Protein AF-0000000085171009 (afdb_homodimer)

InterPro domains:
  IPR011042 Six-bladed beta-propeller, TolB-like [G3DSA:2.120.10.30] (18-165)
  IPR011042 Six-bladed beta-propeller, TolB-like [G3DSA:2.120.10.30] (195-308)

Organism: Roseiflexus castenholzii (strain DSM 13941 / HLO8) (NCBI:txid383372)

Radius of gyration: 25.87 Å; Cα contacts (8 Å, |Δi|>4): 1783; chains: 2; bounding box: 49×79×57 Å

Solvent-accessible surface area (backbone atoms only — not comparable to full-atom values): 30461 Å² total; per-residue (Å²): 132,80,77,73,72,72,70,64,74,79,71,67,73,74,68,51,45,68,65,61,48,70,40,92,57,27,30,40,58,37,45,41,84,30,34,34,52,44,40,38,28,43,23,59,34,70,40,96,88,66,42,35,37,36,17,17,25,72,68,8,29,31,31,45,54,64,61,69,46,77,36,64,53,75,72,58,42,54,36,33,32,74,46,38,38,27,31,26,47,36,67,46,94,90,69,45,28,36,33,17,20,19,64,66,11,27,34,30,52,53,62,66,67,40,76,55,53,78,87,28,50,34,28,33,74,36,47,36,24,29,21,55,41,79,53,96,93,37,46,34,32,27,33,24,40,94,74,25,25,35,28,29,49,64,48,78,81,37,66,60,52,81,86,32,54,43,28,34,63,30,79,53,39,81,43,99,41,93,45,67,81,48,16,44,37,19,36,44,47,27,47,41,64,58,85,97,34,36,32,40,28,37,8,68,76,9,31,28,29,47,51,64,85,46,44,41,32,85,75,34,67,82,36,58,37,30,31,60,39,51,38,32,27,19,55,38,52,41,88,84,80,56,29,37,37,36,18,16,28,73,40,7,30,28,30,42,38,57,80,83,45,35,57,36,36,67,34,50,45,64,46,37,62,47,67,26,28,25,24,53,47,70,43,92,86,51,41,37,33,38,37,28,21,27,76,73,13,31,30,31,36,34,37,36,41,70,49,78,127,135,80,76,74,70,71,69,63,76,80,72,69,72,72,66,52,45,69,68,61,47,68,40,92,57,27,32,39,59,36,42,41,81,30,35,34,51,44,39,36,28,44,23,58,35,70,43,96,90,65,42,35,36,34,17,17,25,73,67,8,30,33,30,45,55,62,61,69,47,79,36,65,53,75,73,58,43,54,35,32,32,75,46,38,37,27,32,26,48,35,69,46,93,90,67,45,28,34,33,18,19,19,65,67,11,28,34,32,53,52,62,66,69,40,78,56,53,78,88,29,52,33,28,32,75,36,48,36,24,28,20,54,42,79,53,96,92,36,46,36,32,26,33,26,40,96,75,24,26,36,27,29,49,64,48,76,82,36,64,60,51,80,87,31,53,45,29,35,63,30,78,52,39,81,44,100,42,96,44,66,80,47,18,47,35,16,35,50,46,28,46,42,63,58,85,96,35,36,33,39,30,37,8,70,76,10,32,28,28,46,51,62,84,46,43,42,32,86,77,34,67,82,36,58,38,30,30,59,40,52,40,32,30,20,57,38,54,42,88,85,82,57,28,37,36,37,17,17,27,75,39,7,32,30,32,43,38,56,79,83,45,36,57,37,37,67,33,50,48,62,48,35,62,47,70,26,29,26,22,55,48,71,43,92,85,50,41,37,32,39,37,28,22,26,74,73,12,29,31,33,36,33,36,36,40,72,49,77,126

Sequence (618 aa):
MHRVSLHLPDLDDPPSLTHSYDRGGYRITNIEVHATGLNLPGHMAITPDLRVLVSEFGAGAIRDITQPGDYRIPTVGRYAWDLKYPGSIQPISDGRILVADAGAGAIVDVSKPGKVTSDNVLYDGISHPYSLVEFQGRLLVSFSDNSMVGMAEIRPGSRYSLDDLFVYGFPVVKTMEPYPALLGCGGSWSGVLLNDRLILAHAALGAVFDVTTGGSFDELRSSRYAWGLTLPLGMTVDPLDGNLYVTERGAGVIKRIPKTGGYARFAEPFIAGFAEPSCIRFMPNGQTAYVCDRSWNAVYRINLEHRHAMHRVSLHLPDLDDPPSLTHSYDRGGYRITNIEVHATGLNLPGHMAITPDLRVLVSEFGAGAIRDITQPGDYRIPTVGRYAWDLKYPGSIQPISDGRILVADAGAGAIVDVSKPGKVTSDNVLYDGISHPYSLVEFQGRLLVSFSDNSMVGMAEIRPGSRYSLDDLFVYGFPVVKTMEPYPALLGCGGSWSGVLLNDRLILAHAALGAVFDVTTGGSFDELRSSRYAWGLTLPLGMTVDPLDGNLYVTERGAGVIKRIPKTGGYARFAEPFIAGFAEPSCIRFMPNGQTAYVCDRSWNAVYRINLEHRHA

Structure (mmCIF, N/CA/C/O backbone):
data_AF-0000000085171009-model_v1
#
loop_
_entity.id
_entity.type
_entity.pdbx_description
1 polymer 'NHL repeat containing protein'
#
loop_
_atom_site.group_PDB
_atom_site.id
_atom_site.type_symbol
_atom_site.label_atom_id
_atom_site.label_alt_id
_atom_site.label_comp_id
_atom_site.label_asym_id
_atom_site.label_entity_id
_atom_site.label_seq_id
_atom_site.pdbx_PDB_ins_code
_atom_site.Cartn_x
_atom_site.Cartn_y
_atom_site.Cartn_z
_atom_site.occupancy
_atom_site.B_iso_or_equiv
_atom_site.auth_seq_id
_atom_site.auth_comp_id
_atom_site.auth_asym_id
_atom_site.auth_atom_id
_atom_site.pdbx_PDB_model_num
ATOM 1 N N . MET A 1 1 ? 24.062 -16.781 15.953 1 17.14 1 MET A N 1
ATOM 2 C CA . MET A 1 1 ? 22.859 -16.625 15.164 1 17.14 1 MET A CA 1
ATOM 3 C C . MET A 1 1 ? 23 -15.492 14.148 1 17.14 1 MET A C 1
ATOM 5 O O . MET A 1 1 ? 23.203 -14.336 14.531 1 17.14 1 MET A O 1
ATOM 9 N N . HIS A 1 2 ? 23.609 -15.641 13.047 1 18.88 2 HIS A N 1
ATOM 10 C CA . HIS A 1 2 ? 24.25 -14.656 12.18 1 18.88 2 HIS A CA 1
ATOM 11 C C . HIS A 1 2 ? 23.203 -13.82 11.445 1 18.88 2 HIS A C 1
ATOM 13 O O . HIS A 1 2 ? 22.281 -14.367 10.836 1 18.88 2 HIS A O 1
ATOM 19 N N . ARG A 1 3 ? 22.922 -12.641 11.961 1 23.55 3 ARG A N 1
ATOM 20 C CA . ARG A 1 3 ? 22.156 -11.594 11.289 1 23.55 3 ARG A CA 1
ATOM 21 C C . ARG A 1 3 ? 22.594 -11.453 9.836 1 23.55 3 ARG A C 1
ATOM 23 O O . ARG A 1 3 ? 23.734 -11.078 9.555 1 23.55 3 ARG A O 1
ATOM 30 N N . VAL A 1 4 ? 22.312 -12.391 9.07 1 25.03 4 VAL A N 1
ATOM 31 C CA . VAL A 1 4 ? 22.656 -12.125 7.676 1 25.03 4 VAL A CA 1
ATOM 32 C C . VAL A 1 4 ? 22.203 -10.711 7.293 1 25.03 4 VAL A C 1
ATOM 34 O O . VAL A 1 4 ? 21.031 -10.375 7.43 1 25.03 4 VAL A O 1
ATOM 37 N N . SER A 1 5 ? 22.969 -9.773 7.477 1 24.77 5 SER A N 1
ATOM 38 C CA . SER A 1 5 ? 22.828 -8.391 7.027 1 24.77 5 SER A CA 1
ATOM 39 C C . SER A 1 5 ? 22.422 -8.328 5.559 1 24.77 5 SER A C 1
ATOM 41 O O . SER A 1 5 ? 23.25 -8.586 4.676 1 24.77 5 SER A O 1
ATOM 43 N N . LEU A 1 6 ? 21.5 -9.109 5.172 1 29.86 6 LEU A N 1
ATOM 44 C CA . LEU A 1 6 ? 21.109 -8.945 3.773 1 29.86 6 LEU A CA 1
ATOM 45 C C . LEU A 1 6 ? 21.078 -7.465 3.389 1 29.86 6 LEU A C 1
ATOM 47 O O . LEU A 1 6 ? 20.25 -6.703 3.902 1 29.86 6 LEU A O 1
ATOM 51 N N . HIS A 1 7 ? 22.219 -6.922 3.23 1 28.14 7 HIS A N 1
ATOM 52 C CA . HIS A 1 7 ? 22.344 -5.59 2.652 1 28.14 7 HIS A CA 1
ATOM 53 C C . HIS A 1 7 ? 21.234 -5.324 1.63 1 28.14 7 HIS A C 1
ATOM 55 O O . HIS A 1 7 ? 21.094 -6.074 0.66 1 28.14 7 HIS A O 1
ATOM 61 N N . LEU A 1 8 ? 20.047 -4.965 2.014 1 32.09 8 LEU A N 1
ATOM 62 C CA . LEU A 1 8 ? 19.156 -4.281 1.086 1 32.09 8 LEU A CA 1
ATOM 63 C C . LEU A 1 8 ? 19.953 -3.588 -0.018 1 32.09 8 LEU A C 1
ATOM 65 O O . LEU A 1 8 ? 21.062 -3.096 0.219 1 32.09 8 LEU A O 1
ATOM 69 N N . PRO A 1 9 ? 19.812 -4.062 -1.233 1 33.44 9 PRO A N 1
ATOM 70 C CA . PRO A 1 9 ? 20.641 -3.354 -2.215 1 33.44 9 PRO A CA 1
ATOM 71 C C . PRO A 1 9 ? 20.984 -1.933 -1.776 1 33.44 9 PRO A C 1
ATOM 73 O O . PRO A 1 9 ? 20.281 -1.341 -0.963 1 33.44 9 PRO A O 1
ATOM 76 N N . ASP A 1 10 ? 22.219 -1.576 -1.892 1 31.38 10 ASP A N 1
ATOM 77 C CA . ASP A 1 10 ? 22.828 -0.246 -1.83 1 31.38 10 ASP A CA 1
ATOM 78 C C . ASP A 1 10 ? 21.812 0.83 -2.209 1 31.38 10 ASP A C 1
ATOM 80 O O . ASP A 1 10 ? 21.297 0.84 -3.33 1 31.38 10 ASP A O 1
ATOM 84 N N . LEU A 1 11 ? 20.906 1.321 -1.341 1 34.22 11 LEU A N 1
ATOM 85 C CA . LEU A 1 11 ? 20.266 2.627 -1.417 1 34.22 11 LEU A CA 1
ATOM 86 C C . LEU A 1 11 ? 21.141 3.629 -2.154 1 34.22 11 LEU A C 1
ATOM 88 O O . LEU A 1 11 ? 20.984 4.84 -1.987 1 34.22 11 LEU A O 1
ATOM 92 N N . ASP A 1 12 ? 22.234 3.209 -2.631 1 36.09 12 ASP A N 1
ATOM 93 C CA . ASP A 1 12 ? 22.953 4.336 -3.213 1 36.09 12 ASP A CA 1
ATOM 94 C C . ASP A 1 12 ? 22 5.273 -3.957 1 36.09 12 ASP A C 1
ATOM 96 O O . ASP A 1 12 ? 21.906 6.461 -3.635 1 36.09 12 ASP A O 1
ATOM 100 N N . ASP A 1 13 ? 21.953 5.199 -5.41 1 39.81 13 ASP A N 1
ATOM 101 C CA . ASP A 1 13 ? 21.281 6.25 -6.168 1 39.81 13 ASP A CA 1
ATOM 102 C C . ASP A 1 13 ? 19.766 6.086 -6.105 1 39.81 13 ASP A C 1
ATOM 104 O O . ASP A 1 13 ? 19.219 5.062 -6.531 1 39.81 13 ASP A O 1
ATOM 108 N N . PRO A 1 14 ? 19.156 6.574 -5.09 1 44.97 14 PRO A N 1
ATOM 109 C CA . PRO A 1 14 ? 17.703 6.492 -5.176 1 44.97 14 PRO A CA 1
ATOM 110 C C . PRO A 1 14 ? 17.188 6.504 -6.613 1 44.97 14 PRO A C 1
ATOM 112 O O . PRO A 1 14 ? 17.422 7.469 -7.348 1 44.97 14 PRO A O 1
ATOM 115 N N . PRO A 1 15 ? 17.062 5.289 -7.199 1 50.56 15 PRO A N 1
ATOM 116 C CA . PRO A 1 15 ? 16.688 5.293 -8.617 1 50.56 15 PRO A CA 1
ATOM 117 C C . PRO A 1 15 ? 15.398 6.066 -8.875 1 50.56 15 PRO A C 1
ATOM 119 O O . PRO A 1 15 ? 14.539 6.16 -7.996 1 50.56 15 PRO A O 1
ATOM 122 N N . SER A 1 16 ? 15.586 7.199 -9.656 1 48.81 16 SER A N 1
ATOM 123 C CA . SER A 1 16 ? 14.461 7.93 -10.211 1 48.81 16 SER A CA 1
ATOM 124 C C . SER A 1 16 ? 13.445 6.98 -10.852 1 48.81 16 SER A C 1
ATOM 126 O O . SER A 1 16 ? 13.797 5.867 -11.25 1 48.81 16 SER A O 1
ATOM 128 N N . LEU A 1 17 ? 12.281 7.254 -10.555 1 54.25 17 LEU A N 1
ATOM 129 C CA . LEU A 1 17 ? 11.211 6.547 -11.25 1 54.25 17 LEU A CA 1
ATOM 130 C C . LEU A 1 17 ? 11.594 6.262 -12.695 1 54.25 17 LEU A C 1
ATOM 132 O O . LEU A 1 17 ? 12.062 7.152 -13.406 1 54.25 17 LEU A O 1
ATOM 136 N N . THR A 1 18 ? 11.703 5.035 -13.086 1 57.19 18 THR A N 1
ATOM 137 C CA . THR A 1 18 ? 12.078 4.672 -14.453 1 57.19 18 THR A CA 1
ATOM 138 C C . THR A 1 18 ? 10.898 4.844 -15.398 1 57.19 18 THR A C 1
ATOM 140 O O . THR A 1 18 ? 11.062 4.836 -16.625 1 57.19 18 THR A O 1
ATOM 143 N N . HIS A 1 19 ? 9.539 5.07 -14.812 1 69.06 19 HIS A N 1
ATOM 144 C CA . HIS A 1 19 ? 8.445 5.168 -15.773 1 69.06 19 HIS A CA 1
ATOM 145 C C . HIS A 1 19 ? 7.359 6.121 -15.281 1 69.06 19 HIS A C 1
ATOM 147 O O . HIS A 1 19 ? 6.961 6.062 -14.109 1 69.06 19 HIS A O 1
ATOM 153 N N . SER A 1 20 ? 6.949 6.949 -16.266 1 78.75 20 SER A N 1
ATOM 154 C CA . SER A 1 20 ? 5.84 7.867 -16 1 78.75 20 SER A CA 1
ATOM 155 C C . SER A 1 20 ? 4.496 7.156 -16.125 1 78.75 20 SER A C 1
ATOM 157 O O . SER A 1 20 ? 4.375 6.168 -16.844 1 78.75 20 SER A O 1
ATOM 159 N N . TYR A 1 21 ? 3.559 7.59 -15.32 1 79.38 21 TYR A N 1
ATOM 160 C CA . TYR A 1 21 ? 2.211 7.051 -15.461 1 79.38 21 TYR A CA 1
ATOM 161 C C . TYR A 1 21 ? 1.164 8.102 -15.102 1 79.38 21 TYR A C 1
ATOM 163 O O . TYR A 1 21 ? 1.463 9.07 -14.398 1 79.38 21 TYR A O 1
ATOM 171 N N . ASP A 1 22 ? -0.008 7.914 -15.648 1 76.25 22 ASP A N 1
ATOM 172 C CA . ASP A 1 22 ? -1.104 8.859 -15.445 1 76.25 22 ASP A CA 1
ATOM 173 C C . ASP A 1 22 ? -1.893 8.523 -14.18 1 76.25 22 ASP A C 1
ATOM 175 O O . ASP A 1 22 ? -2.158 7.355 -13.898 1 76.25 22 ASP A O 1
ATOM 179 N N . ARG A 1 23 ? -2.213 9.586 -13.391 1 78.19 23 ARG A N 1
ATOM 180 C CA . ARG A 1 23 ? -2.988 9.438 -12.164 1 78.19 23 ARG A CA 1
ATOM 181 C C . ARG A 1 23 ? -3.885 10.648 -11.938 1 78.19 23 ARG A C 1
ATOM 183 O O . ARG A 1 23 ? -3.396 11.781 -11.828 1 78.19 23 ARG A O 1
ATOM 190 N N . GLY A 1 24 ? -5.184 10.219 -11.82 1 69.94 24 GLY A N 1
ATOM 191 C CA . GLY A 1 24 ? -6.102 11.336 -11.688 1 69.94 24 GLY A CA 1
ATOM 192 C C . GLY A 1 24 ? -6 12.328 -12.828 1 69.94 24 GLY A C 1
ATOM 193 O O . GLY A 1 24 ? -6.109 11.953 -14 1 69.94 24 GLY A O 1
ATOM 194 N N . GLY A 1 25 ? -5.77 13.562 -12.5 1 75.81 25 GLY A N 1
ATOM 195 C CA . GLY A 1 25 ? -5.605 14.625 -13.477 1 75.81 25 GLY A CA 1
ATOM 196 C C . GLY A 1 25 ? -4.152 14.914 -13.812 1 75.81 25 GLY A C 1
ATOM 197 O O . GLY A 1 25 ? -3.85 15.891 -14.5 1 75.81 25 GLY A O 1
ATOM 198 N N . TYR A 1 26 ? -3.27 13.906 -13.297 1 85.19 26 TYR A N 1
ATOM 199 C CA . TYR A 1 26 ? -1.848 14.18 -13.469 1 85.19 26 TYR A CA 1
ATOM 200 C C . TYR A 1 26 ? -1.163 13.039 -14.219 1 85.19 26 TYR A C 1
ATOM 202 O O . TYR A 1 26 ? -1.654 11.906 -14.219 1 85.19 26 TYR A O 1
ATOM 210 N N . ARG A 1 27 ? -0.207 13.398 -14.914 1 88.38 27 ARG A N 1
ATOM 211 C CA . ARG A 1 27 ? 0.845 12.453 -15.266 1 88.38 27 ARG A CA 1
ATOM 212 C C . ARG A 1 27 ? 2.039 12.586 -14.328 1 88.38 27 ARG A C 1
ATOM 214 O O . ARG A 1 27 ? 2.609 13.672 -14.188 1 88.38 27 ARG A O 1
ATOM 221 N N . ILE A 1 28 ? 2.316 11.547 -13.578 1 91.62 28 ILE A N 1
ATOM 222 C CA . ILE A 1 28 ? 3.506 11.516 -12.734 1 91.62 28 ILE A CA 1
ATOM 223 C C . ILE A 1 28 ? 4.73 11.164 -13.578 1 91.62 28 ILE A C 1
ATOM 225 O O . ILE A 1 28 ? 4.793 10.078 -14.164 1 91.62 28 ILE A O 1
ATOM 229 N N . THR A 1 29 ? 5.707 12 -13.617 1 91.56 29 THR A N 1
ATOM 230 C CA . THR A 1 29 ? 6.816 11.789 -14.547 1 91.56 29 THR A CA 1
ATOM 231 C C . THR A 1 29 ? 8.086 11.398 -13.797 1 91.56 29 THR A C 1
ATOM 233 O O . THR A 1 29 ? 9.008 10.828 -14.383 1 91.56 29 THR A O 1
ATOM 236 N N . ASN A 1 30 ? 8.102 11.773 -12.555 1 90.88 30 ASN A N 1
ATOM 237 C CA . ASN A 1 30 ? 9.281 11.414 -11.773 1 90.88 30 ASN A CA 1
ATOM 238 C C . ASN A 1 30 ? 9 11.492 -10.273 1 90.88 30 ASN A C 1
ATOM 240 O O . ASN A 1 30 ? 8.18 12.305 -9.836 1 90.88 30 ASN A O 1
ATOM 244 N N . ILE A 1 31 ? 9.578 10.68 -9.508 1 93.06 31 ILE A N 1
ATOM 245 C CA . ILE A 1 31 ? 9.625 10.727 -8.055 1 93.06 31 ILE A CA 1
ATOM 246 C C . ILE A 1 31 ? 11.07 10.617 -7.586 1 93.06 31 ILE A C 1
ATOM 248 O O . ILE A 1 31 ? 11.773 9.656 -7.922 1 93.06 31 ILE A O 1
ATOM 252 N N . GLU A 1 32 ? 11.547 11.531 -6.84 1 91.5 32 GLU A N 1
ATOM 253 C CA . GLU A 1 32 ? 12.938 11.539 -6.402 1 91.5 32 GLU A CA 1
ATOM 254 C C . GLU A 1 32 ? 13.062 12.023 -4.961 1 91.5 32 GLU A C 1
ATOM 256 O O . GLU A 1 32 ? 12.172 12.711 -4.457 1 91.5 32 GLU A O 1
ATOM 261 N N . VAL A 1 33 ? 14.141 11.664 -4.367 1 93.81 33 VAL A N 1
ATOM 262 C CA . VAL A 1 33 ? 14.414 12.188 -3.033 1 93.81 33 VAL A CA 1
ATOM 263 C C . VAL A 1 33 ? 14.781 13.664 -3.125 1 93.81 33 VAL A C 1
ATOM 265 O O . VAL A 1 33 ? 15.625 14.055 -3.939 1 93.81 33 VAL A O 1
ATOM 268 N N . HIS A 1 34 ? 14.156 14.469 -2.377 1 96.69 34 HIS A N 1
ATOM 269 C CA . HIS A 1 34 ? 14.375 15.914 -2.385 1 96.69 34 HIS A CA 1
ATOM 270 C C . HIS A 1 34 ? 15.219 16.344 -1.194 1 96.69 34 HIS A C 1
ATOM 272 O O . HIS A 1 34 ? 16.188 17.094 -1.355 1 96.69 34 HIS A O 1
ATOM 278 N N . ALA A 1 35 ? 14.891 15.883 -0.049 1 97.69 35 ALA A N 1
ATOM 279 C CA . ALA A 1 35 ? 15.602 16.188 1.187 1 97.69 35 ALA A CA 1
ATOM 280 C C . ALA A 1 35 ? 15.844 14.938 2.016 1 97.69 35 ALA A C 1
ATOM 282 O O . ALA A 1 35 ? 14.922 14.133 2.217 1 97.69 35 ALA A O 1
ATOM 283 N N . THR A 1 36 ? 17.031 14.711 2.475 1 96.75 36 THR A N 1
ATOM 284 C CA . THR A 1 36 ? 17.391 13.586 3.328 1 96.75 36 THR A CA 1
ATOM 285 C C . THR A 1 36 ? 17.984 14.078 4.645 1 96.75 36 THR A C 1
ATOM 287 O O . THR A 1 36 ? 18.219 15.273 4.82 1 96.75 36 THR A O 1
ATOM 290 N N . GLY A 1 37 ? 18.188 13.133 5.586 1 95.75 37 GLY A N 1
ATOM 291 C CA . GLY A 1 37 ? 18.828 13.453 6.848 1 95.75 37 GLY A CA 1
ATOM 292 C C . GLY A 1 37 ? 17.938 14.203 7.809 1 95.75 37 GLY A C 1
ATOM 293 O O . GLY A 1 37 ? 18.406 14.859 8.734 1 95.75 37 GLY A O 1
ATOM 294 N N . LEU A 1 38 ? 16.656 14.234 7.543 1 96.56 38 LEU A N 1
ATOM 295 C CA . LEU A 1 38 ? 15.703 14.852 8.461 1 96.56 38 LEU A CA 1
ATOM 296 C C . LEU A 1 38 ? 15.422 13.93 9.641 1 96.56 38 LEU A C 1
ATOM 298 O O . LEU A 1 38 ? 15.797 12.758 9.625 1 96.56 38 LEU A O 1
ATOM 302 N N . ASN A 1 39 ? 14.922 14.531 10.648 1 95.38 39 ASN A N 1
ATOM 303 C CA . ASN A 1 39 ? 14.602 13.742 11.828 1 95.38 39 ASN A CA 1
ATOM 304 C C . ASN A 1 39 ? 13.094 13.688 12.07 1 95.38 39 ASN A C 1
ATOM 306 O O . ASN A 1 39 ? 12.523 14.617 12.648 1 95.38 39 ASN A O 1
ATOM 310 N N . LEU A 1 40 ? 12.453 12.594 11.609 1 92 40 LEU A N 1
ATOM 311 C CA . LEU A 1 40 ? 11.023 12.312 11.734 1 92 40 LEU A CA 1
ATOM 312 C C . LEU A 1 40 ? 10.195 13.469 11.18 1 92 40 LEU A C 1
ATOM 314 O O . LEU A 1 40 ? 9.375 14.047 11.891 1 92 40 LEU A O 1
ATOM 318 N N . PRO A 1 41 ? 10.438 13.797 9.875 1 93.94 41 PRO A N 1
ATOM 319 C CA . PRO A 1 41 ? 9.578 14.82 9.281 1 93.94 41 PRO A CA 1
ATOM 320 C C . PRO A 1 41 ? 8.102 14.414 9.258 1 93.94 41 PRO A C 1
ATOM 322 O O . PRO A 1 41 ? 7.773 13.305 8.82 1 93.94 41 PRO A O 1
ATOM 325 N N . GLY A 1 42 ? 7.305 15.312 9.781 1 91.38 42 GLY A N 1
ATOM 326 C CA . GLY A 1 42 ? 5.93 14.891 9.984 1 91.38 42 GLY A CA 1
ATOM 327 C C . GLY A 1 42 ? 4.934 15.664 9.148 1 91.38 42 GLY A C 1
ATOM 328 O O . GLY A 1 42 ? 3.861 15.156 8.812 1 91.38 42 GLY A O 1
ATOM 329 N N . HIS A 1 43 ? 5.207 16.891 8.828 1 94.31 43 HIS A N 1
ATOM 330 C CA . HIS A 1 43 ? 4.277 17.781 8.133 1 94.31 43 HIS A CA 1
ATOM 331 C C . HIS A 1 43 ? 5.02 18.828 7.309 1 94.31 43 HIS A C 1
ATOM 333 O O . HIS A 1 43 ? 6.148 19.203 7.641 1 94.31 43 HIS A O 1
ATOM 339 N N . MET A 1 44 ? 4.324 19.266 6.281 1 96.69 44 MET A N 1
ATOM 340 C CA . MET A 1 44 ? 4.906 20.297 5.426 1 96.69 44 MET A CA 1
ATOM 341 C C . MET A 1 44 ? 3.885 21.391 5.125 1 96.69 44 MET A C 1
ATOM 343 O O . MET A 1 44 ? 2.678 21.156 5.188 1 96.69 44 MET A O 1
ATOM 347 N N . ALA A 1 45 ? 4.414 22.531 4.797 1 96.44 45 ALA A N 1
ATOM 348 C CA . ALA A 1 45 ? 3.609 23.641 4.305 1 96.44 45 ALA A CA 1
ATOM 349 C C . ALA A 1 45 ? 4.336 24.391 3.193 1 96.44 45 ALA A C 1
ATOM 351 O O . ALA A 1 45 ? 5.566 24.5 3.211 1 96.44 45 ALA A O 1
ATOM 352 N N . ILE A 1 46 ? 3.559 24.844 2.271 1 96.06 46 ILE A N 1
ATOM 353 C CA . ILE A 1 46 ? 4.055 25.75 1.245 1 96.06 46 ILE A CA 1
ATOM 354 C C . ILE A 1 46 ? 3.705 27.188 1.619 1 96.06 46 ILE A C 1
ATOM 356 O O . ILE A 1 46 ? 2.529 27.531 1.79 1 96.06 46 ILE A O 1
ATOM 360 N N . THR A 1 47 ? 4.688 28.047 1.752 1 96.5 47 THR A N 1
ATOM 361 C CA . THR A 1 47 ? 4.438 29.438 2.102 1 96.5 47 THR A CA 1
ATOM 362 C C . THR A 1 47 ? 4.027 30.234 0.868 1 96.5 47 THR A C 1
ATOM 364 O O . THR A 1 47 ? 4.199 29.781 -0.263 1 96.5 47 THR A O 1
ATOM 367 N N . PRO A 1 48 ? 3.492 31.438 1.073 1 93.5 48 PRO A N 1
ATOM 368 C CA . PRO A 1 48 ? 3.07 32.25 -0.071 1 93.5 48 PRO A CA 1
ATOM 369 C C . PRO A 1 48 ? 4.223 32.594 -1.013 1 93.5 48 PRO A C 1
ATOM 371 O O . PRO A 1 48 ? 4.012 32.781 -2.215 1 93.5 48 PRO A O 1
ATOM 374 N N . ASP A 1 49 ? 5.426 32.688 -0.486 1 95 49 ASP A N 1
ATOM 375 C CA . ASP A 1 49 ? 6.586 32.969 -1.325 1 95 49 ASP A CA 1
ATOM 376 C C . ASP A 1 49 ? 7.21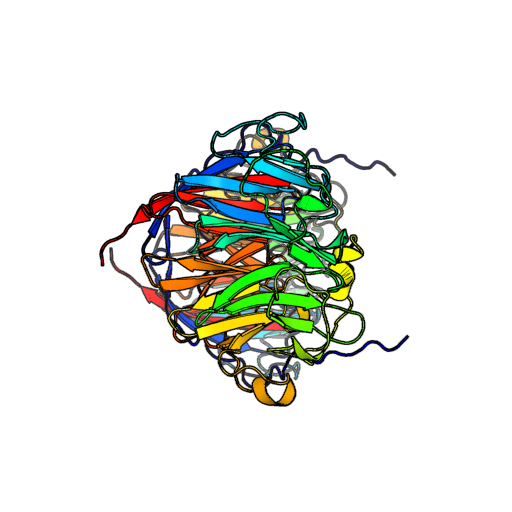5 31.672 -1.835 1 95 49 ASP A C 1
ATOM 378 O O . ASP A 1 49 ? 8.367 31.656 -2.271 1 95 49 ASP A O 1
ATOM 382 N N . LEU A 1 50 ? 6.469 30.531 -1.679 1 95.94 50 LEU A N 1
ATOM 383 C CA . LEU A 1 50 ? 6.699 29.234 -2.312 1 95.94 50 LEU A CA 1
ATOM 384 C C . LEU A 1 50 ? 7.871 28.516 -1.655 1 95.94 50 LEU A C 1
ATOM 386 O O . LEU A 1 50 ? 8.547 27.703 -2.297 1 95.94 50 LEU A O 1
ATOM 390 N N . ARG A 1 51 ? 8.156 28.828 -0.393 1 97.12 51 ARG A N 1
ATOM 391 C CA . ARG A 1 51 ? 9.062 27.969 0.38 1 97.12 51 ARG A CA 1
ATOM 392 C C . ARG A 1 51 ? 8.383 26.672 0.767 1 97.12 51 ARG A C 1
ATOM 394 O O . ARG A 1 51 ? 7.16 26.625 0.948 1 97.12 51 ARG A O 1
ATOM 401 N N . VAL A 1 52 ? 9.156 25.656 0.824 1 98.38 52 VAL A N 1
ATOM 402 C CA . VAL A 1 52 ? 8.695 24.375 1.361 1 98.38 52 VAL A CA 1
ATOM 403 C C . VAL A 1 52 ? 9.258 24.188 2.768 1 98.38 52 VAL A C 1
ATOM 405 O O . VAL A 1 52 ? 10.453 23.922 2.939 1 98.38 52 VAL A O 1
ATOM 408 N N . LEU A 1 53 ? 8.43 24.312 3.746 1 98.69 53 LEU A N 1
ATOM 409 C CA . LEU A 1 53 ? 8.812 24.109 5.137 1 98.69 53 LEU A CA 1
ATOM 410 C C . LEU A 1 53 ? 8.398 22.719 5.617 1 98.69 53 LEU A C 1
ATOM 412 O O . LEU A 1 53 ? 7.312 22.25 5.277 1 98.69 53 LEU A O 1
ATOM 416 N N . VAL A 1 54 ? 9.266 22.094 6.344 1 98.25 54 VAL A N 1
ATOM 417 C CA . VAL A 1 54 ? 8.969 20.781 6.902 1 98.25 54 VAL A CA 1
ATOM 418 C C . VAL A 1 54 ? 9.195 20.797 8.414 1 98.25 54 VAL A C 1
ATOM 420 O O . VAL A 1 54 ? 10.148 21.406 8.898 1 98.25 54 VAL A O 1
ATOM 423 N N . SER A 1 55 ? 8.266 20.25 9.109 1 96.75 55 SER A N 1
ATOM 424 C CA . SER A 1 55 ? 8.406 20.078 10.555 1 96.75 55 SER A CA 1
ATOM 425 C C . SER A 1 55 ? 9.18 18.797 10.883 1 96.75 55 SER A C 1
ATOM 427 O O . SER A 1 55 ? 8.797 17.703 10.461 1 96.75 55 SER A O 1
ATOM 429 N N . GLU A 1 56 ? 10.258 18.938 11.555 1 96 56 GLU A N 1
ATOM 430 C CA . GLU A 1 56 ? 10.969 17.797 12.117 1 96 56 GLU A CA 1
ATOM 431 C C . GLU A 1 56 ? 10.523 17.516 13.555 1 96 56 GLU A C 1
ATOM 433 O O . GLU A 1 56 ? 11.039 18.125 14.5 1 96 56 GLU A O 1
ATOM 438 N N . PHE A 1 57 ? 9.672 16.609 13.609 1 92.31 57 PHE A N 1
ATOM 439 C CA . PHE A 1 57 ? 9.094 16.25 14.906 1 92.31 57 PHE A CA 1
ATOM 440 C C . PHE A 1 57 ? 10.18 15.852 15.891 1 92.31 57 PHE A C 1
ATOM 442 O O . PHE A 1 57 ? 10.195 16.328 17.031 1 92.31 57 PHE A O 1
ATOM 449 N N . GLY A 1 58 ? 11.109 15.086 15.445 1 90.81 58 GLY A N 1
ATOM 450 C CA . GLY A 1 58 ? 12.133 14.531 16.312 1 90.81 58 GLY A CA 1
ATOM 451 C C . GLY A 1 58 ? 13.219 15.523 16.688 1 90.81 58 GLY A C 1
ATOM 452 O O . GLY A 1 58 ? 13.859 15.398 17.719 1 90.81 58 GLY A O 1
ATOM 453 N N . ALA A 1 59 ? 13.406 16.547 15.859 1 94.62 59 ALA A N 1
ATOM 454 C CA . ALA A 1 59 ? 14.5 17.5 16.078 1 94.62 59 ALA A CA 1
ATOM 455 C C . ALA A 1 59 ? 13.992 18.766 16.766 1 94.62 59 ALA A C 1
ATOM 457 O O . ALA A 1 59 ? 14.797 19.578 17.234 1 94.62 59 ALA A O 1
ATOM 458 N N . GLY A 1 60 ? 12.672 18.938 16.797 1 96.06 60 GLY A N 1
ATOM 459 C CA . GLY A 1 60 ? 12.125 20.156 17.375 1 96.06 60 GLY A CA 1
ATOM 460 C C . GLY A 1 60 ? 12.422 21.391 16.547 1 96.06 60 GLY A C 1
ATOM 461 O O . GLY A 1 60 ? 12.852 22.406 17.094 1 96.06 60 GLY A O 1
ATOM 462 N N . ALA A 1 61 ? 12.25 21.266 15.289 1 98.38 61 ALA A N 1
ATOM 463 C CA . ALA A 1 61 ? 12.602 22.375 14.422 1 98.38 61 ALA A CA 1
ATOM 464 C C . ALA A 1 61 ? 11.742 22.375 13.156 1 98.38 61 ALA A C 1
ATOM 466 O O . ALA A 1 61 ? 11.125 21.359 12.82 1 98.38 61 ALA A O 1
ATOM 467 N N . ILE A 1 62 ? 11.633 23.516 12.57 1 98.69 62 ILE A N 1
ATOM 468 C CA . ILE A 1 62 ? 11.133 23.688 11.211 1 98.69 62 ILE A CA 1
ATOM 469 C C . ILE A 1 62 ? 12.297 23.922 10.258 1 98.69 62 ILE A C 1
ATOM 471 O O . ILE A 1 62 ? 13.164 24.766 10.523 1 98.69 62 ILE A O 1
ATOM 475 N N . ARG A 1 63 ? 12.32 23.172 9.219 1 98.69 63 ARG A N 1
ATOM 476 C CA . ARG A 1 63 ? 13.375 23.312 8.219 1 98.69 63 ARG A CA 1
ATOM 477 C C . ARG A 1 63 ? 12.82 23.859 6.91 1 98.69 63 ARG A C 1
ATOM 479 O O . ARG A 1 63 ? 11.727 23.5 6.488 1 98.69 63 ARG A O 1
ATOM 486 N N . ASP A 1 64 ? 13.539 24.781 6.336 1 98.81 64 ASP A N 1
ATOM 487 C CA . ASP A 1 64 ? 13.273 25.219 4.965 1 98.81 64 ASP A CA 1
ATOM 488 C C . ASP A 1 64 ? 13.977 24.312 3.961 1 98.81 64 ASP A C 1
ATOM 490 O O . ASP A 1 64 ? 15.195 24.391 3.787 1 98.81 64 ASP A O 1
ATOM 494 N N . ILE A 1 65 ? 13.227 23.453 3.314 1 98.75 65 ILE A N 1
ATOM 495 C CA . ILE A 1 65 ? 13.812 22.5 2.391 1 98.75 65 ILE A CA 1
ATOM 496 C C . ILE A 1 65 ? 13.469 22.875 0.953 1 98.75 65 ILE A C 1
ATOM 498 O O . ILE A 1 65 ? 13.297 22.016 0.096 1 98.75 65 ILE A O 1
ATOM 502 N N . THR A 1 66 ? 13.258 24.109 0.673 1 98.56 66 THR A N 1
ATOM 503 C CA . THR A 1 66 ? 12.992 24.578 -0.68 1 98.56 66 THR A CA 1
ATOM 504 C C . THR A 1 66 ? 14.039 24.062 -1.655 1 98.56 66 THR A C 1
ATOM 506 O O . THR A 1 66 ? 13.711 23.672 -2.781 1 98.56 66 THR A O 1
ATOM 509 N N . GLN A 1 67 ? 15.258 24.047 -1.234 1 98 67 GLN A N 1
ATOM 510 C CA . GLN A 1 67 ? 16.344 23.484 -2.031 1 98 67 GLN A CA 1
ATOM 511 C C . GLN A 1 67 ? 16.547 22 -1.7 1 98 67 GLN A C 1
ATOM 513 O O . GLN A 1 67 ? 16.453 21.609 -0.538 1 98 67 GLN A O 1
ATOM 518 N N . PRO A 1 68 ? 16.75 21.219 -2.766 1 97.44 68 PRO A N 1
ATOM 519 C CA . PRO A 1 68 ? 17.047 19.812 -2.494 1 97.44 68 PRO A CA 1
ATOM 520 C C . PRO A 1 68 ? 18.406 19.625 -1.8 1 97.44 68 PRO A C 1
ATOM 522 O O . PRO A 1 68 ? 19.297 20.469 -1.944 1 97.44 68 PRO A O 1
ATOM 525 N N . GLY A 1 69 ? 18.5 18.531 -0.987 1 96.5 69 GLY A N 1
ATOM 526 C CA . GLY A 1 69 ? 19.812 18.281 -0.41 1 96.5 69 GLY A CA 1
ATOM 527 C C . GLY A 1 69 ? 19.766 17.422 0.838 1 96.5 69 GLY A C 1
ATOM 528 O O . GLY A 1 69 ? 18.75 16.781 1.113 1 96.5 69 GLY A O 1
ATOM 529 N N . ASP A 1 70 ? 20.969 17.375 1.483 1 96.81 70 ASP A N 1
ATOM 530 C CA . ASP A 1 70 ? 21.172 16.672 2.746 1 96.81 70 ASP A CA 1
ATOM 531 C C . ASP A 1 70 ? 21 17.609 3.934 1 96.81 70 ASP A C 1
ATOM 533 O O . ASP A 1 70 ? 21.719 18.609 4.039 1 96.81 70 ASP A O 1
ATOM 537 N N . TYR A 1 71 ? 20.141 17.297 4.805 1 97.62 71 TYR A N 1
ATOM 538 C CA . TYR A 1 71 ? 19.797 18.156 5.93 1 97.62 71 TYR A CA 1
ATOM 539 C C . TYR A 1 71 ? 20.203 17.516 7.254 1 97.62 71 TYR A C 1
ATOM 541 O O . TYR A 1 71 ? 19.656 17.859 8.305 1 97.62 71 TYR A O 1
ATOM 549 N N . ARG A 1 72 ? 21.25 16.656 7.336 1 96.5 72 ARG A N 1
ATOM 550 C CA . ARG A 1 72 ? 21.719 15.977 8.539 1 96.5 72 ARG A CA 1
ATOM 551 C C . ARG A 1 72 ? 22.312 16.953 9.531 1 96.5 72 ARG A C 1
ATOM 553 O O . ARG A 1 72 ? 22.234 16.75 10.75 1 96.5 72 ARG A O 1
ATOM 560 N N . ILE A 1 73 ? 22.906 18 8.867 1 97.19 73 ILE A N 1
ATOM 561 C CA . ILE A 1 73 ? 23.453 19.062 9.719 1 97.19 73 ILE A CA 1
ATOM 562 C C . ILE A 1 73 ? 22.328 19.969 10.188 1 97.19 73 ILE A C 1
ATOM 564 O O . ILE A 1 73 ? 21.641 20.594 9.375 1 97.19 73 ILE A O 1
ATOM 568 N N . PRO A 1 74 ? 22.094 20.219 11.43 1 95.19 74 PRO A N 1
ATOM 569 C CA . PRO A 1 74 ? 20.906 20.844 12 1 95.19 74 PRO A CA 1
ATOM 570 C C . PRO A 1 74 ? 20.75 22.312 11.57 1 95.19 74 PRO A C 1
ATOM 572 O O . PRO A 1 74 ? 19.625 22.844 11.578 1 95.19 74 PRO A O 1
ATOM 575 N N . THR A 1 75 ? 21.828 22.922 11.195 1 96.44 75 THR A N 1
ATOM 576 C CA . THR A 1 75 ? 21.734 24.344 10.914 1 96.44 75 THR A CA 1
ATOM 577 C C . THR A 1 75 ? 21.391 24.578 9.438 1 96.44 75 THR A C 1
ATOM 579 O O . THR A 1 75 ? 21.031 25.703 9.055 1 96.44 75 THR A O 1
ATOM 582 N N . VAL A 1 76 ? 21.547 23.594 8.633 1 97.31 76 VAL A N 1
ATOM 583 C CA . VAL A 1 76 ? 21.203 23.734 7.219 1 97.31 76 VAL A CA 1
ATOM 584 C C . VAL A 1 76 ? 19.688 23.891 7.062 1 97.31 76 VAL A C 1
ATOM 586 O O . VAL A 1 76 ? 18.922 23.047 7.508 1 97.31 76 VAL A O 1
ATOM 589 N N . GLY A 1 77 ? 19.234 25 6.488 1 97.81 77 GLY A N 1
ATOM 590 C CA . GLY A 1 77 ? 17.844 25.25 6.207 1 97.81 77 GLY A CA 1
ATOM 591 C C . GLY A 1 77 ? 17.016 25.484 7.457 1 97.81 77 GLY A C 1
ATOM 592 O O . GLY A 1 77 ? 15.781 25.391 7.422 1 97.81 77 GLY A O 1
ATOM 593 N N . ARG A 1 78 ? 17.672 25.719 8.609 1 98.25 78 ARG A N 1
ATOM 594 C CA . ARG A 1 78 ? 16.922 25.891 9.852 1 98.25 78 ARG A CA 1
ATOM 595 C C . ARG A 1 78 ? 16.078 27.156 9.812 1 98.25 78 ARG A C 1
ATOM 597 O O . ARG A 1 78 ? 16.609 28.266 9.656 1 98.25 78 ARG A O 1
ATOM 604 N N . TYR A 1 79 ? 14.852 27.031 9.906 1 98.62 79 TYR A N 1
ATOM 605 C CA . TYR A 1 79 ? 13.898 28.125 9.82 1 98.62 79 TYR A CA 1
ATOM 606 C C . TYR A 1 79 ? 13.438 28.547 11.211 1 98.62 79 TYR A C 1
ATOM 608 O O . TYR A 1 79 ? 13.57 29.719 11.586 1 98.62 79 TYR A O 1
ATOM 616 N N . ALA A 1 80 ? 12.969 27.672 12.039 1 98.81 80 ALA A N 1
ATOM 617 C CA . ALA A 1 80 ? 12.602 27.875 13.438 1 98.81 80 ALA A CA 1
ATOM 618 C C . ALA A 1 80 ? 13.078 26.703 14.297 1 98.81 80 ALA A C 1
ATOM 620 O O . ALA A 1 80 ? 13.102 25.562 13.836 1 98.81 80 ALA A O 1
ATOM 621 N N . TRP A 1 81 ? 13.492 26.969 15.508 1 98.62 81 TRP A N 1
ATOM 622 C CA . TRP A 1 81 ? 14.023 25.891 16.328 1 98.62 81 TRP A CA 1
ATOM 623 C C . TRP A 1 81 ? 13.695 26.125 17.797 1 98.62 81 TRP A C 1
ATOM 625 O O . TRP A 1 81 ? 13.109 27.141 18.156 1 98.62 81 TRP A O 1
ATOM 635 N N . ASP A 1 82 ? 13.984 25.109 18.641 1 98.44 82 ASP A N 1
ATOM 636 C CA . ASP A 1 82 ? 13.68 25.031 20.062 1 98.44 82 ASP A CA 1
ATOM 637 C C . ASP A 1 82 ? 12.203 24.719 20.297 1 98.44 82 ASP A C 1
ATOM 639 O O . ASP A 1 82 ? 11.602 25.203 21.266 1 98.44 82 ASP A O 1
ATOM 643 N N . LEU A 1 83 ? 11.594 24.094 19.359 1 97.94 83 LEU A N 1
ATOM 644 C CA . LEU A 1 83 ? 10.25 23.547 19.5 1 97.94 83 LEU A CA 1
ATOM 645 C C . LEU A 1 83 ? 10.289 22.172 20.172 1 97.94 83 LEU A C 1
ATOM 647 O O . LEU A 1 83 ? 11.359 21.562 20.297 1 97.94 83 LEU A O 1
ATOM 651 N N . LYS A 1 84 ? 9.148 21.844 20.719 1 95.75 84 LYS A N 1
ATOM 652 C CA . LYS A 1 84 ? 9 20.531 21.328 1 95.75 84 LYS A CA 1
ATOM 653 C C . LYS A 1 84 ? 8.023 19.656 20.547 1 95.75 84 LYS A C 1
ATOM 655 O O . LYS A 1 84 ? 6.812 19.719 20.766 1 95.75 84 LYS A O 1
ATOM 660 N N . TYR A 1 85 ? 8.5 18.812 19.609 1 92.5 85 TYR A N 1
ATOM 661 C CA . TYR A 1 85 ? 7.738 17.875 18.781 1 92.5 85 TYR A CA 1
ATOM 662 C C . TYR A 1 85 ? 6.719 18.625 17.922 1 92.5 85 TYR A C 1
ATOM 664 O O . TYR A 1 85 ? 5.516 18.375 18.016 1 92.5 85 TYR A O 1
ATOM 672 N N . PRO A 1 86 ? 7.23 19.531 17.062 1 94.5 86 PRO A N 1
ATOM 673 C CA . PRO A 1 86 ? 6.297 20.281 16.234 1 94.5 86 PRO A CA 1
ATOM 674 C C . PRO A 1 86 ? 5.5 19.391 15.273 1 94.5 86 PRO A C 1
ATOM 676 O O . PRO A 1 86 ? 6.082 18.547 14.586 1 94.5 86 PRO A O 1
ATOM 679 N N . GLY A 1 87 ? 4.164 19.594 15.289 1 89.81 87 GLY A N 1
ATOM 680 C CA . GLY A 1 87 ? 3.258 18.875 14.398 1 89.81 87 GLY A CA 1
ATOM 681 C C . GLY A 1 87 ? 3.039 19.609 13.078 1 89.81 87 GLY A C 1
ATOM 682 O O . GLY A 1 87 ? 3.959 19.719 12.273 1 89.81 87 GLY A O 1
ATOM 683 N N . SER A 1 88 ? 1.943 20.312 12.93 1 92.31 88 SER A N 1
ATOM 684 C CA . SER A 1 88 ? 1.593 20.938 11.648 1 92.31 88 SER A CA 1
ATOM 685 C C . SER A 1 88 ? 2.141 22.359 11.547 1 92.31 88 SER A C 1
ATOM 687 O O . SER A 1 88 ? 2.367 23.016 12.57 1 92.31 88 SER A O 1
ATOM 689 N N . ILE A 1 89 ? 2.43 22.766 10.391 1 96 89 ILE A N 1
ATOM 690 C CA . ILE A 1 89 ? 2.734 24.125 9.984 1 96 89 ILE A CA 1
ATOM 691 C C . ILE A 1 89 ? 1.599 24.672 9.125 1 96 89 ILE A C 1
ATOM 693 O O . ILE A 1 89 ? 1.115 24 8.219 1 96 89 ILE A O 1
ATOM 697 N N . GLN A 1 90 ? 1.234 25.891 9.406 1 95.62 90 GLN A N 1
ATOM 698 C CA . GLN A 1 90 ? 0.127 26.438 8.625 1 95.62 90 GLN A CA 1
ATOM 699 C C . GLN A 1 90 ? 0.309 27.922 8.367 1 95.62 90 GLN A C 1
ATOM 701 O O . GLN A 1 90 ? 0.16 28.734 9.281 1 95.62 90 GLN A O 1
ATOM 706 N N . PRO A 1 91 ? 0.647 28.297 7.164 1 95.62 91 PRO A N 1
ATOM 707 C CA . PRO A 1 91 ? 0.447 29.703 6.805 1 95.62 91 PRO A CA 1
ATOM 708 C C . PRO A 1 91 ? -1.023 30.109 6.836 1 95.62 91 PRO A C 1
ATOM 710 O O . PRO A 1 91 ? -1.881 29.391 6.312 1 95.62 91 PRO A O 1
ATOM 713 N N . ILE A 1 92 ? -1.316 31.156 7.453 1 94.88 92 ILE A N 1
ATOM 714 C CA . ILE A 1 92 ? -2.715 31.578 7.543 1 94.88 92 ILE A CA 1
ATOM 715 C C . ILE A 1 92 ? -2.926 32.875 6.766 1 94.88 92 ILE A C 1
ATOM 717 O O . ILE A 1 92 ? -1.961 33.5 6.316 1 94.88 92 ILE A O 1
ATOM 721 N N . SER A 1 93 ? -4.133 33.344 6.594 1 93.69 93 SER A N 1
ATOM 722 C CA . SER A 1 93 ? -4.539 34.375 5.637 1 93.69 93 SER A CA 1
ATOM 723 C C . SER A 1 93 ? -4.008 35.75 6.039 1 93.69 93 SER A C 1
ATOM 725 O O . SER A 1 93 ? -3.857 36.625 5.191 1 93.69 93 SER A O 1
ATOM 727 N N . ASP A 1 94 ? -3.695 35.969 7.297 1 94.31 94 ASP A N 1
ATOM 728 C CA . ASP A 1 94 ? -3.229 37.281 7.727 1 94.31 94 ASP A CA 1
ATOM 729 C C . ASP A 1 94 ? -1.708 37.375 7.621 1 94.31 94 ASP A C 1
ATOM 731 O O . ASP A 1 94 ? -1.111 38.344 8.109 1 94.31 94 ASP A O 1
ATOM 735 N N . GLY A 1 95 ? -1.058 36.312 7.023 1 94.62 95 GLY A N 1
ATOM 736 C CA . GLY A 1 95 ? 0.359 36.375 6.703 1 94.62 95 GLY A CA 1
ATOM 737 C C . GLY A 1 95 ? 1.224 35.625 7.707 1 94.62 95 GLY A C 1
ATOM 738 O O . GLY A 1 95 ? 2.416 35.438 7.473 1 94.62 95 GLY A O 1
ATOM 739 N N . ARG A 1 96 ? 0.68 35.219 8.805 1 96.5 96 ARG A N 1
ATOM 740 C CA . ARG A 1 96 ? 1.468 34.531 9.812 1 96.5 96 ARG A CA 1
ATOM 741 C C . ARG A 1 96 ? 1.69 33.062 9.406 1 96.5 96 ARG A C 1
ATOM 743 O O . ARG A 1 96 ? 0.96 32.531 8.57 1 96.5 96 ARG A O 1
ATOM 750 N N . ILE A 1 97 ? 2.705 32.5 9.898 1 98.06 97 ILE A N 1
ATOM 751 C CA . ILE A 1 97 ? 2.984 31.062 9.828 1 98.06 97 ILE A CA 1
ATOM 752 C C . ILE A 1 97 ? 2.934 30.453 11.234 1 98.06 97 ILE A C 1
ATOM 754 O O . ILE A 1 97 ? 3.752 30.797 12.094 1 98.06 97 ILE A O 1
ATOM 758 N N . LEU A 1 98 ? 2.016 29.625 11.477 1 98 98 LEU A N 1
ATOM 759 C CA . LEU A 1 98 ? 1.81 29.047 12.805 1 98 98 LEU A CA 1
ATOM 760 C C . LEU A 1 98 ? 2.256 27.594 12.836 1 98 98 LEU A C 1
ATOM 762 O O . LEU A 1 98 ? 2.25 26.906 11.805 1 98 98 LEU A O 1
ATOM 766 N N . VAL A 1 99 ? 2.676 27.156 13.992 1 97.81 99 VAL A N 1
ATOM 767 C CA . VAL A 1 99 ? 3.08 25.766 14.227 1 97.81 99 VAL A CA 1
ATOM 768 C C . VAL A 1 99 ? 2.348 25.219 15.445 1 97.81 99 VAL A C 1
ATOM 770 O O . VAL A 1 99 ? 2.234 25.906 16.469 1 97.81 99 VAL A O 1
ATOM 773 N N . ALA A 1 100 ? 1.758 24.062 15.281 1 95.62 100 ALA A N 1
ATOM 774 C CA . ALA A 1 100 ? 1.275 23.328 16.438 1 95.62 100 ALA A CA 1
ATOM 775 C C . ALA A 1 100 ? 2.414 22.562 17.125 1 95.62 100 ALA A C 1
ATOM 777 O O . ALA A 1 100 ? 2.893 21.562 16.609 1 95.62 100 ALA A O 1
ATOM 778 N N . ASP A 1 101 ? 2.863 23.062 18.219 1 95.56 101 ASP A N 1
ATOM 779 C CA . ASP A 1 101 ? 3.941 22.438 18.969 1 95.56 101 ASP A CA 1
ATOM 780 C C . ASP A 1 101 ? 3.393 21.438 19.969 1 95.56 101 ASP A C 1
ATOM 782 O O . ASP A 1 101 ? 3.105 21.781 21.125 1 95.56 101 ASP A O 1
ATOM 786 N N . ALA A 1 102 ? 3.334 20.234 19.531 1 92.88 102 ALA A N 1
ATOM 787 C CA . ALA A 1 102 ? 2.6 19.188 20.234 1 92.88 102 ALA A CA 1
ATOM 788 C C . ALA A 1 102 ? 3.189 18.953 21.625 1 92.88 102 ALA A C 1
ATOM 790 O O . ALA A 1 102 ? 2.453 18.828 22.609 1 92.88 102 ALA A O 1
ATOM 791 N N . GLY A 1 103 ? 4.438 18.906 21.703 1 91.94 103 GLY A N 1
ATOM 792 C CA . GLY A 1 103 ? 5.082 18.609 22.969 1 91.94 103 GLY A CA 1
ATOM 793 C C . GLY A 1 103 ? 4.938 19.734 23.984 1 91.94 103 GLY A C 1
ATOM 794 O O . GLY A 1 103 ? 4.879 19.469 25.188 1 91.94 103 GLY A O 1
ATOM 795 N N . ALA A 1 104 ? 4.883 20.938 23.484 1 95.31 104 ALA A N 1
ATOM 796 C CA . ALA A 1 104 ? 4.734 22.078 24.359 1 95.31 104 ALA A CA 1
ATOM 797 C C . ALA A 1 104 ? 3.268 22.328 24.703 1 95.31 104 ALA A C 1
ATOM 799 O O . ALA A 1 104 ? 2.955 23.094 25.625 1 95.31 104 ALA A O 1
ATOM 800 N N . GLY A 1 105 ? 2.361 21.672 23.938 1 94.56 105 GLY A N 1
ATOM 801 C CA . GLY A 1 105 ? 0.946 21.969 24.109 1 94.56 105 GLY A CA 1
ATOM 802 C C . GLY A 1 105 ? 0.583 23.406 23.797 1 94.56 105 GLY A C 1
ATOM 803 O O . GLY A 1 105 ? -0.111 24.062 24.562 1 94.56 105 GLY A O 1
ATOM 804 N N . ALA A 1 106 ? 1.141 23.875 22.672 1 97.44 106 ALA A N 1
ATOM 805 C CA . ALA A 1 106 ? 0.974 25.297 22.359 1 97.44 106 ALA A CA 1
ATOM 806 C C . ALA A 1 106 ? 0.936 25.531 20.859 1 97.44 106 ALA A C 1
ATOM 808 O O . ALA A 1 106 ? 1.364 24.672 20.078 1 97.44 106 ALA A O 1
ATOM 809 N N . ILE A 1 107 ? 0.37 26.578 20.484 1 98.12 107 ILE A N 1
ATOM 810 C CA . ILE A 1 107 ? 0.462 27.125 19.125 1 98.12 107 ILE A CA 1
ATOM 811 C C . ILE A 1 107 ? 1.436 28.297 19.109 1 98.12 107 ILE A C 1
ATOM 813 O O . ILE A 1 107 ? 1.31 29.234 19.906 1 98.12 107 ILE A O 1
ATOM 817 N N . VAL A 1 108 ? 2.395 28.25 18.234 1 98.56 108 VAL A N 1
ATOM 818 C CA . VAL A 1 108 ? 3.426 29.281 18.234 1 98.56 108 VAL A CA 1
ATOM 819 C C . VAL A 1 108 ? 3.451 29.984 16.875 1 98.56 108 VAL A C 1
ATOM 821 O O . VAL A 1 108 ? 3.16 29.359 15.844 1 98.56 108 VAL A O 1
ATOM 824 N N . ASP A 1 109 ? 3.732 31.219 16.844 1 98.62 109 ASP A N 1
ATOM 825 C CA . ASP A 1 109 ? 3.9 32.031 15.648 1 98.62 109 ASP A CA 1
ATOM 826 C C . ASP A 1 109 ? 5.367 32.094 15.227 1 98.62 109 ASP A C 1
ATOM 828 O O . ASP A 1 109 ? 6.203 32.656 15.93 1 98.62 109 ASP A O 1
ATOM 832 N N . VAL A 1 110 ? 5.668 31.484 14.094 1 98.56 110 VAL A N 1
ATOM 833 C CA . VAL A 1 110 ? 7.051 31.453 13.625 1 98.56 110 VAL A CA 1
ATOM 834 C C . VAL A 1 110 ? 7.184 32.312 12.359 1 98.56 110 VAL A C 1
ATOM 836 O O . VAL A 1 110 ? 7.988 31.984 11.477 1 98.56 110 VAL A O 1
ATOM 839 N N . SER A 1 111 ? 6.379 33.312 12.156 1 97.94 111 SER A N 1
ATOM 840 C CA . SER A 1 111 ? 6.414 34.156 10.984 1 97.94 111 SER A CA 1
ATOM 841 C C . SER A 1 111 ? 7.801 34.781 10.797 1 97.94 111 SER A C 1
ATOM 843 O O . SER A 1 111 ? 8.219 35.031 9.672 1 97.94 111 SER A O 1
ATOM 845 N N . LYS A 1 112 ? 8.445 35.094 11.875 1 96.88 112 LYS A N 1
ATOM 846 C CA . LYS A 1 112 ? 9.852 35.469 11.859 1 96.88 112 LYS A CA 1
ATOM 847 C C . LYS A 1 112 ? 10.758 34.312 12.219 1 96.88 112 LYS A C 1
ATOM 849 O O . LYS A 1 112 ? 10.703 33.781 13.336 1 96.88 112 LYS A O 1
ATOM 854 N N . PRO A 1 113 ? 11.586 33.875 11.203 1 97.38 113 PRO A N 1
ATOM 855 C CA . PRO A 1 113 ? 12.484 32.75 11.492 1 97.38 113 PRO A CA 1
ATOM 856 C C . PRO A 1 113 ? 13.367 33 12.711 1 97.38 113 PRO A C 1
ATOM 858 O O . PRO A 1 113 ? 13.766 34.156 12.969 1 97.38 113 PRO A O 1
ATOM 861 N N . GLY A 1 114 ? 13.68 31.984 13.43 1 98.25 114 GLY A N 1
ATOM 862 C CA . GLY A 1 114 ? 14.547 32.125 14.594 1 98.25 114 GLY A CA 1
ATOM 863 C C . GLY A 1 114 ? 14.195 31.156 15.711 1 98.25 114 GLY A C 1
ATOM 864 O O . GLY A 1 114 ? 13.414 30.219 15.508 1 98.25 114 GLY A O 1
ATOM 865 N N . LYS A 1 115 ? 14.844 31.391 16.812 1 98.56 115 LYS A N 1
ATOM 866 C CA . LYS A 1 115 ? 14.602 30.562 18 1 98.56 115 LYS A CA 1
ATOM 867 C C . LYS A 1 115 ? 13.211 30.844 18.578 1 98.56 115 LYS A C 1
ATOM 869 O O . LYS A 1 115 ? 12.828 32 18.75 1 98.56 115 LYS A O 1
ATOM 874 N N . VAL A 1 116 ? 12.477 29.844 18.812 1 98.69 116 VAL A N 1
ATOM 875 C CA . VAL A 1 116 ? 11.148 29.984 19.406 1 98.69 116 VAL A CA 1
ATOM 876 C C . VAL A 1 116 ? 11.266 30.203 20.906 1 98.69 116 VAL A C 1
ATOM 878 O O . VAL A 1 116 ? 11.992 29.469 21.594 1 98.69 116 VAL A O 1
ATOM 881 N N . THR A 1 117 ? 10.641 31.203 21.422 1 98.06 117 THR A N 1
ATOM 882 C CA . THR A 1 117 ? 10.578 31.547 22.844 1 98.06 117 THR A CA 1
ATOM 883 C C . THR A 1 117 ? 9.133 31.719 23.297 1 98.06 117 THR A C 1
ATOM 885 O O . THR A 1 117 ? 8.195 31.469 22.531 1 98.06 117 THR A O 1
ATOM 888 N N . SER A 1 118 ? 8.938 32.125 24.531 1 96.75 118 SER A N 1
ATOM 889 C CA . SER A 1 118 ? 7.605 32.344 25.078 1 96.75 118 SER A CA 1
ATOM 890 C C . SER A 1 118 ? 6.883 33.438 24.344 1 96.75 118 SER A C 1
ATOM 892 O O . SER A 1 118 ? 5.652 33.5 24.297 1 96.75 118 SER A O 1
ATOM 894 N N . ASP A 1 119 ? 7.684 34.375 23.734 1 97.06 119 ASP A N 1
ATOM 895 C CA . ASP A 1 119 ? 7.098 35.5 23.016 1 97.06 119 ASP A CA 1
ATOM 896 C C . ASP A 1 119 ? 6.383 35.031 21.75 1 97.06 119 ASP A C 1
ATOM 898 O O . ASP A 1 119 ? 5.562 35.75 21.188 1 97.06 119 ASP A O 1
ATOM 902 N N . ASN A 1 120 ? 6.723 33.812 21.281 1 98.25 120 ASN A N 1
ATOM 903 C CA . ASN A 1 120 ? 6.133 33.281 20.062 1 98.25 120 ASN A CA 1
ATOM 904 C C . ASN A 1 120 ? 4.809 32.562 20.344 1 98.25 120 ASN A C 1
ATOM 906 O O . ASN A 1 120 ? 4.055 32.25 19.422 1 98.25 120 ASN A O 1
ATOM 910 N N . VAL A 1 121 ? 4.488 32.312 21.625 1 98.44 121 VAL A N 1
ATOM 911 C CA . VAL A 1 121 ? 3.352 31.469 21.984 1 98.44 121 VAL A CA 1
ATOM 912 C C . VAL A 1 121 ? 2.053 32.25 21.844 1 98.44 121 VAL A C 1
ATOM 914 O O . VAL A 1 121 ? 1.889 33.312 22.453 1 98.44 121 VAL A O 1
ATOM 917 N N . LEU A 1 122 ? 1.199 31.797 21.094 1 98.06 122 LEU A N 1
ATOM 918 C CA . LEU A 1 122 ? -0.081 32.438 20.797 1 98.06 122 LEU A CA 1
ATOM 919 C C . LEU A 1 122 ? -1.189 31.828 21.656 1 98.06 122 LEU A C 1
ATOM 921 O O . LEU A 1 122 ? -2.162 32.531 21.984 1 98.06 122 LEU A O 1
ATOM 925 N N . TYR A 1 123 ? -1.201 30.672 21.953 1 98.12 123 TYR A N 1
ATOM 926 C CA . TYR A 1 123 ? -2.195 29.828 22.609 1 98.12 123 TYR A CA 1
ATOM 927 C C . TYR A 1 123 ? -1.536 28.625 23.281 1 98.12 123 TYR A C 1
ATOM 929 O O . TYR A 1 123 ? -0.625 28.016 22.719 1 98.12 123 TYR A O 1
ATOM 937 N N . ASP A 1 124 ? -1.843 28.312 24.531 1 98 124 ASP A N 1
ATOM 938 C CA . ASP A 1 124 ? -1.149 27.234 25.203 1 98 124 ASP A CA 1
ATOM 939 C C . ASP A 1 124 ? -2.115 26.422 26.062 1 98 124 ASP A C 1
ATOM 941 O O . ASP A 1 124 ? -3.328 26.641 26.016 1 98 124 ASP A O 1
ATOM 945 N N . GLY A 1 125 ? -1.591 25.328 26.625 1 97.69 125 GLY A N 1
ATOM 946 C CA . GLY A 1 125 ? -2.365 24.484 27.516 1 97.69 125 GLY A CA 1
ATOM 947 C C . GLY A 1 125 ? -3.199 23.438 26.797 1 97.69 125 GLY A C 1
ATOM 948 O O . GLY A 1 125 ? -4.012 22.75 27.406 1 97.69 125 GLY A O 1
ATOM 949 N N . ILE A 1 126 ? -3.066 23.406 25.531 1 94.62 126 ILE A N 1
ATOM 950 C CA . ILE A 1 126 ? -3.844 22.438 24.766 1 94.62 126 ILE A CA 1
ATOM 951 C C . ILE A 1 126 ? -3.025 21.172 24.547 1 94.62 126 ILE A C 1
ATOM 953 O O . ILE A 1 126 ? -1.857 21.234 24.156 1 94.62 126 ILE A O 1
ATOM 957 N N . SER A 1 127 ? -3.648 20.031 24.766 1 92.25 127 SER A N 1
ATOM 958 C CA . SER A 1 127 ? -2.924 18.766 24.734 1 92.25 127 SER A CA 1
ATOM 959 C C . SER A 1 127 ? -2.674 18.297 23.312 1 92.25 127 SER A C 1
ATOM 961 O O . SER A 1 127 ? -3.611 18.188 22.516 1 92.25 127 SER A O 1
ATOM 963 N N . HIS A 1 128 ? -1.409 18.078 22.953 1 89.88 128 HIS A N 1
ATOM 964 C CA . HIS A 1 128 ? -0.941 17.453 21.734 1 89.88 128 HIS A CA 1
ATOM 965 C C . HIS A 1 128 ? -1.617 18.062 20.5 1 89.88 128 HIS A C 1
ATOM 967 O O . HIS A 1 128 ? -2.168 17.344 19.672 1 89.88 128 HIS A O 1
ATOM 973 N N . PRO A 1 129 ? -1.537 19.359 20.359 1 92.25 129 PRO A N 1
ATOM 974 C CA . PRO A 1 129 ? -2.082 19.953 19.125 1 92.25 129 PRO A CA 1
ATOM 975 C C . PRO A 1 129 ? -1.38 19.453 17.875 1 92.25 129 PRO A C 1
ATOM 977 O O . PRO A 1 129 ? -0.192 19.125 17.906 1 92.25 129 PRO A O 1
ATOM 980 N N . TYR A 1 130 ? -2.146 19.453 16.734 1 89.81 130 TYR A N 1
ATOM 981 C CA . TYR A 1 130 ? -1.562 18.953 15.492 1 89.81 130 TYR A CA 1
ATOM 982 C C . TYR A 1 130 ? -2.01 19.781 14.297 1 89.81 130 TYR A C 1
ATOM 984 O O . TYR A 1 130 ? -1.448 20.859 14.039 1 89.81 130 TYR A O 1
ATOM 992 N N . SER A 1 131 ? -3.164 19.547 13.727 1 91.25 131 SER A N 1
ATOM 993 C CA . SER A 1 131 ? -3.57 20.203 12.484 1 91.25 131 SER A CA 1
ATOM 994 C C . SER A 1 131 ? -4.152 21.594 12.766 1 91.25 131 SER A C 1
ATOM 996 O O . SER A 1 131 ? -4.961 21.75 13.688 1 91.25 131 SER A O 1
ATOM 998 N N . LEU A 1 132 ? -3.76 22.516 12.031 1 93.94 132 LEU A N 1
ATOM 999 C CA . LEU A 1 132 ? -4.25 23.891 12.07 1 93.94 132 LEU A CA 1
ATOM 1000 C C . LEU A 1 132 ? -5.047 24.219 10.812 1 93.94 132 LEU A C 1
ATOM 1002 O O . LEU A 1 132 ? -4.641 23.859 9.703 1 93.94 132 LEU A O 1
ATOM 1006 N N . VAL A 1 133 ? -6.223 24.891 10.984 1 93.44 133 VAL A N 1
ATOM 1007 C CA . VAL A 1 133 ? -7.062 25.219 9.836 1 93.44 133 VAL A CA 1
ATOM 1008 C C . VAL A 1 133 ? -7.781 26.547 10.078 1 93.44 133 VAL A C 1
ATOM 1010 O O . VAL A 1 133 ? -8.25 26.812 11.18 1 93.44 133 VAL A O 1
ATOM 1013 N N . GLU A 1 134 ? -7.801 27.375 9.117 1 93 134 GLU A N 1
ATOM 1014 C CA . GLU A 1 134 ? -8.711 28.516 9.109 1 93 134 GLU A CA 1
ATOM 1015 C C . GLU A 1 134 ? -10.078 28.125 8.547 1 93 134 GLU A C 1
ATOM 1017 O O . GLU A 1 134 ? -10.172 27.625 7.422 1 93 134 GLU A O 1
ATOM 1022 N N . PHE A 1 135 ? -11.07 28.359 9.336 1 94.12 135 PHE A N 1
ATOM 1023 C CA . PHE A 1 135 ? -12.406 27.953 8.922 1 94.12 135 PHE A CA 1
ATOM 1024 C C . PHE A 1 135 ? -13.438 28.984 9.352 1 94.12 135 PHE A C 1
ATOM 1026 O O . PHE A 1 135 ? -13.633 29.234 10.547 1 94.12 135 PHE A O 1
ATOM 1033 N N . GLN A 1 136 ? -14.062 29.656 8.32 1 92.06 136 GLN A N 1
ATOM 1034 C CA . GLN A 1 136 ? -15.141 30.625 8.539 1 92.06 136 GLN A CA 1
ATOM 1035 C C . GLN A 1 136 ? -14.719 31.688 9.539 1 92.06 136 GLN A C 1
ATOM 1037 O O . GLN A 1 136 ? -15.445 31.969 10.5 1 92.06 136 GLN A O 1
ATOM 1042 N N . GLY A 1 137 ? -13.547 32.188 9.352 1 90.25 137 GLY A N 1
ATOM 1043 C CA . GLY A 1 137 ? -13.039 33.312 10.141 1 90.25 137 GLY A CA 1
ATOM 1044 C C . GLY A 1 137 ? -12.453 32.875 11.477 1 90.25 137 GLY A C 1
ATOM 1045 O O . GLY A 1 137 ? -12.055 33.719 12.281 1 90.25 137 GLY A O 1
ATOM 1046 N N . ARG A 1 138 ? -12.422 31.547 11.742 1 93.31 138 ARG A N 1
ATOM 1047 C CA . ARG A 1 138 ? -11.844 31.016 12.969 1 93.31 138 ARG A CA 1
ATOM 1048 C C . ARG A 1 138 ? -10.539 30.266 12.672 1 93.31 138 ARG A C 1
ATOM 1050 O O . ARG A 1 138 ? -10.32 29.812 11.555 1 93.31 138 ARG A O 1
ATOM 1057 N N . LEU A 1 139 ? -9.68 30.297 13.641 1 95.69 139 LEU A N 1
ATOM 1058 C CA . LEU A 1 139 ? -8.508 29.422 13.625 1 95.69 139 LEU A CA 1
ATOM 1059 C C . LEU A 1 139 ? -8.727 28.203 14.531 1 95.69 139 LEU A C 1
ATOM 1061 O O . LEU A 1 139 ? -8.984 28.359 15.727 1 95.69 139 LEU A O 1
ATOM 1065 N N . LEU A 1 140 ? -8.695 27.062 13.938 1 96 140 LEU A N 1
ATOM 1066 C CA . LEU A 1 140 ? -8.953 25.828 14.68 1 96 140 LEU A CA 1
ATOM 1067 C C . LEU A 1 140 ? -7.699 24.969 14.727 1 96 140 LEU A C 1
ATOM 1069 O O . LEU A 1 140 ? -6.875 25 13.812 1 96 140 LEU A O 1
ATOM 1073 N N . VAL A 1 141 ? -7.582 24.219 15.797 1 95.12 141 VAL A N 1
ATOM 1074 C CA . VAL A 1 141 ? -6.504 23.25 15.953 1 95.12 141 VAL A CA 1
ATOM 1075 C C . VAL A 1 141 ? -7.07 21.922 16.453 1 95.12 141 VAL A C 1
ATOM 1077 O O . VAL A 1 141 ? -7.965 21.906 17.297 1 95.12 141 VAL A O 1
ATOM 1080 N N . SER A 1 142 ? -6.641 20.828 15.82 1 92.94 142 SER A N 1
ATOM 1081 C CA . SER A 1 142 ? -6.984 19.531 16.375 1 92.94 142 SER A CA 1
ATOM 1082 C C . SER A 1 142 ? -6.133 19.203 17.594 1 92.94 142 SER A C 1
ATOM 1084 O O . SER A 1 142 ? -5.027 19.734 17.75 1 92.94 142 SER A O 1
ATOM 1086 N N . PHE A 1 143 ? -6.656 18.359 18.484 1 91.31 143 PHE A N 1
ATOM 1087 C CA . PHE A 1 143 ? -5.945 17.969 19.703 1 91.31 143 PHE A CA 1
ATOM 1088 C C . PHE A 1 143 ? -6.359 16.578 20.141 1 91.31 143 PHE A C 1
ATOM 1090 O O . PHE A 1 143 ? -7.336 16.016 19.641 1 91.31 143 PHE A O 1
ATOM 1097 N N . SER A 1 144 ? -5.566 16 20.984 1 89.12 144 SER A N 1
ATOM 1098 C CA . SER A 1 144 ? -5.898 14.758 21.672 1 89.12 144 SER A CA 1
ATOM 1099 C C . SER A 1 144 ? -5.41 14.773 23.109 1 89.12 144 SER A C 1
ATOM 1101 O O . SER A 1 144 ? -4.316 15.266 23.391 1 89.12 144 SER A O 1
ATOM 1103 N N . ASP A 1 145 ? -6.215 14.422 23.953 1 87.69 145 ASP A N 1
ATOM 1104 C CA . ASP A 1 145 ? -5.828 14.188 25.344 1 87.69 145 ASP A CA 1
ATOM 1105 C C . ASP A 1 145 ? -6.254 12.797 25.812 1 87.69 145 ASP A C 1
ATOM 1107 O O . ASP A 1 145 ? -6.496 11.906 24.984 1 87.69 145 ASP A O 1
ATOM 1111 N N . ASN A 1 146 ? -6.211 12.523 27.047 1 84.44 146 ASN A N 1
ATOM 1112 C CA . ASN A 1 146 ? -6.488 11.18 27.547 1 84.44 146 ASN A CA 1
ATOM 1113 C C . ASN A 1 146 ? -7.965 10.82 27.391 1 84.44 146 ASN A C 1
ATOM 1115 O O . ASN A 1 146 ? -8.336 9.648 27.484 1 84.44 146 ASN A O 1
ATOM 1119 N N . SER A 1 147 ? -8.781 11.797 27.125 1 87.56 147 SER A N 1
ATOM 1120 C CA . SER A 1 147 ? -10.219 11.547 27.172 1 87.56 147 SER A CA 1
ATOM 1121 C C . SER A 1 147 ? -10.836 11.641 25.781 1 87.56 147 SER A C 1
ATOM 1123 O O . SER A 1 147 ? -11.844 10.984 25.5 1 87.56 147 SER A O 1
ATOM 1125 N N . MET A 1 148 ? -10.242 12.492 24.938 1 89.75 148 MET A N 1
ATOM 1126 C CA . MET A 1 148 ? -10.914 12.688 23.656 1 89.75 148 MET A CA 1
ATOM 1127 C C . MET A 1 148 ? -9.945 13.227 22.609 1 89.75 148 MET A C 1
ATOM 1129 O O . MET A 1 148 ? -8.852 13.695 22.953 1 89.75 148 MET A O 1
ATOM 1133 N N . VAL A 1 149 ? -10.383 13.164 21.375 1 90.44 149 VAL A N 1
ATOM 1134 C CA . VAL A 1 149 ? -9.859 13.891 20.234 1 90.44 149 VAL A CA 1
ATOM 1135 C C . VAL A 1 149 ? -10.875 14.93 19.766 1 90.44 149 VAL A C 1
ATOM 1137 O O . VAL A 1 149 ? -12.086 14.711 19.875 1 90.44 149 VAL A O 1
ATOM 1140 N N . GLY A 1 150 ? -10.398 16.062 19.328 1 92.88 150 GLY A N 1
ATOM 1141 C CA . GLY A 1 150 ? -11.305 17.094 18.844 1 92.88 150 GLY A CA 1
ATOM 1142 C C . GLY A 1 150 ? -10.586 18.25 18.188 1 92.88 150 GLY A C 1
ATOM 1143 O O . GLY A 1 150 ? -9.453 18.094 17.703 1 92.88 150 GLY A O 1
ATOM 1144 N N . MET A 1 151 ? -11.344 19.328 18.016 1 95.56 151 MET A N 1
ATOM 1145 C CA . MET A 1 151 ? -10.812 20.594 17.516 1 95.56 151 MET A CA 1
ATOM 1146 C C . MET A 1 151 ? -11.242 21.75 18.422 1 95.56 151 MET A C 1
ATOM 1148 O O . MET A 1 151 ? -12.375 21.781 18.891 1 95.56 151 MET A O 1
ATOM 1152 N N . ALA A 1 152 ? -10.328 22.625 18.641 1 96.75 152 ALA A N 1
ATOM 1153 C CA . ALA A 1 152 ? -10.586 23.797 19.469 1 96.75 152 ALA A CA 1
ATOM 1154 C C . ALA A 1 152 ? -10.273 25.078 18.703 1 96.75 152 ALA A C 1
ATOM 1156 O O . ALA A 1 152 ? -9.398 25.109 17.844 1 96.75 152 ALA A O 1
ATOM 1157 N N . GLU A 1 153 ? -11 26.094 19.016 1 97.75 153 GLU A N 1
ATOM 1158 C CA . GLU A 1 153 ? -10.719 27.422 18.484 1 97.75 153 GLU A CA 1
ATOM 1159 C C . GLU A 1 153 ? -9.555 28.078 19.203 1 97.75 153 GLU A C 1
ATOM 1161 O O . GLU A 1 153 ? -9.5 28.078 20.438 1 97.75 153 GLU A O 1
ATOM 1166 N N . ILE A 1 154 ? -8.648 28.516 18.484 1 97.75 154 ILE A N 1
ATOM 1167 C CA . ILE A 1 154 ? -7.488 29.203 19.031 1 97.75 154 ILE A CA 1
ATOM 1168 C C . ILE A 1 154 ? -7.867 30.641 19.375 1 97.75 154 ILE A C 1
ATOM 1170 O O . ILE A 1 154 ? -8.305 31.406 18.5 1 97.75 154 ILE A O 1
ATOM 1174 N N . ARG A 1 155 ? -7.688 31.031 20.594 1 96.38 155 ARG A N 1
ATOM 1175 C CA . ARG A 1 155 ? -7.84 32.406 21.062 1 96.38 155 ARG A CA 1
ATOM 1176 C C . ARG A 1 155 ? -6.492 32.969 21.484 1 96.38 155 ARG A C 1
ATOM 1178 O O . ARG A 1 155 ? -6.008 32.719 22.578 1 96.38 155 ARG A O 1
ATOM 1185 N N . PRO A 1 156 ? -6.008 33.812 20.609 1 93.69 156 PRO A N 1
ATOM 1186 C CA . PRO A 1 156 ? -4.66 34.312 20.875 1 93.69 156 PRO A CA 1
ATOM 1187 C C . PRO A 1 156 ? -4.539 34.969 22.234 1 93.69 156 PRO A C 1
ATOM 1189 O O . PRO A 1 156 ? -5.41 35.75 22.641 1 93.69 156 PRO A O 1
ATOM 1192 N N . GLY A 1 157 ? -3.504 34.656 22.938 1 94.31 157 GLY A N 1
ATOM 1193 C CA . GLY A 1 157 ? -3.221 35.25 24.234 1 94.31 157 GLY A CA 1
ATOM 1194 C C . GLY A 1 157 ? -3.9 34.531 25.375 1 94.31 157 GLY A C 1
ATOM 1195 O O . GLY A 1 157 ? -3.756 34.906 26.531 1 94.31 157 GLY A O 1
ATOM 1196 N N . SER A 1 158 ? -4.609 33.469 25.031 1 95.5 158 SER A N 1
ATOM 1197 C CA . SER A 1 158 ? -5.32 32.75 26.078 1 95.5 158 SER A CA 1
ATOM 1198 C C . SER A 1 158 ? -4.816 31.312 26.203 1 95.5 158 SER A C 1
ATOM 1200 O O . SER A 1 158 ? -4.086 30.828 25.344 1 95.5 158 SER A O 1
ATOM 1202 N N . ARG A 1 159 ? -5.195 30.766 27.328 1 97.81 159 ARG A N 1
ATOM 1203 C CA . ARG A 1 159 ? -4.977 29.328 27.547 1 97.81 159 ARG A CA 1
ATOM 1204 C C . ARG A 1 159 ? -6.215 28.531 27.172 1 97.81 159 ARG A C 1
ATOM 1206 O O . ARG A 1 159 ? -7.344 28.984 27.375 1 97.81 159 ARG A O 1
ATOM 1213 N N . TYR A 1 160 ? -5.949 27.359 26.703 1 98 160 TYR A N 1
ATOM 1214 C CA . TYR A 1 160 ? -7.02 26.453 26.297 1 98 160 TYR A CA 1
ATOM 1215 C C . TYR A 1 160 ? -8.016 26.266 27.438 1 98 160 TYR A C 1
ATOM 1217 O O . TYR A 1 160 ? -7.629 26.109 28.594 1 98 160 TYR A O 1
ATOM 1225 N N . SER A 1 161 ? -9.242 26.312 27.156 1 97.44 161 SER A N 1
ATOM 1226 C CA . SER A 1 161 ? -10.352 25.938 28.016 1 97.44 161 SER A CA 1
ATOM 1227 C C . SER A 1 161 ? -11.398 25.109 27.266 1 97.44 161 SER A C 1
ATOM 1229 O O . SER A 1 161 ? -11.445 25.156 26.031 1 97.44 161 SER A O 1
ATOM 1231 N N . LEU A 1 162 ? -12.234 24.438 27.938 1 96.31 162 LEU A N 1
ATOM 1232 C CA . LEU A 1 162 ? -13.266 23.609 27.328 1 96.31 162 LEU A CA 1
ATOM 1233 C C . LEU A 1 162 ? -14.242 24.453 26.516 1 96.31 162 LEU A C 1
ATOM 1235 O O . LEU A 1 162 ? -14.898 23.953 25.609 1 96.31 162 LEU A O 1
ATOM 1239 N N . ASP A 1 163 ? -14.32 25.734 26.812 1 97.19 163 ASP A N 1
ATOM 1240 C CA . ASP A 1 163 ? -15.195 26.641 26.078 1 97.19 163 ASP A CA 1
ATOM 1241 C C . ASP A 1 163 ? -14.688 26.844 24.641 1 97.19 163 ASP A C 1
ATOM 1243 O O . ASP A 1 163 ? -15.422 27.359 23.797 1 97.19 163 ASP A O 1
ATOM 1247 N N . ASP A 1 164 ? -13.414 26.469 24.391 1 98 164 ASP A N 1
ATOM 1248 C CA . ASP A 1 164 ? -12.805 26.656 23.078 1 98 164 ASP A CA 1
ATOM 1249 C C . ASP A 1 164 ? -13.172 25.5 22.141 1 98 164 ASP A C 1
ATOM 1251 O O . ASP A 1 164 ? -12.867 25.562 20.953 1 98 164 ASP A O 1
ATOM 1255 N N . LEU A 1 165 ? -13.906 24.469 22.641 1 97.25 165 LEU A N 1
ATOM 1256 C CA . LEU A 1 165 ? -14.164 23.266 21.859 1 97.25 165 LEU A CA 1
ATOM 1257 C C . LEU A 1 165 ? -15.125 23.562 20.719 1 97.25 165 LEU A C 1
ATOM 1259 O O . LEU A 1 165 ? -16.172 24.172 20.922 1 97.25 165 LEU A O 1
ATOM 1263 N N . PHE A 1 166 ? -14.734 23.203 19.562 1 96.94 166 PHE A N 1
ATOM 1264 C CA . PHE A 1 166 ? -15.594 23.234 18.391 1 96.94 166 PHE A CA 1
ATOM 1265 C C . PHE A 1 166 ? -16.094 21.844 18.031 1 96.94 166 PHE A C 1
ATOM 1267 O O . PHE A 1 166 ? -17.297 21.641 17.812 1 96.94 166 PHE A O 1
ATOM 1274 N N . VAL A 1 167 ? -15.242 20.844 17.922 1 95.94 167 VAL A N 1
ATOM 1275 C CA . VAL A 1 167 ? -15.508 19.422 17.781 1 95.94 167 VAL A CA 1
ATOM 1276 C C . VAL A 1 167 ? -14.961 18.672 18.984 1 95.94 167 VAL A C 1
ATOM 1278 O O . VAL A 1 167 ? -13.859 18.953 19.469 1 95.94 167 VAL A O 1
ATOM 1281 N N . TYR A 1 168 ? -15.719 17.688 19.516 1 94.81 168 TYR A N 1
ATOM 1282 C CA . TYR A 1 168 ? -15.242 17.016 20.734 1 94.81 168 TYR A CA 1
ATOM 1283 C C . TYR A 1 168 ? -15.82 15.617 20.844 1 94.81 168 TYR A C 1
ATOM 1285 O O . TYR A 1 168 ? -16.734 15.258 20.094 1 94.81 168 TYR A O 1
ATOM 1293 N N . GLY A 1 169 ? -15.125 14.844 21.656 1 93.69 169 GLY A N 1
ATOM 1294 C CA . GLY A 1 169 ? -15.688 13.57 22.062 1 93.69 169 GLY A CA 1
ATOM 1295 C C . GLY A 1 169 ? -15.242 12.422 21.172 1 93.69 169 GLY A C 1
ATOM 1296 O O . GLY A 1 169 ? -15.633 11.273 21.391 1 93.69 169 GLY A O 1
ATOM 1297 N N . PHE A 1 170 ? -14.453 12.648 20.156 1 92 170 PHE A N 1
ATOM 1298 C CA . PHE A 1 170 ? -13.938 11.523 19.375 1 92 170 PHE A CA 1
ATOM 1299 C C . PHE A 1 170 ? -13.086 10.609 20.266 1 92 170 PHE A C 1
ATOM 1301 O O . PHE A 1 170 ? -12.336 11.078 21.109 1 92 170 PHE A O 1
ATOM 1308 N N . PRO A 1 171 ? -13.141 9.312 20.047 1 88 171 PRO A N 1
ATOM 1309 C CA . PRO A 1 171 ? -12.477 8.383 20.953 1 88 171 PRO A CA 1
ATOM 1310 C C . PRO A 1 171 ? -10.953 8.422 20.844 1 88 171 PRO A C 1
ATOM 1312 O O . PRO A 1 171 ? -10.422 8.633 19.75 1 88 171 PRO A O 1
ATOM 1315 N N . VAL A 1 172 ? -10.312 8.188 21.984 1 85.81 172 VAL A N 1
ATOM 1316 C CA . VAL A 1 172 ? -8.867 8 22.016 1 85.81 172 VAL A CA 1
ATOM 1317 C C . VAL A 1 172 ? -8.523 6.52 21.891 1 85.81 172 VAL A C 1
ATOM 1319 O O . VAL A 1 172 ? -9.062 5.688 22.625 1 85.81 172 VAL A O 1
ATOM 1322 N N . VAL A 1 173 ? -7.82 6.223 20.875 1 76.06 173 VAL A N 1
ATOM 1323 C CA . VAL A 1 173 ? -7.375 4.844 20.688 1 76.06 173 VAL A CA 1
ATOM 1324 C C . VAL A 1 173 ? -5.855 4.77 20.797 1 76.06 173 VAL A C 1
ATOM 1326 O O . VAL A 1 173 ? -5.137 5.402 20.016 1 76.06 173 VAL A O 1
ATOM 1329 N N . LYS A 1 174 ? -5.398 4.066 21.812 1 68.06 174 LYS A N 1
ATOM 1330 C CA . LYS A 1 174 ? -3.961 3.971 22.047 1 68.06 174 LYS A CA 1
ATOM 1331 C C . LYS A 1 174 ? -3.299 3.031 21.047 1 68.06 174 LYS A C 1
ATOM 1333 O O . LYS A 1 174 ? -3.791 1.928 20.797 1 68.06 174 LYS A O 1
ATOM 1338 N N . THR A 1 175 ? -2.547 3.65 20.219 1 62.97 175 THR A N 1
ATOM 1339 C CA . THR A 1 175 ? -1.771 2.854 19.281 1 62.97 175 THR A CA 1
ATOM 1340 C C . THR A 1 175 ? -0.325 2.719 19.75 1 62.97 175 THR A C 1
ATOM 1342 O O . THR A 1 175 ? 0.102 3.416 20.672 1 62.97 175 THR A O 1
ATOM 1345 N N . MET A 1 176 ? 0.344 1.668 19.266 1 57.5 176 MET A N 1
ATOM 1346 C CA . MET A 1 176 ? 1.75 1.468 19.609 1 57.5 176 MET A CA 1
ATOM 1347 C C . MET A 1 176 ? 2.631 2.498 18.906 1 57.5 176 MET A C 1
ATOM 1349 O O . MET A 1 176 ? 2.844 2.418 17.703 1 57.5 176 MET A O 1
ATOM 1353 N N . GLU A 1 177 ? 2.502 3.734 19.344 1 60.5 177 GLU A N 1
ATOM 1354 C CA . GLU A 1 177 ? 3.367 4.789 18.812 1 60.5 177 GLU A CA 1
ATOM 1355 C C . GLU A 1 177 ? 4.586 4.996 19.703 1 60.5 177 GLU A C 1
ATOM 1357 O O . GLU A 1 177 ? 4.461 5.066 20.938 1 60.5 177 GLU A O 1
ATOM 1362 N N . PRO A 1 178 ? 5.688 4.832 19.062 1 53.41 178 PRO A N 1
ATOM 1363 C CA . PRO A 1 178 ? 6.898 4.977 19.875 1 53.41 178 PRO A CA 1
ATOM 1364 C C . PRO A 1 178 ? 7 6.344 20.547 1 53.41 178 PRO A C 1
ATOM 1366 O O . PRO A 1 178 ? 7.734 6.504 21.531 1 53.41 178 PRO A O 1
ATOM 1369 N N . TYR A 1 179 ? 6.293 7.285 19.938 1 57.53 179 TYR A N 1
ATOM 1370 C CA . TYR A 1 179 ? 6.414 8.617 20.5 1 57.53 179 TYR A CA 1
ATOM 1371 C C . TYR A 1 179 ? 5.156 8.992 21.281 1 57.53 179 TYR A C 1
ATOM 1373 O O . TYR A 1 179 ? 4.055 8.992 20.734 1 57.53 179 TYR A O 1
ATOM 1381 N N . PRO A 1 180 ? 5.344 9.062 22.594 1 53.34 180 PRO A N 1
ATOM 1382 C CA . PRO A 1 180 ? 4.199 9.359 23.453 1 53.34 180 PRO A CA 1
ATOM 1383 C C . PRO A 1 180 ? 3.35 10.516 22.922 1 53.34 180 PRO A C 1
ATOM 1385 O O . PRO A 1 180 ? 2.125 10.5 23.062 1 53.34 180 PRO A O 1
ATOM 1388 N N . ALA A 1 181 ? 4.039 11.477 22.422 1 51.53 181 ALA A N 1
ATOM 1389 C CA . ALA A 1 181 ? 3.314 12.648 21.938 1 51.53 181 ALA A CA 1
ATOM 1390 C C . ALA A 1 181 ? 2.385 12.281 20.781 1 51.53 181 ALA A C 1
ATOM 1392 O O . ALA A 1 181 ? 1.465 13.031 20.453 1 51.53 181 ALA A O 1
ATOM 1393 N N . LEU A 1 182 ? 2.707 11.18 20.266 1 59.62 182 LEU A N 1
ATOM 1394 C CA . LEU A 1 182 ? 1.878 10.711 19.156 1 59.62 182 LEU A CA 1
ATOM 1395 C C . LEU A 1 182 ? 0.895 9.648 19.625 1 59.62 182 LEU A C 1
ATOM 1397 O O . LEU A 1 182 ? 0.083 9.156 18.844 1 59.62 182 LEU A O 1
ATOM 1401 N N . LEU A 1 183 ? 1.19 9.078 20.938 1 49.78 183 LEU A N 1
ATOM 1402 C CA . LEU A 1 183 ? 0.406 7.973 21.484 1 49.78 183 LEU A CA 1
ATOM 1403 C C . LEU A 1 183 ? -1.087 8.273 21.406 1 49.78 183 LEU A C 1
ATOM 1405 O O . LEU A 1 183 ? -1.891 7.383 21.125 1 49.78 183 LEU A O 1
ATOM 1409 N N . GLY A 1 184 ? -1.409 9.266 22.125 1 42.62 184 GLY A N 1
ATOM 1410 C CA . GLY A 1 184 ? -2.83 9.508 22.312 1 42.62 184 GLY A CA 1
ATOM 1411 C C . GLY A 1 184 ? -3.594 9.609 21 1 42.62 184 GLY A C 1
ATOM 1412 O O . GLY A 1 184 ? -4.824 9.656 21 1 42.62 184 GLY A O 1
ATOM 1413 N N . CYS A 1 185 ? -2.936 10.016 20.078 1 46.97 185 CYS A N 1
ATOM 1414 C CA . CYS A 1 185 ? -3.756 10.398 18.922 1 46.97 185 CYS A CA 1
ATOM 1415 C C . CYS A 1 185 ? -4.055 9.195 18.047 1 46.97 185 CYS A C 1
ATOM 1417 O O . CYS A 1 185 ? -4.637 9.336 16.969 1 46.97 185 CYS A O 1
ATOM 1419 N N . GLY A 1 186 ? -3.982 7.93 18.812 1 46.38 186 GLY A N 1
ATOM 1420 C CA . GLY A 1 186 ? -4.324 6.824 17.938 1 46.38 186 GLY A CA 1
ATOM 1421 C C . GLY A 1 186 ? -3.93 7.07 16.484 1 46.38 186 GLY A C 1
ATOM 1422 O O . GLY A 1 186 ? -4.457 6.43 15.578 1 46.38 186 GLY A O 1
ATOM 1423 N N . GLY A 1 187 ? -3.18 7.973 16.328 1 51.19 187 GLY A N 1
ATOM 1424 C CA . GLY A 1 187 ? -2.836 8.391 14.984 1 51.19 187 GLY A CA 1
ATOM 1425 C C . GLY A 1 187 ? -3.293 9.797 14.656 1 51.19 187 GLY A C 1
ATOM 1426 O O . GLY A 1 187 ? -4.039 10.406 15.422 1 51.19 187 GLY A O 1
ATOM 1427 N N . SER A 1 188 ? -2.764 10.547 13.75 1 55.94 188 SER A N 1
ATOM 1428 C CA . SER A 1 188 ? -2.783 11.906 13.227 1 55.94 188 SER A CA 1
ATOM 1429 C C . SER A 1 188 ? -4.18 12.297 12.758 1 55.94 188 SER A C 1
ATOM 1431 O O . SER A 1 188 ? -4.941 11.445 12.289 1 55.94 188 SER A O 1
ATOM 1433 N N . TRP A 1 189 ? -4.746 13.266 13.453 1 58.69 189 TRP A N 1
ATOM 1434 C CA . TRP A 1 189 ? -5.953 13.922 12.969 1 58.69 189 TRP A CA 1
ATOM 1435 C C . TRP A 1 189 ? -5.602 15.156 12.148 1 58.69 189 TRP A C 1
ATOM 1437 O O . TRP A 1 189 ? -4.734 15.945 12.531 1 58.69 189 TRP A O 1
ATOM 1447 N N . SER A 1 190 ? -5.906 15.023 10.914 1 71.38 190 SER A N 1
ATOM 1448 C CA . SER A 1 190 ? -5.656 16.141 10.023 1 71.38 190 SER A CA 1
ATOM 1449 C C . SER A 1 190 ? -6.961 16.781 9.547 1 71.38 190 SER A C 1
ATOM 1451 O O . SER A 1 190 ? -7.887 16.078 9.141 1 71.38 190 SER A O 1
ATOM 1453 N N . GLY A 1 191 ? -7.059 17.984 9.891 1 77.12 191 GLY A N 1
ATOM 1454 C CA . GLY A 1 191 ? -8.18 18.766 9.383 1 77.12 191 GLY A CA 1
ATOM 1455 C C . GLY A 1 191 ? -7.82 19.609 8.164 1 77.12 191 GLY A C 1
ATOM 1456 O O . GLY A 1 191 ? -6.746 20.203 8.117 1 77.12 191 GLY A O 1
ATOM 1457 N N . VAL A 1 192 ? -8.625 19.469 7.172 1 83.88 192 VAL A N 1
ATOM 1458 C CA . VAL A 1 192 ? -8.422 20.312 5.992 1 83.88 192 VAL A CA 1
ATOM 1459 C C . VAL A 1 192 ? -9.766 20.828 5.488 1 83.88 192 VAL A C 1
ATOM 1461 O O . VAL A 1 192 ? -10.82 20.344 5.898 1 83.88 192 VAL A O 1
ATOM 1464 N N . LEU A 1 193 ? -9.633 21.844 4.762 1 82.25 193 LEU A N 1
ATOM 1465 C CA . LEU A 1 193 ? -10.828 22.328 4.078 1 82.25 193 LEU A CA 1
ATOM 1466 C C . LEU A 1 193 ? -11.016 21.625 2.74 1 82.25 193 LEU A C 1
ATOM 1468 O O . LEU A 1 193 ? -10.07 21.516 1.953 1 82.25 193 LEU A O 1
ATOM 1472 N N . LEU A 1 194 ? -12.156 21.016 2.578 1 83.94 194 LEU A N 1
ATOM 1473 C CA . LEU A 1 194 ? -12.617 20.469 1.308 1 83.94 194 LEU A CA 1
ATOM 1474 C C . LEU A 1 194 ? -13.781 21.281 0.757 1 83.94 194 LEU A C 1
ATOM 1476 O O . LEU A 1 194 ? -14.938 21.031 1.098 1 83.94 194 LEU A O 1
ATOM 1480 N N . ASN A 1 195 ? -13.398 22.219 -0.083 1 82.94 195 ASN A N 1
ATOM 1481 C CA . ASN A 1 195 ? -14.367 23.219 -0.505 1 82.94 195 ASN A CA 1
ATOM 1482 C C . ASN A 1 195 ? -14.922 24 0.686 1 82.94 195 ASN A C 1
ATOM 1484 O O . ASN A 1 195 ? -14.156 24.609 1.443 1 82.94 195 ASN A O 1
ATOM 1488 N N . ASP A 1 196 ? -16.172 23.969 1.028 1 86.62 196 ASP A N 1
ATOM 1489 C CA . ASP A 1 196 ? -16.766 24.719 2.129 1 86.62 196 ASP A CA 1
ATOM 1490 C C . ASP A 1 196 ? -16.984 23.828 3.348 1 86.62 196 ASP A C 1
ATOM 1492 O O . ASP A 1 196 ? -17.688 24.203 4.281 1 86.62 196 ASP A O 1
ATOM 1496 N N . ARG A 1 197 ? -16.266 22.703 3.289 1 92.5 197 ARG A N 1
ATOM 1497 C CA . ARG A 1 197 ? -16.438 21.75 4.387 1 92.5 197 ARG A CA 1
ATOM 1498 C C . ARG A 1 197 ? -15.141 21.625 5.195 1 92.5 197 ARG A C 1
ATOM 1500 O O . ARG A 1 197 ? -14.047 21.75 4.645 1 92.5 197 ARG A O 1
ATOM 1507 N N . LEU A 1 198 ? -15.352 21.438 6.488 1 94.69 198 LEU A N 1
ATOM 1508 C CA . LEU A 1 198 ? -14.266 21.047 7.375 1 94.69 198 LEU A CA 1
ATOM 1509 C C . LEU A 1 198 ? -14.273 19.547 7.617 1 94.69 198 LEU A C 1
ATOM 1511 O O . LEU A 1 198 ? -15.281 18.984 8.062 1 94.69 198 LEU A O 1
ATOM 1515 N N . ILE A 1 199 ? -13.164 18.906 7.27 1 94.19 199 ILE A N 1
ATOM 1516 C CA . ILE A 1 199 ? -13.125 17.469 7.469 1 94.19 199 ILE A CA 1
ATOM 1517 C C . ILE A 1 199 ? -11.984 17.109 8.422 1 94.19 199 ILE A C 1
ATOM 1519 O O . ILE A 1 199 ? -10.969 17.797 8.469 1 94.19 199 ILE A O 1
ATOM 1523 N N . LEU A 1 200 ? -12.188 16.078 9.211 1 93.12 200 LEU A N 1
ATOM 1524 C CA . LEU A 1 200 ? -11.266 15.609 10.242 1 93.12 200 LEU A CA 1
ATOM 1525 C C . LEU A 1 200 ? -10.992 14.117 10.086 1 93.12 200 LEU A C 1
ATOM 1527 O O . LEU A 1 200 ? -11.93 13.305 10.102 1 93.12 200 LEU A O 1
ATOM 1531 N N . ALA A 1 201 ? -9.773 13.789 9.867 1 92.25 201 ALA A N 1
ATOM 1532 C CA . ALA A 1 201 ? -9.391 12.383 9.789 1 92.25 201 ALA A CA 1
ATOM 1533 C C . ALA A 1 201 ? -9.117 11.805 11.18 1 92.25 201 ALA A C 1
ATOM 1535 O O . ALA A 1 201 ? -8.523 12.477 12.031 1 92.25 201 ALA A O 1
ATOM 1536 N N . HIS A 1 202 ? -9.602 10.672 11.469 1 89.31 202 HIS A N 1
ATOM 1537 C CA . HIS A 1 202 ? -9.312 9.898 12.672 1 89.31 202 HIS A CA 1
ATOM 1538 C C . HIS A 1 202 ? -8.633 8.578 12.328 1 89.31 202 HIS A C 1
ATOM 1540 O O . HIS A 1 202 ? -9.281 7.652 11.836 1 89.31 202 HIS A O 1
ATOM 1546 N N . ALA A 1 203 ? -7.371 8.422 12.633 1 87.31 203 ALA A N 1
ATOM 1547 C CA . ALA A 1 203 ? -6.531 7.328 12.156 1 87.31 203 ALA A CA 1
ATOM 1548 C C . ALA A 1 203 ? -7.055 5.98 12.648 1 87.31 203 ALA A C 1
ATOM 1550 O O . ALA A 1 203 ? -7.246 5.055 11.859 1 87.31 203 ALA A O 1
ATOM 1551 N N . ALA A 1 204 ? -7.352 5.922 13.891 1 83.69 204 ALA A N 1
ATOM 1552 C CA . ALA A 1 204 ? -7.742 4.648 14.484 1 83.69 204 ALA A CA 1
ATOM 1553 C C . ALA A 1 204 ? -9.102 4.191 13.953 1 83.69 204 ALA A C 1
ATOM 1555 O O . ALA A 1 204 ? -9.352 2.988 13.828 1 83.69 204 ALA A O 1
ATOM 1556 N N . LEU A 1 205 ? -9.93 5.168 13.648 1 86.25 205 LEU A N 1
ATOM 1557 C CA . LEU A 1 205 ? -11.25 4.82 13.125 1 86.25 205 LEU A CA 1
ATOM 1558 C C . LEU A 1 205 ? -11.18 4.551 11.625 1 86.25 205 LEU A C 1
ATOM 1560 O O . LEU A 1 205 ? -12.148 4.051 11.039 1 86.25 205 LEU A O 1
ATOM 1564 N N . GLY A 1 206 ? -10.055 4.906 11 1 88.81 206 GLY A N 1
ATOM 1565 C CA . GLY A 1 206 ? -9.906 4.699 9.57 1 88.81 206 GLY A CA 1
ATOM 1566 C C . GLY A 1 206 ? -10.906 5.48 8.742 1 88.81 206 GLY A C 1
ATOM 1567 O O . GLY A 1 206 ? -11.461 4.957 7.77 1 88.81 206 GLY A O 1
ATOM 1568 N N . ALA A 1 207 ? -11.164 6.703 9.203 1 91.44 207 ALA A N 1
ATOM 1569 C CA . ALA A 1 207 ? -12.242 7.445 8.555 1 91.44 207 ALA A CA 1
ATOM 1570 C C . ALA A 1 207 ? -11.969 8.945 8.594 1 91.44 207 ALA A C 1
ATOM 1572 O O . ALA A 1 207 ? -11.148 9.414 9.383 1 91.44 207 ALA A O 1
ATOM 1573 N N . VAL A 1 208 ? -12.578 9.602 7.723 1 93.38 208 VAL A N 1
ATOM 1574 C CA . VAL A 1 208 ? -12.625 11.055 7.645 1 93.38 208 VAL A CA 1
ATOM 1575 C C . VAL A 1 208 ? -14.055 11.539 7.871 1 93.38 208 VAL A C 1
ATOM 1577 O O . VAL A 1 208 ? -14.992 11.062 7.223 1 93.38 208 VAL A O 1
ATOM 1580 N N . PHE A 1 209 ? -14.219 12.484 8.742 1 93.62 209 PHE A N 1
ATOM 1581 C CA . PHE A 1 209 ? -15.539 12.961 9.125 1 93.62 209 PHE A CA 1
ATOM 1582 C C . PHE A 1 209 ? -15.758 14.391 8.648 1 93.62 209 PHE A C 1
ATOM 1584 O O . PHE A 1 209 ? -14.844 15.219 8.727 1 93.62 209 PHE A O 1
ATOM 1591 N N . ASP A 1 210 ? -16.922 14.641 8.133 1 95.12 210 ASP A N 1
ATOM 1592 C CA . ASP A 1 210 ? -17.359 16.016 7.938 1 95.12 210 ASP A CA 1
ATOM 1593 C C . ASP A 1 210 ? -17.766 16.656 9.266 1 95.12 210 ASP A C 1
ATOM 1595 O O . ASP A 1 210 ? -18.812 16.312 9.828 1 95.12 210 ASP A O 1
ATOM 1599 N N . VAL A 1 211 ? -16.984 17.578 9.734 1 95.62 211 VAL A N 1
ATOM 1600 C CA . VAL A 1 2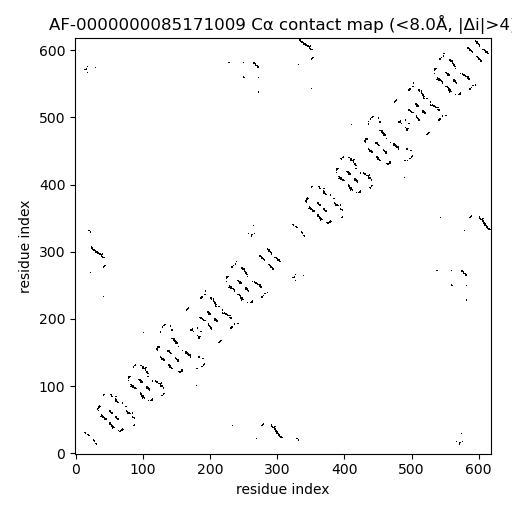11 ? -17.219 18.172 11.047 1 95.62 211 VAL A CA 1
ATOM 1601 C C . VAL A 1 211 ? -17.578 19.656 10.891 1 95.62 211 VAL A C 1
ATOM 1603 O O . VAL A 1 211 ? -17.297 20.453 11.781 1 95.62 211 VAL A O 1
ATOM 1606 N N . THR A 1 212 ? -18.094 20.031 9.797 1 96.19 212 THR A N 1
ATOM 1607 C CA . THR A 1 212 ? -18.391 21.406 9.406 1 96.19 212 THR A CA 1
ATOM 1608 C C . THR A 1 212 ? -19.281 22.078 10.453 1 96.19 212 THR A C 1
ATOM 1610 O O . THR A 1 212 ? -19.109 23.25 10.758 1 96.19 212 THR A O 1
ATOM 1613 N N . THR A 1 213 ? -20.234 21.344 11.047 1 96.06 213 THR A N 1
ATOM 1614 C CA . THR A 1 213 ? -21.219 21.938 11.945 1 96.06 213 THR A CA 1
ATOM 1615 C C . THR A 1 213 ? -20.672 22 13.375 1 96.06 213 THR A C 1
ATOM 1617 O O . THR A 1 213 ? -21.25 22.672 14.234 1 96.06 213 THR A O 1
ATOM 1620 N N . GLY A 1 214 ? -19.5 21.422 13.586 1 96.25 214 GLY A N 1
ATOM 1621 C CA . GLY A 1 214 ? -19.078 21.25 14.961 1 96.25 214 GLY A CA 1
ATOM 1622 C C . GLY A 1 214 ? -19.969 20.312 15.766 1 96.25 214 GLY A C 1
ATOM 1623 O O . GLY A 1 214 ? -20.938 19.781 15.234 1 96.25 214 GLY A O 1
ATOM 1624 N N . GLY A 1 215 ? -19.484 20.078 17.016 1 96.88 215 GLY A N 1
ATOM 1625 C CA . GLY A 1 215 ? -20.297 19.234 17.875 1 96.88 215 GLY A CA 1
ATOM 1626 C C . GLY A 1 215 ? -19.562 18.016 18.391 1 96.88 215 GLY A C 1
ATOM 1627 O O . GLY A 1 215 ? -18.328 17.953 18.328 1 96.88 215 GLY A O 1
ATOM 1628 N N . SER A 1 216 ? -20.375 17.094 18.938 1 97 216 SER A N 1
ATOM 1629 C CA . SER A 1 216 ? -19.812 15.891 19.562 1 97 216 SER A CA 1
ATOM 1630 C C . SER A 1 216 ? -19.656 14.766 18.547 1 97 216 SER A C 1
ATOM 1632 O O . SER A 1 216 ? -20.328 14.766 17.5 1 97 216 SER A O 1
ATOM 1634 N N . PHE A 1 217 ? -18.844 13.82 18.906 1 94.31 217 PHE A N 1
ATOM 1635 C CA . PHE A 1 217 ? -18.688 12.633 18.078 1 94.31 217 PHE A CA 1
ATOM 1636 C C . PHE A 1 217 ? -20.047 11.953 17.844 1 94.31 217 PHE A C 1
ATOM 1638 O O . PHE A 1 217 ? -20.328 11.508 16.734 1 94.31 217 PHE A O 1
ATOM 1645 N N . ASP A 1 218 ? -20.844 11.883 18.844 1 94.5 218 ASP A N 1
ATOM 1646 C CA . ASP A 1 218 ? -22.156 11.227 18.734 1 94.5 218 ASP A CA 1
ATOM 1647 C C . ASP A 1 218 ? -23.016 11.891 17.656 1 94.5 218 ASP A C 1
ATOM 1649 O O . ASP A 1 218 ? -23.781 11.211 16.969 1 94.5 218 ASP A O 1
ATOM 1653 N N . GLU A 1 219 ? -22.859 13.188 17.547 1 95.44 219 GLU A N 1
ATOM 1654 C CA . GLU A 1 219 ? -23.609 13.93 16.547 1 95.44 219 GLU A CA 1
ATOM 1655 C C . GLU A 1 219 ? -23.016 13.773 15.164 1 95.44 219 GLU A C 1
ATOM 1657 O O . GLU A 1 219 ? -23.719 13.828 14.156 1 95.44 219 GLU A O 1
ATOM 1662 N N . LEU A 1 220 ? -21.672 13.523 15.188 1 93.75 220 LEU A N 1
ATOM 1663 C CA . LEU A 1 220 ? -20.938 13.641 13.938 1 93.75 220 LEU A CA 1
ATOM 1664 C C . LEU A 1 220 ? -20.609 12.258 13.367 1 93.75 220 LEU A C 1
ATOM 1666 O O . LEU A 1 220 ? -20.234 12.133 12.203 1 93.75 220 LEU A O 1
ATOM 1670 N N . ARG A 1 221 ? -20.781 11.203 14.102 1 89.81 221 ARG A N 1
ATOM 1671 C CA . ARG A 1 221 ? -20.312 9.883 13.711 1 89.81 221 ARG A CA 1
ATOM 1672 C C . ARG A 1 221 ? -21.016 9.391 12.453 1 89.81 221 ARG A C 1
ATOM 1674 O O . ARG A 1 221 ? -20.484 8.562 11.719 1 89.81 221 ARG A O 1
ATOM 1681 N N . SER A 1 222 ? -22.219 9.953 12.188 1 91 222 SER A N 1
ATOM 1682 C CA . SER A 1 222 ? -22.953 9.562 10.984 1 91 222 SER A CA 1
ATOM 1683 C C . SER A 1 222 ? -22.547 10.422 9.789 1 91 222 SER A C 1
ATOM 1685 O O . SER A 1 222 ? -22.938 10.133 8.648 1 91 222 SER A O 1
ATOM 1687 N N . SER A 1 223 ? -21.781 11.445 10.031 1 91.81 223 SER A N 1
ATOM 1688 C CA . SER A 1 223 ? -21.328 12.328 8.961 1 91.81 223 SER A CA 1
ATOM 1689 C C . SER A 1 223 ? -19.938 11.938 8.469 1 91.81 223 SER A C 1
ATOM 1691 O O . SER A 1 223 ? -19.047 12.781 8.367 1 91.81 223 SER A O 1
ATOM 1693 N N . ARG A 1 224 ? -19.812 10.688 8.125 1 91.81 224 ARG A N 1
ATOM 1694 C CA . ARG A 1 224 ? -18.562 10.219 7.551 1 91.81 224 ARG A CA 1
ATOM 1695 C C . ARG A 1 224 ? -18.438 10.648 6.094 1 91.81 224 ARG A C 1
ATOM 1697 O O . ARG A 1 224 ? -19.359 10.445 5.301 1 91.81 224 ARG A O 1
ATOM 1704 N N . TYR A 1 225 ? -17.375 11.32 5.824 1 92.38 225 TYR A N 1
ATOM 1705 C CA . TYR A 1 225 ? -17.062 11.688 4.449 1 92.38 225 TYR A CA 1
ATOM 1706 C C . TYR A 1 225 ? -16.453 10.508 3.697 1 92.38 225 TYR A C 1
ATOM 1708 O O . TYR A 1 225 ? -16.891 10.164 2.598 1 92.38 225 TYR A O 1
ATOM 1716 N N . ALA A 1 226 ? -15.445 9.852 4.27 1 92.88 226 ALA A N 1
ATOM 1717 C CA . ALA A 1 226 ? -14.781 8.672 3.713 1 92.88 226 ALA A CA 1
ATOM 1718 C C . ALA A 1 226 ? -14.422 7.676 4.812 1 92.88 226 ALA A C 1
ATOM 1720 O O . ALA A 1 226 ? -14.133 8.07 5.945 1 92.88 226 ALA A O 1
ATOM 1721 N N . TRP A 1 227 ? -14.383 6.395 4.512 1 92.06 227 TRP A N 1
ATOM 1722 C CA . TRP A 1 227 ? -14.055 5.383 5.508 1 92.06 227 TRP A CA 1
ATOM 1723 C C . TRP A 1 227 ? -13.414 4.16 4.855 1 92.06 227 TRP A C 1
ATOM 1725 O O . TRP A 1 227 ? -13.328 4.074 3.629 1 92.06 227 TRP A O 1
ATOM 1735 N N . GLY A 1 228 ? -12.883 3.273 5.699 1 90.25 228 GLY A N 1
ATOM 1736 C CA . GLY A 1 228 ? -12.172 2.102 5.211 1 90.25 228 GLY A CA 1
ATOM 1737 C C . GLY A 1 228 ? -10.703 2.365 4.941 1 90.25 228 GLY A C 1
ATOM 1738 O O . GLY A 1 228 ? -10.055 1.603 4.227 1 90.25 228 GLY A O 1
ATOM 1739 N N . LEU A 1 229 ? -10.195 3.447 5.438 1 91.06 229 LEU A N 1
ATOM 1740 C CA . LEU A 1 229 ? -8.805 3.832 5.23 1 91.06 229 LEU A CA 1
ATOM 1741 C C . LEU A 1 229 ? -7.891 3.135 6.234 1 91.06 229 LEU A C 1
ATOM 1743 O O . LEU A 1 229 ? -8.328 2.764 7.324 1 91.06 229 LEU A O 1
ATOM 1747 N N . THR A 1 230 ? -6.672 2.961 5.836 1 89.5 230 THR A N 1
ATOM 1748 C CA . THR A 1 230 ? -5.695 2.314 6.703 1 89.5 230 THR A CA 1
ATOM 1749 C C . THR A 1 230 ? -4.812 3.354 7.391 1 89.5 230 THR A C 1
ATOM 1751 O O . THR A 1 230 ? -3.812 3.799 6.824 1 89.5 230 THR A O 1
ATOM 1754 N N . LEU A 1 231 ? -5.207 3.766 8.633 1 87.62 231 LEU A N 1
ATOM 1755 C CA . LEU A 1 231 ? -4.484 4.711 9.477 1 87.62 231 LEU A CA 1
ATOM 1756 C C . LEU A 1 231 ? -4.191 6 8.719 1 87.62 231 LEU A C 1
ATOM 1758 O O . LEU A 1 231 ? -3.033 6.414 8.609 1 87.62 231 LEU A O 1
ATOM 1762 N N . PRO A 1 232 ? -5.246 6.664 8.25 1 90.31 232 PRO A N 1
ATOM 1763 C CA . PRO A 1 232 ? -5.02 7.941 7.574 1 90.31 232 PRO A CA 1
ATOM 1764 C C . PRO A 1 232 ? -4.34 8.977 8.477 1 90.31 232 PRO A C 1
ATOM 1766 O O . PRO A 1 232 ? -4.621 9.031 9.672 1 90.31 232 PRO A O 1
ATOM 1769 N N . LEU A 1 233 ? -3.4 9.703 7.945 1 87.94 233 LEU A N 1
ATOM 1770 C CA . LEU A 1 233 ? -2.643 10.703 8.688 1 87.94 233 LEU A CA 1
ATOM 1771 C C . LEU A 1 233 ? -2.783 12.078 8.055 1 87.94 233 LEU A C 1
ATOM 1773 O O . LEU A 1 233 ? -3.84 12.711 8.148 1 87.94 233 LEU A O 1
ATOM 1777 N N . GLY A 1 234 ? -1.836 12.477 7.172 1 90.12 234 GLY A N 1
ATOM 1778 C CA . GLY A 1 234 ? -1.9 13.773 6.508 1 90.12 234 GLY A CA 1
ATOM 1779 C C . GLY A 1 234 ? -2.814 13.773 5.297 1 90.12 234 GLY A C 1
ATOM 1780 O O . GLY A 1 234 ? -2.908 12.781 4.582 1 90.12 234 GLY A O 1
ATOM 1781 N N . MET A 1 235 ? -3.5 14.875 5.152 1 93 235 MET A N 1
ATOM 1782 C CA . MET A 1 235 ? -4.387 15.047 4.008 1 93 235 MET A CA 1
ATOM 1783 C C . MET A 1 235 ? -4.238 16.453 3.414 1 93 235 MET A C 1
ATOM 1785 O O . MET A 1 235 ? -3.816 17.375 4.105 1 93 235 MET A O 1
ATOM 1789 N N . THR A 1 236 ? -4.57 16.578 2.182 1 93.81 236 THR A N 1
ATOM 1790 C CA . THR A 1 236 ? -4.66 17.875 1.528 1 93.81 236 THR A CA 1
ATOM 1791 C C . THR A 1 236 ? -5.613 17.812 0.339 1 93.81 236 THR A C 1
ATOM 1793 O O . THR A 1 236 ? -5.953 16.734 -0.14 1 93.81 236 THR A O 1
ATOM 1796 N N . VAL A 1 237 ? -6.113 18.906 -0.017 1 92.12 237 VAL A N 1
ATOM 1797 C CA . VAL A 1 237 ? -6.922 19.031 -1.226 1 92.12 237 VAL A CA 1
ATOM 1798 C C . VAL A 1 237 ? -6.07 19.594 -2.359 1 92.12 237 VAL A C 1
ATOM 1800 O O . VAL A 1 237 ? -5.379 20.594 -2.178 1 92.12 237 VAL A O 1
ATOM 1803 N N . ASP A 1 238 ? -6.094 18.891 -3.432 1 88.56 238 ASP A N 1
ATOM 1804 C CA . ASP A 1 238 ? -5.418 19.438 -4.609 1 88.56 238 ASP A CA 1
ATOM 1805 C C . ASP A 1 238 ? -6.125 20.688 -5.113 1 88.56 238 ASP A C 1
ATOM 1807 O O . ASP A 1 238 ? -7.316 20.656 -5.422 1 88.56 238 ASP A O 1
ATOM 1811 N N . PRO A 1 239 ? -5.379 21.75 -5.234 1 85.25 239 PRO A N 1
ATOM 1812 C CA . PRO A 1 239 ? -6.031 22.984 -5.652 1 85.25 239 PRO A CA 1
ATOM 1813 C C . PRO A 1 239 ? -6.547 22.922 -7.09 1 85.25 239 PRO A C 1
ATOM 1815 O O . PRO A 1 239 ? -7.402 23.719 -7.473 1 85.25 239 PRO A O 1
ATOM 1818 N N . LEU A 1 240 ? -6.082 22.016 -7.867 1 86.75 240 LEU A N 1
ATOM 1819 C CA . LEU A 1 240 ? -6.453 21.984 -9.281 1 86.75 240 LEU A CA 1
ATOM 1820 C C . LEU A 1 240 ? -7.676 21.109 -9.5 1 86.75 240 LEU A C 1
ATOM 1822 O O . LEU A 1 240 ? -8.602 21.484 -10.219 1 86.75 240 LEU A O 1
ATOM 1826 N N . ASP A 1 241 ? -7.723 19.906 -8.891 1 85.75 241 ASP A N 1
ATOM 1827 C CA . ASP A 1 241 ? -8.836 19.016 -9.211 1 85.75 241 ASP A CA 1
ATOM 1828 C C . ASP A 1 241 ? -9.852 18.969 -8.07 1 85.75 241 ASP A C 1
ATOM 1830 O O . ASP A 1 241 ? -10.969 18.484 -8.25 1 85.75 241 ASP A O 1
ATOM 1834 N N . GLY A 1 242 ? -9.43 19.516 -6.867 1 88.44 242 GLY A N 1
ATOM 1835 C CA . GLY A 1 242 ? -10.352 19.641 -5.754 1 88.44 242 GLY A CA 1
ATOM 1836 C C . GLY A 1 242 ? -10.578 18.328 -5.016 1 88.44 242 GLY A C 1
ATOM 1837 O O . GLY A 1 242 ? -11.43 18.266 -4.121 1 88.44 242 GLY A O 1
ATOM 1838 N N . ASN A 1 243 ? -9.875 17.281 -5.348 1 91 243 ASN A N 1
ATOM 1839 C CA . ASN A 1 243 ? -10.016 15.992 -4.668 1 91 243 ASN A CA 1
ATOM 1840 C C . ASN A 1 243 ? -9.156 15.938 -3.41 1 91 243 ASN A C 1
ATOM 1842 O O . ASN A 1 243 ? -8.219 16.719 -3.252 1 91 243 ASN A O 1
ATOM 1846 N N . LEU A 1 244 ? -9.539 15.078 -2.533 1 93.56 244 LEU A N 1
ATOM 1847 C CA . LEU A 1 244 ? -8.812 14.867 -1.289 1 93.56 244 LEU A CA 1
ATOM 1848 C C . LEU A 1 244 ? -7.711 13.828 -1.477 1 93.56 244 LEU A C 1
ATOM 1850 O O . LEU A 1 244 ? -7.953 12.75 -2.021 1 93.56 244 LEU A O 1
ATOM 1854 N N . TYR A 1 245 ? -6.555 14.172 -1.169 1 94.5 245 TYR A N 1
ATOM 1855 C CA . TYR A 1 245 ? -5.438 13.234 -1.108 1 94.5 245 TYR A CA 1
ATOM 1856 C C . TYR A 1 245 ? -5.094 12.891 0.335 1 94.5 245 TYR A C 1
ATOM 1858 O O . TYR A 1 245 ? -4.906 13.781 1.165 1 94.5 245 TYR A O 1
ATOM 1866 N N . VAL A 1 246 ? -5.07 11.617 0.641 1 94.69 246 VAL A N 1
ATOM 1867 C CA . VAL A 1 246 ? -4.887 11.141 2.008 1 94.69 246 VAL A CA 1
ATOM 1868 C C . VAL A 1 246 ? -3.703 10.18 2.062 1 94.69 246 VAL A C 1
ATOM 1870 O O . VAL A 1 246 ? -3.605 9.258 1.249 1 94.69 246 VAL A O 1
ATOM 1873 N N . THR A 1 247 ? -2.775 10.406 2.992 1 94.75 247 THR A N 1
ATOM 1874 C CA . THR A 1 247 ? -1.709 9.445 3.242 1 94.75 247 THR A CA 1
ATOM 1875 C C . THR A 1 247 ? -2.191 8.336 4.172 1 94.75 247 THR A C 1
ATOM 1877 O O . THR A 1 247 ? -2.861 8.602 5.172 1 94.75 247 THR A O 1
ATOM 1880 N N . GLU A 1 248 ? -1.957 7.141 3.799 1 92.25 248 GLU A N 1
ATOM 1881 C CA . GLU A 1 248 ? -2.17 5.98 4.66 1 92.25 248 GLU A CA 1
ATOM 1882 C C . GLU A 1 248 ? -0.845 5.426 5.172 1 92.25 248 GLU A C 1
ATOM 1884 O O . GLU A 1 248 ? -0.198 4.625 4.496 1 92.25 248 GLU A O 1
ATOM 1889 N N . ARG A 1 249 ? -0.481 5.828 6.344 1 85.38 249 ARG A N 1
ATOM 1890 C CA . ARG A 1 249 ? 0.833 5.461 6.863 1 85.38 249 ARG A CA 1
ATOM 1891 C C . ARG A 1 249 ? 0.942 3.953 7.059 1 85.38 249 ARG A C 1
ATOM 1893 O O . ARG A 1 249 ? 2.029 3.385 6.941 1 85.38 249 ARG A O 1
ATOM 1900 N N . GLY A 1 250 ? -0.128 3.297 7.32 1 79.75 250 GLY A N 1
ATOM 1901 C CA . GLY A 1 250 ? -0.124 1.858 7.531 1 79.75 250 GLY A CA 1
ATOM 1902 C C . GLY A 1 250 ? 0.131 1.071 6.258 1 79.75 250 GLY A C 1
ATOM 1903 O O . GLY A 1 250 ? 0.6 -0.067 6.309 1 79.75 250 GLY A O 1
ATOM 1904 N N . ALA A 1 251 ? -0.118 1.719 5.148 1 87.75 251 ALA A N 1
ATOM 1905 C CA . ALA A 1 251 ? -0.035 1.005 3.879 1 87.75 251 ALA A CA 1
ATOM 1906 C C . ALA A 1 251 ? 1.063 1.586 2.992 1 87.75 251 ALA A C 1
ATOM 1908 O O . ALA A 1 251 ? 1.459 0.972 2 1 87.75 251 ALA A O 1
ATOM 1909 N N . GLY A 1 252 ? 1.549 2.75 3.309 1 94.12 252 GLY A N 1
ATOM 1910 C CA . GLY A 1 252 ? 2.559 3.396 2.486 1 94.12 252 GLY A CA 1
ATOM 1911 C C . GLY A 1 252 ? 2.012 3.916 1.169 1 94.12 252 GLY A C 1
ATOM 1912 O O . GLY A 1 252 ? 2.697 3.869 0.145 1 94.12 252 GLY A O 1
ATOM 1913 N N . VAL A 1 253 ? 0.781 4.301 1.203 1 95.69 253 VAL A N 1
ATOM 1914 C CA . VAL A 1 253 ? 0.087 4.703 -0.015 1 95.69 253 VAL A CA 1
ATOM 1915 C C . VAL A 1 253 ? -0.554 6.074 0.186 1 95.69 253 VAL A C 1
ATOM 1917 O O . VAL A 1 253 ? -0.848 6.473 1.317 1 95.69 253 VAL A O 1
ATOM 1920 N N . ILE A 1 254 ? -0.647 6.824 -0.849 1 95.81 254 ILE A N 1
ATOM 1921 C CA . ILE A 1 254 ? -1.471 8.023 -0.91 1 95.81 254 ILE A CA 1
ATOM 1922 C C . ILE A 1 254 ? -2.674 7.781 -1.818 1 95.81 254 ILE A C 1
ATOM 1924 O O . ILE A 1 254 ? -2.516 7.367 -2.969 1 95.81 254 ILE A O 1
ATOM 1928 N N . LYS A 1 255 ? -3.83 8.047 -1.311 1 95 255 LYS A N 1
ATOM 1929 C CA . LYS A 1 255 ? -5.059 7.82 -2.066 1 95 255 LYS A CA 1
ATOM 1930 C C . LYS A 1 255 ? -5.695 9.141 -2.488 1 95 255 LYS A C 1
ATOM 1932 O O . LYS A 1 255 ? -5.578 10.148 -1.785 1 95 255 LYS A O 1
ATOM 1937 N N . ARG A 1 256 ? -6.277 9.094 -3.592 1 94.44 256 ARG A N 1
ATOM 1938 C CA . ARG A 1 256 ? -7.133 10.172 -4.086 1 94.44 256 ARG A CA 1
ATOM 1939 C C . ARG A 1 256 ? -8.609 9.844 -3.867 1 94.44 256 ARG A C 1
ATOM 1941 O O . ARG A 1 256 ? -9.102 8.828 -4.352 1 94.44 256 ARG A O 1
ATOM 1948 N N . ILE A 1 257 ? -9.258 10.664 -3.141 1 92.62 257 ILE A N 1
ATOM 1949 C CA . ILE A 1 257 ? -10.672 10.477 -2.816 1 92.62 257 ILE A CA 1
ATOM 1950 C C . ILE A 1 257 ? -11.492 11.602 -3.434 1 92.62 257 ILE A C 1
ATOM 1952 O O . ILE A 1 257 ? -11.258 12.773 -3.158 1 92.62 257 ILE A O 1
ATOM 1956 N N . PRO A 1 258 ? -12.461 11.258 -4.215 1 89.38 258 PRO A N 1
ATOM 1957 C CA . PRO A 1 258 ? -13.289 12.305 -4.828 1 89.38 258 PRO A CA 1
ATOM 1958 C C . PRO A 1 258 ? -14.039 13.148 -3.797 1 89.38 258 PRO A C 1
ATOM 1960 O O . PRO A 1 258 ? -14.219 12.711 -2.654 1 89.38 258 PRO A O 1
ATOM 1963 N N . LYS A 1 259 ? -14.508 14.258 -4.27 1 88.31 259 LYS A N 1
ATOM 1964 C CA . LYS A 1 259 ? -15.211 15.211 -3.422 1 88.31 259 LYS A CA 1
ATOM 1965 C C . LYS A 1 259 ? -16.469 14.602 -2.82 1 88.31 259 LYS A C 1
ATOM 1967 O O . LYS A 1 259 ? -16.938 15.039 -1.77 1 88.31 259 LYS A O 1
ATOM 1972 N N . THR A 1 260 ? -16.984 13.594 -3.461 1 87.62 260 THR A N 1
ATOM 1973 C CA . THR A 1 260 ? -18.219 12.961 -3.004 1 87.62 260 THR A CA 1
ATOM 1974 C C . THR A 1 260 ? -17.953 12.039 -1.818 1 87.62 260 THR A C 1
ATOM 1976 O O . THR A 1 260 ? -18.859 11.719 -1.059 1 87.62 260 THR A O 1
ATOM 1979 N N . GLY A 1 261 ? -16.688 11.609 -1.675 1 91.12 261 GLY A N 1
ATOM 1980 C CA . GLY A 1 261 ? -16.328 10.711 -0.589 1 91.12 261 GLY A CA 1
ATOM 1981 C C . GLY A 1 261 ? -16.844 9.297 -0.776 1 91.12 261 GLY A C 1
ATOM 1982 O O . GLY A 1 261 ? -16.906 8.805 -1.901 1 91.12 261 GLY A O 1
ATOM 1983 N N . GLY A 1 262 ? -17.078 8.617 0.406 1 90.38 262 GLY A N 1
ATOM 1984 C CA . GLY A 1 262 ? -17.562 7.246 0.37 1 90.38 262 GLY A CA 1
ATOM 1985 C C . GLY A 1 262 ? -16.547 6.238 0.869 1 90.38 262 GLY A C 1
ATOM 1986 O O . GLY A 1 262 ? -15.555 6.609 1.5 1 90.38 262 GLY A O 1
ATOM 1987 N N . TYR A 1 263 ? -16.969 4.961 0.637 1 91.31 263 TYR A N 1
ATOM 1988 C CA . TYR A 1 263 ? -16.031 3.895 1.001 1 91.31 263 TYR A CA 1
ATOM 1989 C C . TYR A 1 263 ? -14.734 4.004 0.213 1 91.31 263 TYR A C 1
ATOM 1991 O O . TYR A 1 263 ? -14.75 4.039 -1.02 1 91.31 263 TYR A O 1
ATOM 1999 N N . ALA A 1 264 ? -13.594 4.047 0.951 1 92.81 264 ALA A N 1
ATOM 2000 C CA . ALA A 1 264 ? -12.344 4.449 0.304 1 92.81 264 ALA A CA 1
ATOM 2001 C C . ALA A 1 264 ? -11.273 3.379 0.47 1 92.81 264 ALA A C 1
ATOM 2003 O O . ALA A 1 264 ? -10.094 3.633 0.225 1 92.81 264 ALA A O 1
ATOM 2004 N N . ARG A 1 265 ? -11.602 2.189 0.871 1 93.06 265 ARG A N 1
ATOM 2005 C CA . ARG A 1 265 ? -10.602 1.135 1.023 1 93.06 265 ARG A CA 1
ATOM 2006 C C . ARG A 1 265 ? -9.828 0.924 -0.272 1 93.06 265 ARG A C 1
ATOM 2008 O O . ARG A 1 265 ? -8.594 0.835 -0.257 1 93.06 265 ARG A O 1
ATOM 2015 N N . PHE A 1 266 ? -10.578 0.903 -1.347 1 93.62 266 PHE A N 1
ATOM 2016 C CA . PHE A 1 266 ? -9.969 0.67 -2.648 1 93.62 266 PHE A CA 1
ATOM 2017 C C . PHE A 1 266 ? -10.039 1.925 -3.512 1 93.62 266 PHE A C 1
ATOM 2019 O O . PHE A 1 266 ? -10.125 1.838 -4.738 1 93.62 266 PHE A O 1
ATOM 2026 N N . ALA A 1 267 ? -10.07 3.105 -2.822 1 92.81 267 ALA A N 1
ATOM 2027 C CA . ALA A 1 267 ? -9.984 4.352 -3.58 1 92.81 267 ALA A CA 1
ATOM 2028 C C . ALA A 1 267 ? -8.719 4.387 -4.43 1 92.81 267 ALA A C 1
ATOM 2030 O O . ALA A 1 267 ? -7.762 3.65 -4.164 1 92.81 267 ALA A O 1
ATOM 2031 N N . GLU A 1 268 ? -8.695 5.242 -5.426 1 93.75 268 GLU A N 1
ATOM 2032 C CA . GLU A 1 268 ? -7.59 5.352 -6.375 1 93.75 268 GLU A CA 1
ATOM 2033 C C . GLU A 1 268 ? -6.27 5.617 -5.656 1 93.75 268 GLU A C 1
ATOM 2035 O O . GLU A 1 268 ? -6.121 6.637 -4.977 1 93.75 268 GLU A O 1
ATOM 2040 N N . PRO A 1 269 ? -5.375 4.625 -5.762 1 94.88 269 PRO A N 1
ATOM 2041 C CA . PRO A 1 269 ? -4.043 4.953 -5.25 1 94.88 269 PRO A CA 1
ATOM 2042 C C . PRO A 1 269 ? -3.301 5.953 -6.141 1 94.88 269 PRO A C 1
ATOM 2044 O O . PRO A 1 269 ? -3.145 5.719 -7.34 1 94.88 269 PRO A O 1
ATOM 2047 N N . PHE A 1 270 ? -2.936 7.051 -5.613 1 94.81 270 PHE A N 1
ATOM 2048 C CA . PHE A 1 270 ? -2.178 8.062 -6.336 1 94.81 270 PHE A CA 1
ATOM 2049 C C . PHE A 1 270 ? -0.715 7.656 -6.469 1 94.81 270 PHE A C 1
ATOM 2051 O O . PHE A 1 270 ? -0.187 7.566 -7.578 1 94.81 270 PHE A O 1
ATOM 2058 N N . ILE A 1 271 ? -0.084 7.328 -5.402 1 94.94 271 ILE A N 1
ATOM 2059 C CA . ILE A 1 271 ? 1.283 6.824 -5.336 1 94.94 271 ILE A CA 1
ATOM 2060 C C . ILE A 1 271 ? 1.399 5.789 -4.219 1 94.94 271 ILE A C 1
ATOM 2062 O O . ILE A 1 271 ? 0.742 5.906 -3.184 1 94.94 271 ILE A O 1
ATOM 2066 N N . ALA A 1 272 ? 2.199 4.793 -4.406 1 94.88 272 ALA A N 1
ATOM 2067 C CA . ALA A 1 272 ? 2.518 3.785 -3.4 1 94.88 272 ALA A CA 1
ATOM 2068 C C . ALA A 1 272 ? 4.023 3.543 -3.322 1 94.88 272 ALA A C 1
ATOM 2070 O O . ALA A 1 272 ? 4.766 3.924 -4.23 1 94.88 272 ALA A O 1
ATOM 2071 N N . GLY A 1 273 ? 4.438 2.949 -2.209 1 93.81 273 GLY A N 1
ATOM 2072 C CA . GLY A 1 273 ? 5.832 2.562 -2.09 1 93.81 273 GLY A CA 1
ATOM 2073 C C . GLY A 1 273 ? 6.562 3.295 -0.979 1 93.81 273 GLY A C 1
ATOM 2074 O O . GLY A 1 273 ? 7.777 3.162 -0.834 1 93.81 273 GLY A O 1
ATOM 2075 N N . PHE A 1 274 ? 5.793 4.043 -0.228 1 94 274 PHE A N 1
ATOM 2076 C CA . PHE A 1 274 ? 6.395 4.727 0.912 1 94 274 PHE A CA 1
ATOM 2077 C C . PHE A 1 274 ? 6.43 3.812 2.131 1 94 274 PHE A C 1
ATOM 2079 O O . PHE A 1 274 ? 5.805 2.75 2.137 1 94 274 PHE A O 1
ATOM 2086 N N . ALA A 1 275 ? 7.203 4.203 3.133 1 91.44 275 ALA A N 1
ATOM 2087 C CA . ALA A 1 275 ? 7.203 3.496 4.41 1 91.44 275 ALA A CA 1
ATOM 2088 C C . ALA A 1 275 ? 6.105 4.02 5.328 1 91.44 275 ALA A C 1
ATOM 2090 O O . ALA A 1 275 ? 5.145 3.307 5.633 1 91.44 275 ALA A O 1
ATOM 2091 N N . GLU A 1 276 ? 6.195 5.266 5.695 1 90.44 276 GLU A N 1
ATOM 2092 C CA . GLU A 1 276 ? 5.191 5.938 6.516 1 90.44 276 GLU A CA 1
ATOM 2093 C C . GLU A 1 276 ? 4.957 7.367 6.039 1 90.44 276 GLU A C 1
ATOM 2095 O O . GLU A 1 276 ? 5.312 8.328 6.727 1 90.44 276 GLU A O 1
ATOM 2100 N N . PRO A 1 277 ? 4.262 7.457 4.832 1 93.62 277 PRO A N 1
ATOM 2101 C CA . PRO A 1 277 ? 3.969 8.828 4.414 1 93.62 277 PRO A CA 1
ATOM 2102 C C . PRO A 1 277 ? 3.07 9.57 5.402 1 93.62 277 PRO A C 1
ATOM 2104 O O . PRO A 1 277 ? 2.086 9.008 5.887 1 93.62 277 PRO A O 1
ATOM 2107 N N . SER A 1 278 ? 3.469 10.797 5.715 1 92 278 SER A N 1
ATOM 2108 C CA . SER A 1 278 ? 2.73 11.516 6.75 1 92 278 SER A CA 1
ATOM 2109 C C . SER A 1 278 ? 2.117 12.797 6.207 1 92 278 SER A C 1
ATOM 2111 O O . SER A 1 278 ? 1.253 13.398 6.848 1 92 278 SER A O 1
ATOM 2113 N N . CYS A 1 279 ? 2.578 13.25 5.066 1 94.31 279 CYS A N 1
ATOM 2114 C CA . CYS A 1 279 ? 2.088 14.516 4.535 1 94.31 279 CYS A CA 1
ATOM 2115 C C . CYS A 1 279 ? 2.359 14.625 3.039 1 94.31 279 CYS A C 1
ATOM 2117 O O . CYS A 1 279 ? 3.408 14.188 2.562 1 94.31 279 CYS A O 1
ATOM 2119 N N . ILE A 1 280 ? 1.445 15.18 2.316 1 95.94 280 ILE A N 1
ATOM 2120 C CA . ILE A 1 280 ? 1.624 15.547 0.917 1 95.94 280 ILE A CA 1
ATOM 2121 C C . ILE A 1 280 ? 1.19 17 0.71 1 95.94 280 ILE A C 1
ATOM 2123 O O . ILE A 1 280 ? 0.188 17.438 1.275 1 95.94 280 ILE A O 1
ATOM 2127 N N . ARG A 1 281 ? 1.938 17.719 -0.054 1 96.56 281 ARG A N 1
ATOM 2128 C CA . ARG A 1 281 ? 1.591 19.078 -0.454 1 96.56 281 ARG A CA 1
ATOM 2129 C C . ARG A 1 281 ? 1.813 19.281 -1.948 1 96.56 281 ARG A C 1
ATOM 2131 O O . ARG A 1 281 ? 2.82 18.828 -2.498 1 96.56 281 ARG A O 1
ATOM 2138 N N . PHE A 1 282 ? 0.867 19.938 -2.545 1 94.56 282 PHE A N 1
ATOM 2139 C CA . PHE A 1 282 ? 0.981 20.312 -3.949 1 94.56 282 PHE A CA 1
ATOM 2140 C C . PHE A 1 282 ? 1.464 21.75 -4.09 1 94.56 282 PHE A C 1
ATOM 2142 O O . PHE A 1 282 ? 0.979 22.641 -3.391 1 94.56 282 PHE A O 1
ATOM 2149 N N . MET A 1 283 ? 2.383 21.906 -4.973 1 94.69 283 MET A N 1
ATOM 2150 C CA . MET A 1 283 ? 2.707 23.281 -5.359 1 94.69 283 MET A CA 1
ATOM 2151 C C . MET A 1 283 ? 1.563 23.906 -6.148 1 94.69 283 MET A C 1
ATOM 2153 O O . MET A 1 283 ? 0.878 23.219 -6.91 1 94.69 283 MET A O 1
ATOM 2157 N N . PRO A 1 284 ? 1.43 25.203 -5.996 1 90.38 284 PRO A N 1
ATOM 2158 C CA . PRO A 1 284 ? 0.293 25.875 -6.641 1 90.38 284 PRO A CA 1
ATOM 2159 C C . PRO A 1 284 ? 0.319 25.75 -8.164 1 90.38 284 PRO A C 1
ATOM 2161 O O . PRO A 1 284 ? -0.734 25.766 -8.805 1 90.38 284 PRO A O 1
ATOM 2164 N N . ASN A 1 285 ? 1.451 25.578 -8.781 1 86.06 285 ASN A N 1
ATOM 2165 C CA . ASN A 1 285 ? 1.558 25.516 -10.234 1 86.06 285 ASN A CA 1
ATOM 2166 C C . ASN A 1 285 ? 1.121 24.156 -10.766 1 86.06 285 ASN A C 1
ATOM 2168 O O . ASN A 1 285 ? 0.974 23.969 -11.977 1 86.06 285 ASN A O 1
ATOM 2172 N N . GLY A 1 286 ? 0.952 23.234 -9.852 1 87.69 286 GLY A N 1
ATOM 2173 C CA . GLY A 1 286 ? 0.476 21.906 -10.234 1 87.69 286 GLY A CA 1
ATOM 2174 C C . GLY A 1 286 ? 1.544 21.062 -10.898 1 87.69 286 GLY A C 1
ATOM 2175 O O . GLY A 1 286 ? 1.238 20.031 -11.5 1 87.69 286 GLY A O 1
ATOM 2176 N N . GLN A 1 287 ? 2.762 21.469 -10.805 1 92.56 287 GLN A N 1
ATOM 2177 C CA . GLN A 1 287 ? 3.83 20.75 -11.5 1 92.56 287 GLN A CA 1
ATOM 2178 C C . GLN A 1 287 ? 4.633 19.891 -10.539 1 92.56 287 GLN A C 1
ATOM 2180 O O . GLN A 1 287 ? 5.398 19.016 -10.977 1 92.56 287 GLN A O 1
ATOM 2185 N N . THR A 1 288 ? 4.406 20.188 -9.234 1 95.25 288 THR A N 1
ATOM 2186 C CA . THR A 1 288 ? 5.211 19.5 -8.234 1 95.25 288 THR A CA 1
ATOM 2187 C C . THR A 1 288 ? 4.383 19.203 -6.988 1 95.25 288 THR A C 1
ATOM 2189 O O . THR A 1 288 ? 3.537 20.016 -6.594 1 95.25 288 THR A O 1
ATOM 2192 N N . ALA A 1 289 ? 4.621 18.078 -6.434 1 96.06 289 ALA A N 1
ATOM 2193 C CA . ALA A 1 289 ? 4.16 17.766 -5.082 1 96.06 289 ALA A CA 1
ATOM 2194 C C . ALA A 1 289 ? 5.305 17.219 -4.227 1 96.06 289 ALA A C 1
ATOM 2196 O O . ALA A 1 289 ? 6.309 16.734 -4.754 1 96.06 289 ALA A O 1
ATOM 2197 N N . TYR A 1 290 ? 5.195 17.375 -2.943 1 97.38 290 TYR A N 1
ATOM 2198 C CA . TYR A 1 290 ? 6.145 16.828 -1.986 1 97.38 290 TYR A CA 1
ATOM 2199 C C . TYR A 1 290 ? 5.461 15.844 -1.044 1 97.38 290 TYR A C 1
ATOM 2201 O O . TYR A 1 290 ? 4.312 16.062 -0.646 1 97.38 290 TYR A O 1
ATOM 2209 N N . VAL A 1 291 ? 6.152 14.766 -0.754 1 96.62 291 VAL A N 1
ATOM 2210 C CA . VAL A 1 291 ? 5.684 13.789 0.22 1 96.62 291 VAL A CA 1
ATOM 2211 C C . VAL A 1 291 ? 6.734 13.594 1.309 1 96.62 291 VAL A C 1
ATOM 2213 O O . VAL A 1 291 ? 7.91 13.359 1.011 1 96.62 291 VAL A O 1
ATOM 2216 N N . CYS A 1 292 ? 6.434 13.773 2.492 1 95.25 292 CYS A N 1
ATOM 2217 C CA . CYS A 1 292 ? 7.387 13.453 3.553 1 95.25 292 CYS A CA 1
ATOM 2218 C C . CYS A 1 292 ? 7.117 12.07 4.125 1 95.25 292 CYS A C 1
ATOM 2220 O O . CYS A 1 292 ? 5.961 11.695 4.352 1 95.25 292 CYS A O 1
ATOM 2222 N N . ASP A 1 293 ? 8.094 11.297 4.242 1 93.44 293 ASP A N 1
ATOM 2223 C CA . ASP A 1 293 ? 8.102 9.969 4.855 1 93.44 293 ASP A CA 1
ATOM 2224 C C . ASP A 1 293 ? 8.852 9.984 6.18 1 93.44 293 ASP A C 1
ATOM 2226 O O . ASP A 1 293 ? 10.086 10.078 6.199 1 93.44 293 ASP A O 1
ATOM 2230 N N . ARG A 1 294 ? 8.117 9.852 7.234 1 90.12 294 ARG A N 1
ATOM 2231 C CA . ARG A 1 294 ? 8.711 10.031 8.555 1 90.12 294 ARG A CA 1
ATOM 2232 C C . ARG A 1 294 ? 9.672 8.891 8.883 1 90.12 294 ARG A C 1
ATOM 2234 O O . ARG A 1 294 ? 10.68 9.094 9.555 1 90.12 294 ARG A O 1
ATOM 2241 N N . SER A 1 295 ? 9.344 7.676 8.461 1 88.69 295 SER A N 1
ATOM 2242 C CA . SER A 1 295 ? 10.195 6.527 8.766 1 88.69 295 SER A CA 1
ATOM 2243 C C . SER A 1 295 ? 11.508 6.59 7.992 1 88.69 295 SER A C 1
ATOM 2245 O O . SER A 1 295 ? 12.547 6.168 8.5 1 88.69 295 SER A O 1
ATOM 2247 N N . TRP A 1 296 ? 11.461 7.113 6.832 1 92.5 296 TRP A N 1
ATOM 2248 C CA . TRP A 1 296 ? 12.664 7.172 6.008 1 92.5 296 TRP A CA 1
ATOM 2249 C C . TRP A 1 296 ? 13.422 8.469 6.246 1 92.5 296 TRP A C 1
ATOM 2251 O O . TRP A 1 296 ? 14.5 8.68 5.68 1 92.5 296 TRP A O 1
ATOM 2261 N N . ASN A 1 297 ? 12.844 9.391 7.043 1 95.5 297 ASN A N 1
ATOM 2262 C CA . ASN A 1 297 ? 13.477 10.656 7.383 1 95.5 297 ASN A CA 1
ATOM 2263 C C . ASN A 1 297 ? 13.836 11.453 6.133 1 95.5 297 ASN A C 1
ATOM 2265 O O . ASN A 1 297 ? 14.945 11.969 6.016 1 95.5 297 ASN A O 1
ATOM 2269 N N . ALA A 1 298 ? 12.844 11.516 5.223 1 96.69 298 ALA A N 1
ATOM 2270 C CA . ALA A 1 298 ? 13.102 12.148 3.93 1 96.69 298 ALA A CA 1
ATOM 2271 C C . ALA A 1 298 ? 11.828 12.773 3.361 1 96.69 298 ALA A C 1
ATOM 2273 O O . ALA A 1 298 ? 10.719 12.445 3.793 1 96.69 298 ALA A O 1
ATOM 2274 N N . VAL A 1 299 ? 12.039 13.703 2.488 1 97.62 299 VAL A N 1
ATOM 2275 C CA . VAL A 1 299 ? 10.977 14.273 1.667 1 97.62 299 VAL A CA 1
ATOM 2276 C C . VAL A 1 299 ? 11.234 13.961 0.196 1 97.62 299 VAL A C 1
ATOM 2278 O O . VAL A 1 299 ? 12.359 14.094 -0.285 1 97.62 299 VAL A O 1
ATOM 2281 N N . TYR A 1 300 ? 10.219 13.539 -0.431 1 96.81 300 TYR A N 1
ATOM 2282 C CA . TYR A 1 300 ? 10.273 13.211 -1.852 1 96.81 300 TYR A CA 1
ATOM 2283 C C . TYR A 1 300 ? 9.602 14.297 -2.686 1 96.81 300 TYR A C 1
ATOM 2285 O O . TYR A 1 300 ? 8.641 14.922 -2.238 1 96.81 300 TYR A O 1
ATOM 2293 N N . ARG A 1 301 ? 10.125 14.492 -3.824 1 96.81 301 ARG A N 1
ATOM 2294 C CA . ARG A 1 301 ? 9.547 15.391 -4.816 1 96.81 301 ARG A CA 1
ATOM 2295 C C . ARG A 1 301 ? 8.922 14.602 -5.965 1 96.81 301 ARG A C 1
ATOM 2297 O O . ARG A 1 301 ? 9.547 13.695 -6.52 1 96.81 301 ARG A O 1
ATOM 2304 N N . ILE A 1 302 ? 7.699 14.898 -6.266 1 95.69 302 ILE A N 1
ATOM 2305 C CA . ILE A 1 302 ? 6.961 14.297 -7.371 1 95.69 302 ILE A CA 1
ATOM 2306 C C . ILE A 1 302 ? 6.793 15.32 -8.5 1 95.69 302 ILE A C 1
ATOM 2308 O O . ILE A 1 302 ? 6.25 16.406 -8.281 1 95.69 302 ILE A O 1
ATOM 2312 N N . ASN A 1 303 ? 7.258 14.984 -9.656 1 94.94 303 ASN A N 1
ATOM 2313 C CA . ASN A 1 303 ? 7.016 15.812 -10.836 1 94.94 303 ASN A CA 1
ATOM 2314 C C . ASN A 1 303 ? 5.695 15.453 -11.516 1 94.94 303 ASN A C 1
ATOM 2316 O O . ASN A 1 303 ? 5.441 14.281 -11.805 1 94.94 303 ASN A O 1
ATOM 2320 N N . LEU A 1 304 ? 4.91 16.453 -11.703 1 93.62 304 LEU A N 1
ATOM 2321 C CA . LEU A 1 304 ? 3.557 16.266 -12.219 1 93.62 304 LEU A CA 1
ATOM 2322 C C . LEU A 1 304 ? 3.361 17.047 -13.516 1 93.62 304 LEU A C 1
ATOM 2324 O O . LEU A 1 304 ? 3.932 18.125 -13.688 1 93.62 304 LEU A O 1
ATOM 2328 N N . GLU A 1 305 ? 2.635 16.484 -14.461 1 91 305 GLU A N 1
ATOM 2329 C CA . GLU A 1 30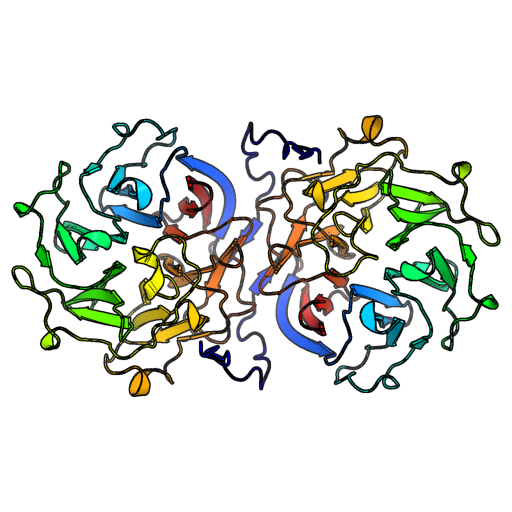5 ? 2.084 17.172 -15.625 1 91 305 GLU A CA 1
ATOM 2330 C C . GLU A 1 305 ? 0.559 17.156 -15.609 1 91 305 GLU A C 1
ATOM 2332 O O . GLU A 1 305 ? -0.051 16.078 -15.516 1 91 305 GLU A O 1
ATOM 2337 N N . HIS A 1 306 ? 0.016 18.281 -15.57 1 83.94 306 HIS A N 1
ATOM 2338 C CA . HIS A 1 306 ? -1.441 18.328 -15.57 1 83.94 306 HIS A CA 1
ATOM 2339 C C . HIS A 1 306 ? -2.016 17.828 -16.891 1 83.94 306 HIS A C 1
ATOM 2341 O O . HIS A 1 306 ? -1.544 18.203 -17.953 1 83.94 306 HIS A O 1
ATOM 2347 N N . ARG A 1 307 ? -2.945 16.859 -16.656 1 77.38 307 ARG A N 1
ATOM 2348 C CA . ARG A 1 307 ? -3.592 16.328 -17.844 1 77.38 307 ARG A CA 1
ATOM 2349 C C . ARG A 1 307 ? -4.934 17.016 -18.094 1 77.38 307 ARG A C 1
ATOM 2351 O O . ARG A 1 307 ? -5.691 17.266 -17.156 1 77.38 307 ARG A O 1
ATOM 2358 N N . HIS A 1 308 ? -5.055 18.047 -18.938 1 57.66 308 HIS A N 1
ATOM 2359 C CA . HIS A 1 308 ? -6.324 18.672 -19.297 1 57.66 308 HIS A CA 1
ATOM 2360 C C . HIS A 1 308 ? -7.32 17.656 -19.812 1 57.66 308 HIS A C 1
ATOM 2362 O O . HIS A 1 308 ? -6.953 16.766 -20.594 1 57.66 308 HIS A O 1
ATOM 2368 N N . ALA A 1 309 ? -8.352 17.406 -19.016 1 45.03 309 ALA A N 1
ATOM 2369 C CA . ALA A 1 309 ? -9.438 16.641 -19.641 1 45.03 309 ALA A CA 1
ATOM 2370 C C . ALA A 1 309 ? -9.758 17.188 -21.031 1 45.03 309 ALA A C 1
ATOM 2372 O O . ALA A 1 309 ? -9.641 18.391 -21.281 1 45.03 309 ALA A O 1
ATOM 2373 N N . MET B 1 1 ? -6.59 -5.809 31.312 1 17.56 1 MET B N 1
ATOM 2374 C CA . MET B 1 1 ? -6.121 -4.906 30.266 1 17.56 1 MET B CA 1
ATOM 2375 C C . MET B 1 1 ? -7.016 -4.984 29.031 1 17.56 1 MET B C 1
ATOM 2377 O O . MET B 1 1 ? -7.176 -6.059 28.438 1 17.56 1 MET B O 1
ATOM 2381 N N . HIS B 1 2 ? -8.086 -4.297 28.922 1 18.7 2 HIS B N 1
ATOM 2382 C CA . HIS B 1 2 ? -9.258 -4.527 28.094 1 18.7 2 HIS B CA 1
ATOM 2383 C C . HIS B 1 2 ? -8.961 -4.262 26.625 1 18.7 2 HIS B C 1
ATOM 2385 O O . HIS B 1 2 ? -8.406 -3.217 26.281 1 18.7 2 HIS B O 1
ATOM 2391 N N . ARG B 1 3 ? -8.711 -5.293 25.859 1 22.73 3 ARG B N 1
ATOM 2392 C CA . ARG B 1 3 ? -8.672 -5.27 24.391 1 22.73 3 ARG B CA 1
ATOM 2393 C C . ARG B 1 3 ? -9.836 -4.461 23.828 1 22.73 3 ARG B C 1
ATOM 2395 O O . ARG B 1 3 ? -11 -4.832 24 1 22.73 3 ARG B O 1
ATOM 2402 N N . VAL B 1 4 ? -9.812 -3.205 24 1 24.38 4 VAL B N 1
ATOM 2403 C CA . VAL B 1 4 ? -10.891 -2.486 23.328 1 24.38 4 VAL B CA 1
ATOM 2404 C C . VAL B 1 4 ? -11.055 -3.012 21.906 1 24.38 4 VAL B C 1
ATOM 2406 O O . VAL B 1 4 ? -10.109 -2.986 21.125 1 24.38 4 VAL B O 1
ATOM 2409 N N . SER B 1 5 ? -11.781 -3.98 21.703 1 24.16 5 SER B N 1
ATOM 2410 C CA . SER B 1 5 ? -12.234 -4.531 20.422 1 24.16 5 SER B CA 1
ATOM 2411 C C . SER B 1 5 ? -12.766 -3.436 19.516 1 24.16 5 SER B C 1
ATOM 2413 O O . SER B 1 5 ? -13.867 -2.92 19.719 1 24.16 5 SER B O 1
ATOM 2415 N N . LEU B 1 6 ? -12.086 -2.346 19.438 1 28.61 6 LEU B N 1
ATOM 2416 C CA . LEU B 1 6 ? -12.641 -1.358 18.516 1 28.61 6 LEU B CA 1
ATOM 2417 C C . LEU B 1 6 ? -13.125 -2.023 17.219 1 28.61 6 LEU B C 1
ATOM 2419 O O . LEU B 1 6 ? -12.32 -2.541 16.453 1 28.61 6 LEU B O 1
ATOM 2423 N N . HIS B 1 7 ? -14.195 -2.711 17.328 1 27.53 7 HIS B N 1
ATOM 2424 C CA . HIS B 1 7 ? -14.938 -3.219 16.188 1 27.53 7 HIS B CA 1
ATOM 2425 C C . HIS B 1 7 ? -14.82 -2.27 14.992 1 27.53 7 HIS B C 1
ATOM 2427 O O . HIS B 1 7 ? -15.195 -1.098 15.094 1 27.53 7 HIS B O 1
ATOM 2433 N N . LEU B 1 8 ? -13.75 -2.244 14.25 1 32.31 8 LEU B N 1
ATOM 2434 C CA . LEU B 1 8 ? -13.805 -1.716 12.898 1 32.31 8 LEU B CA 1
ATOM 2435 C C . LEU B 1 8 ? -15.227 -1.774 12.344 1 32.31 8 LEU B C 1
ATOM 2437 O O . LEU B 1 8 ? -15.984 -2.691 12.664 1 32.31 8 LEU B O 1
ATOM 2441 N N . PRO B 1 9 ? -15.812 -0.615 12.086 1 33.09 9 PRO B N 1
ATOM 2442 C CA . PRO B 1 9 ? -17.188 -0.731 11.594 1 33.09 9 PRO B CA 1
ATOM 2443 C C . PRO B 1 9 ? -17.469 -2.078 10.93 1 33.09 9 PRO B C 1
ATOM 2445 O O . PRO B 1 9 ? -16.531 -2.756 10.492 1 33.09 9 PRO B O 1
ATOM 2448 N N . ASP B 1 10 ? -18.641 -2.596 11.141 1 31.34 10 ASP B N 1
ATOM 2449 C CA . ASP B 1 10 ? -19.391 -3.697 10.539 1 31.34 10 ASP B CA 1
ATOM 2450 C C . ASP B 1 10 ? -18.984 -3.906 9.078 1 31.34 10 ASP B C 1
ATOM 2452 O O . ASP B 1 10 ? -19.156 -3.012 8.25 1 31.34 10 ASP B O 1
ATOM 2456 N N . LEU B 1 11 ? -17.938 -4.625 8.711 1 34.56 11 LEU B N 1
ATOM 2457 C CA . LEU B 1 11 ? -17.766 -5.332 7.441 1 34.56 11 LEU B CA 1
ATOM 2458 C C . LEU B 1 11 ? -19.125 -5.723 6.855 1 34.56 11 LEU B C 1
ATOM 2460 O O . LEU B 1 11 ? -19.203 -6.637 6.031 1 34.56 11 LEU B O 1
ATOM 2464 N N . ASP B 1 12 ? -20.156 -5.363 7.496 1 36 12 ASP B N 1
ATOM 2465 C CA . ASP B 1 12 ? -21.312 -5.926 6.82 1 36 12 ASP B CA 1
ATOM 2466 C C . ASP B 1 12 ? -21.172 -5.844 5.301 1 36 12 ASP B C 1
ATOM 2468 O O . ASP B 1 12 ? -21.297 -6.852 4.605 1 36 12 ASP B O 1
ATOM 2472 N N . ASP B 1 13 ? -21.766 -4.715 4.605 1 39.75 13 ASP B N 1
ATOM 2473 C CA . ASP B 1 13 ? -21.859 -4.75 3.148 1 39.75 13 ASP B CA 1
ATOM 2474 C C . ASP B 1 13 ? -20.516 -4.379 2.504 1 39.75 13 ASP B C 1
ATOM 2476 O O . ASP B 1 13 ? -20 -3.281 2.725 1 39.75 13 ASP B O 1
ATOM 2480 N N . PRO B 1 14 ? -19.641 -5.305 2.365 1 44.97 14 PRO B N 1
ATOM 2481 C CA . PRO B 1 14 ? -18.453 -4.883 1.613 1 44.97 14 PRO B CA 1
ATOM 2482 C C . PRO B 1 14 ? -18.75 -3.768 0.616 1 44.97 14 PRO B C 1
ATOM 2484 O O . PRO B 1 14 ? -19.562 -3.951 -0.297 1 44.97 14 PRO B O 1
ATOM 2487 N N . PRO B 1 15 ? -18.625 -2.498 1.102 1 50 15 PRO B N 1
ATOM 2488 C CA . PRO B 1 15 ? -19.031 -1.429 0.182 1 50 15 PRO B CA 1
ATOM 2489 C C . PRO B 1 15 ? -18.312 -1.509 -1.161 1 50 15 PRO B C 1
ATOM 2491 O O . PRO B 1 15 ? -17.188 -2.012 -1.234 1 50 15 PRO B O 1
ATOM 2494 N N . SER B 1 16 ? -19.141 -1.805 -2.219 1 48.34 16 SER B N 1
ATOM 2495 C CA . SER B 1 16 ? -18.672 -1.67 -3.598 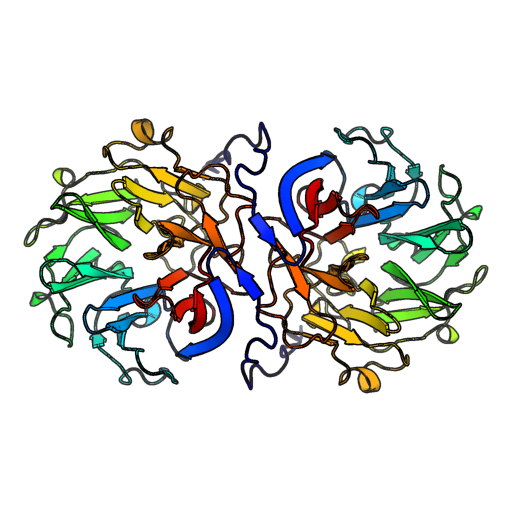1 48.34 16 SER B CA 1
ATOM 2496 C C . SER B 1 16 ? -17.922 -0.355 -3.805 1 48.34 16 SER B C 1
ATOM 2498 O O . SER B 1 16 ? -18.141 0.609 -3.066 1 48.34 16 SER B O 1
ATOM 2500 N N . LEU B 1 17 ? -16.859 -0.482 -4.426 1 54.59 17 LEU B N 1
ATOM 2501 C CA . LEU B 1 17 ? -16.156 0.72 -4.859 1 54.59 17 LEU B CA 1
ATOM 2502 C C . LEU B 1 17 ? -17.141 1.823 -5.23 1 54.59 17 LEU B C 1
ATOM 2504 O O . LEU B 1 17 ? -18.094 1.588 -5.98 1 54.59 17 LEU B O 1
ATOM 2508 N N . THR B 1 18 ? -17.188 2.908 -4.516 1 57.03 18 THR B N 1
ATOM 2509 C CA . THR B 1 18 ? -18.094 4.008 -4.801 1 57.03 18 THR B CA 1
ATOM 2510 C C . THR B 1 18 ? -17.609 4.82 -6 1 57.03 18 THR B C 1
ATOM 2512 O O . THR B 1 18 ? -18.344 5.645 -6.543 1 57.03 18 THR B O 1
ATOM 2515 N N . HIS B 1 19 ? -16.234 4.551 -6.531 1 69.19 19 HIS B N 1
ATOM 2516 C CA . HIS B 1 19 ? -15.797 5.395 -7.637 1 69.19 19 HIS B CA 1
ATOM 2517 C C . HIS B 1 19 ? -14.859 4.637 -8.57 1 69.19 19 HIS B C 1
ATOM 2519 O O . HIS B 1 19 ? -13.938 3.957 -8.117 1 69.19 19 HIS B O 1
ATOM 2525 N N . SER B 1 20 ? -15.203 4.828 -9.875 1 79.69 20 SER B N 1
ATOM 2526 C CA . SER B 1 20 ? -14.352 4.25 -10.922 1 79.69 20 SER B CA 1
ATOM 2527 C C . SER B 1 20 ? -13.133 5.125 -11.188 1 79.69 20 SER B C 1
ATOM 2529 O O . SER B 1 20 ? -13.172 6.336 -10.969 1 79.69 20 SER B O 1
ATOM 2531 N N . TYR B 1 21 ? -12.062 4.477 -11.539 1 80.38 21 TYR B N 1
ATOM 2532 C CA . TYR B 1 21 ? -10.891 5.246 -11.93 1 80.38 21 TYR B CA 1
ATOM 2533 C C . TYR B 1 21 ? -10.07 4.5 -12.977 1 80.38 21 TYR B C 1
ATOM 2535 O O . TYR B 1 21 ? -10.188 3.281 -13.117 1 80.38 21 TYR B O 1
ATOM 2543 N N . ASP B 1 22 ? -9.328 5.266 -13.734 1 77.38 22 ASP B N 1
ATOM 2544 C CA . ASP B 1 22 ? -8.523 4.715 -14.82 1 77.38 22 ASP B CA 1
ATOM 2545 C C . ASP B 1 22 ? -7.152 4.27 -14.328 1 77.38 22 ASP B C 1
ATOM 2547 O O . ASP B 1 22 ? -6.527 4.957 -13.516 1 77.38 22 ASP B O 1
ATOM 2551 N N . ARG B 1 23 ? -6.723 3.068 -14.781 1 78.62 23 ARG B N 1
ATOM 2552 C CA . ARG B 1 23 ? -5.418 2.512 -14.43 1 78.62 23 ARG B CA 1
ATOM 2553 C C . ARG B 1 23 ? -4.84 1.704 -15.586 1 78.62 23 ARG B C 1
ATOM 2555 O O . ARG B 1 23 ? -5.453 0.739 -16.047 1 78.62 23 ARG B O 1
ATOM 2562 N N . GLY B 1 24 ? -3.6 2.213 -15.891 1 70.88 24 GLY B N 1
ATOM 2563 C CA . GLY B 1 24 ? -3.025 1.544 -17.047 1 70.88 24 GLY B CA 1
ATOM 2564 C C . GLY B 1 24 ? -3.916 1.606 -18.281 1 70.88 24 GLY B C 1
ATOM 2565 O O . GLY B 1 24 ? -4.332 2.689 -18.703 1 70.88 24 GLY B O 1
ATOM 2566 N N . GLY B 1 25 ? -4.219 0.484 -18.828 1 76.25 25 GLY B N 1
ATOM 2567 C CA . GLY B 1 25 ? -5.09 0.377 -19.984 1 76.25 25 GLY B CA 1
ATOM 2568 C C . GLY B 1 25 ? -6.531 0.066 -19.609 1 76.25 25 GLY B C 1
ATOM 2569 O O . GLY B 1 25 ? -7.352 -0.224 -20.484 1 76.25 25 GLY B O 1
ATOM 2570 N N . TYR B 1 26 ? -6.773 0.228 -18.219 1 85.31 26 TYR B N 1
ATOM 2571 C CA . TYR B 1 26 ? -8.102 -0.165 -17.781 1 85.31 26 TYR B CA 1
ATOM 2572 C C . TYR B 1 26 ? -8.797 0.983 -17.062 1 85.31 26 TYR B C 1
ATOM 2574 O O . TYR B 1 26 ? -8.141 1.888 -16.531 1 85.31 26 TYR B O 1
ATOM 2582 N N . ARG B 1 27 ? -10.039 1.003 -17.188 1 89.25 27 ARG B N 1
ATOM 2583 C CA . ARG B 1 27 ? -10.883 1.662 -16.188 1 89.25 27 ARG B CA 1
ATOM 2584 C C . ARG B 1 27 ? -11.422 0.658 -15.18 1 89.25 27 ARG B C 1
ATOM 2586 O O . ARG B 1 27 ? -12.062 -0.324 -15.555 1 89.25 27 ARG B O 1
ATOM 2593 N N . ILE B 1 28 ? -11.039 0.804 -13.93 1 91.94 28 ILE B N 1
ATOM 2594 C CA . ILE B 1 28 ? -11.594 -0.021 -12.859 1 91.94 28 ILE B CA 1
ATOM 2595 C C . ILE B 1 28 ? -12.961 0.521 -12.438 1 91.94 28 ILE B C 1
ATOM 2597 O O . ILE B 1 28 ? -13.07 1.658 -11.977 1 91.94 28 ILE B O 1
ATOM 2601 N N . THR B 1 29 ? -13.977 -0.246 -12.547 1 91.69 29 THR B N 1
ATOM 2602 C CA . THR B 1 29 ? -15.32 0.281 -12.344 1 91.69 29 THR B CA 1
ATOM 2603 C C . THR B 1 29 ? -15.914 -0.245 -11.039 1 91.69 29 THR B C 1
ATOM 2605 O O . THR B 1 29 ? -16.859 0.339 -10.5 1 91.69 29 THR B O 1
ATOM 2608 N N . ASN B 1 30 ? -15.383 -1.359 -10.625 1 91 30 ASN B N 1
ATOM 2609 C CA . ASN B 1 30 ? -15.883 -1.914 -9.375 1 91 30 ASN B CA 1
ATOM 2610 C C . ASN B 1 30 ? -14.906 -2.918 -8.773 1 91 30 ASN B C 1
ATOM 2612 O O . ASN B 1 30 ? -14.18 -3.6 -9.5 1 91 30 ASN B O 1
ATOM 2616 N N . ILE B 1 31 ? -14.82 -3.004 -7.516 1 93.12 31 ILE B N 1
ATOM 2617 C CA . ILE B 1 31 ? -14.133 -4.035 -6.746 1 93.12 31 ILE B CA 1
ATOM 2618 C C . ILE B 1 31 ? -15.078 -4.602 -5.688 1 93.12 31 ILE B C 1
ATOM 2620 O O . ILE B 1 31 ? -15.617 -3.859 -4.867 1 93.12 31 ILE B O 1
ATOM 2624 N N . GLU B 1 32 ? -15.281 -5.852 -5.676 1 91.44 32 GLU B N 1
ATOM 2625 C CA . GLU B 1 32 ? -16.219 -6.465 -4.738 1 91.44 32 GLU B CA 1
ATOM 2626 C C . GLU B 1 32 ? -15.703 -7.812 -4.246 1 91.44 32 GLU B C 1
ATOM 2628 O O . GLU B 1 32 ? -14.867 -8.438 -4.895 1 91.44 32 GLU B O 1
ATOM 2633 N N . VAL B 1 33 ? -16.219 -8.203 -3.135 1 93.69 33 VAL B N 1
ATOM 2634 C CA . VAL B 1 33 ? -15.891 -9.539 -2.646 1 93.69 33 VAL B CA 1
ATOM 2635 C C . VAL B 1 33 ? -16.578 -10.594 -3.516 1 93.69 33 VAL B C 1
ATOM 2637 O O . VAL B 1 33 ? -17.781 -10.5 -3.785 1 93.69 33 VAL B O 1
ATOM 2640 N N . HIS B 1 34 ? -15.852 -11.523 -3.986 1 96.5 34 HIS B N 1
ATOM 2641 C CA . HIS B 1 34 ? -16.359 -12.578 -4.863 1 96.5 34 HIS B CA 1
ATOM 2642 C C . HIS B 1 34 ? -16.562 -13.883 -4.102 1 96.5 34 HIS B C 1
ATOM 2644 O O . HIS B 1 34 ? -17.609 -14.516 -4.211 1 96.5 34 HIS B O 1
ATOM 2650 N N . ALA B 1 35 ? -15.609 -14.258 -3.342 1 97.56 35 ALA B N 1
ATOM 2651 C CA . ALA B 1 35 ? -15.648 -15.477 -2.539 1 97.56 35 ALA B CA 1
ATOM 2652 C C . ALA B 1 35 ? -15.148 -15.219 -1.122 1 97.56 35 ALA B C 1
ATOM 2654 O O . ALA B 1 35 ? -14.102 -14.586 -0.932 1 97.56 35 ALA B O 1
ATOM 2655 N N . THR B 1 36 ? -15.852 -15.641 -0.132 1 96.56 36 THR B N 1
ATOM 2656 C CA . THR B 1 36 ? -15.469 -15.523 1.271 1 96.56 36 THR B CA 1
ATOM 2657 C C . THR B 1 36 ? -15.422 -16.891 1.938 1 96.56 36 THR B C 1
ATOM 2659 O O . THR B 1 36 ? -15.789 -17.906 1.332 1 96.56 36 THR B O 1
ATOM 2662 N N . GLY B 1 37 ? -14.898 -16.906 3.188 1 95.44 37 GLY B N 1
ATOM 2663 C CA . GLY B 1 37 ? -14.875 -18.141 3.967 1 95.44 37 GLY B CA 1
ATOM 2664 C C . GLY B 1 37 ? -13.805 -19.109 3.514 1 95.44 37 GLY B C 1
ATOM 2665 O O . GLY B 1 37 ? -13.883 -20.312 3.799 1 95.44 37 GLY B O 1
ATOM 2666 N N . LEU B 1 38 ? -12.898 -18.672 2.703 1 96.31 38 LEU B N 1
ATOM 2667 C CA . LEU B 1 38 ? -11.773 -19.516 2.289 1 96.31 38 LEU B CA 1
ATOM 2668 C C . LEU B 1 38 ? -10.734 -19.609 3.4 1 96.31 38 LEU B C 1
ATOM 2670 O O . LEU B 1 38 ? -10.789 -18.875 4.383 1 96.31 38 LEU B O 1
ATOM 2674 N N . ASN B 1 39 ? -9.938 -20.594 3.264 1 95.06 39 ASN B N 1
ATOM 2675 C CA . ASN B 1 39 ? -8.891 -20.781 4.262 1 95.06 39 ASN B CA 1
ATOM 2676 C C . ASN B 1 39 ? -7.504 -20.578 3.668 1 95.06 39 ASN B C 1
ATOM 2678 O O . ASN B 1 39 ? -6.945 -21.484 3.049 1 95.06 39 ASN B O 1
ATOM 2682 N N . LEU B 1 40 ? -6.965 -19.344 3.854 1 91.81 40 LEU B N 1
ATOM 2683 C CA . LEU B 1 40 ? -5.648 -18.922 3.387 1 91.81 40 LEU B CA 1
ATOM 2684 C C . LEU B 1 40 ? -5.496 -19.156 1.89 1 91.81 40 LEU B C 1
ATOM 2686 O O . LEU B 1 40 ? -4.586 -19.875 1.461 1 91.81 40 LEU B O 1
ATOM 2690 N N . PRO B 1 41 ? -6.422 -18.562 1.098 1 93.88 41 PRO B N 1
ATOM 2691 C CA . PRO B 1 41 ? -6.234 -18.688 -0.35 1 93.88 41 PRO B CA 1
ATOM 2692 C C . PRO B 1 41 ? -4.93 -18.047 -0.828 1 93.88 41 PRO B C 1
ATOM 2694 O O . PRO B 1 41 ? -4.617 -16.922 -0.458 1 93.88 41 PRO B O 1
ATOM 2697 N N . GLY B 1 42 ? -4.207 -18.844 -1.582 1 91.5 42 GLY B N 1
ATOM 2698 C CA . GLY B 1 42 ? -2.861 -18.375 -1.881 1 91.5 42 GLY B CA 1
ATOM 2699 C C . GLY B 1 42 ? -2.635 -18.109 -3.359 1 91.5 42 GLY B C 1
ATOM 2700 O O . GLY B 1 42 ? -1.805 -17.281 -3.73 1 91.5 42 GLY B O 1
ATOM 2701 N N . HIS B 1 43 ? -3.287 -18.812 -4.227 1 94.5 43 HIS B N 1
ATOM 2702 C CA . HIS B 1 43 ? -3.062 -18.75 -5.668 1 94.5 43 HIS B CA 1
ATOM 2703 C C . HIS B 1 43 ? -4.336 -19.094 -6.438 1 94.5 43 HIS B C 1
ATOM 2705 O O . HIS B 1 43 ? -5.191 -19.828 -5.941 1 94.5 43 HIS B O 1
ATOM 2711 N N . MET B 1 44 ? -4.375 -18.547 -7.641 1 96.88 44 MET B N 1
ATOM 2712 C CA . MET B 1 44 ? -5.523 -18.828 -8.5 1 96.88 44 MET B CA 1
ATOM 2713 C C . MET B 1 44 ? -5.074 -19.156 -9.922 1 96.88 44 MET B C 1
ATOM 2715 O O . MET B 1 44 ? -3.982 -18.766 -10.336 1 96.88 44 MET B O 1
ATOM 2719 N N . ALA B 1 45 ? -5.938 -19.844 -10.594 1 96.69 45 ALA B N 1
ATOM 2720 C CA . ALA B 1 45 ? -5.77 -20.094 -12.023 1 96.69 45 ALA B CA 1
ATOM 2721 C C . ALA B 1 45 ? -7.105 -20.031 -12.758 1 96.69 45 ALA B C 1
ATOM 2723 O O . ALA B 1 45 ? -8.141 -20.406 -12.203 1 96.69 45 ALA B O 1
ATOM 2724 N N . ILE B 1 46 ? -7.023 -19.531 -13.938 1 96.25 46 ILE B N 1
ATOM 2725 C CA . ILE B 1 46 ? -8.164 -19.578 -14.852 1 96.25 46 ILE B CA 1
ATOM 2726 C C . ILE B 1 46 ? -8.008 -20.766 -15.812 1 96.25 46 ILE B C 1
ATOM 2728 O O . ILE B 1 46 ? -7.02 -20.844 -16.547 1 96.25 46 ILE B O 1
ATOM 2732 N N . THR B 1 47 ? -8.945 -21.656 -15.828 1 96.62 47 THR B N 1
ATOM 2733 C CA . THR B 1 47 ? -8.875 -22.812 -16.719 1 96.62 47 THR B CA 1
ATOM 2734 C C . THR B 1 47 ? -9.344 -22.438 -18.125 1 96.62 47 THR B C 1
ATOM 2736 O O . THR B 1 47 ? -9.945 -21.375 -18.312 1 96.62 47 THR B O 1
ATOM 2739 N N . PRO B 1 48 ? -9.062 -23.297 -19.094 1 93.62 48 PRO B N 1
ATOM 2740 C CA . PRO B 1 48 ? -9.477 -22.984 -20.469 1 93.62 48 PRO B CA 1
ATOM 2741 C C . PRO B 1 48 ? -10.992 -22.828 -20.609 1 93.62 48 PRO B C 1
ATOM 2743 O O . PRO B 1 48 ? -11.461 -22.094 -21.469 1 93.62 48 PRO B O 1
ATOM 2746 N N . ASP B 1 49 ? -11.75 -23.547 -19.797 1 95.12 49 ASP B N 1
ATOM 2747 C CA . ASP B 1 49 ? -13.203 -23.422 -19.844 1 95.12 49 ASP B CA 1
ATOM 2748 C C . ASP B 1 49 ? -13.688 -22.312 -18.906 1 95.12 49 ASP B C 1
ATOM 2750 O O . ASP B 1 49 ? -14.867 -22.266 -18.547 1 95.12 49 ASP B O 1
ATOM 2754 N N . LEU B 1 50 ? -12.734 -21.453 -18.438 1 96 50 LEU B N 1
ATOM 2755 C CA . LEU B 1 50 ? -12.953 -20.172 -17.766 1 96 50 LEU B CA 1
ATOM 2756 C C . LEU B 1 50 ? -13.43 -20.375 -16.344 1 96 50 LEU B C 1
ATOM 2758 O O . LEU B 1 50 ? -14.125 -19.531 -15.781 1 96 50 LEU B O 1
ATOM 2762 N N . ARG B 1 51 ? -13.102 -21.516 -15.734 1 97.19 51 ARG B N 1
ATOM 2763 C CA . ARG B 1 51 ? -13.266 -21.656 -14.289 1 97.19 51 ARG B CA 1
ATOM 2764 C C . ARG B 1 51 ? -12.211 -20.859 -13.531 1 97.19 51 ARG B C 1
ATOM 2766 O O . ARG B 1 51 ? -11.094 -20.688 -14.023 1 97.19 51 ARG B O 1
ATOM 2773 N N . VAL B 1 52 ? -12.594 -20.375 -12.43 1 98.38 52 VAL B N 1
ATOM 2774 C CA . VAL B 1 52 ? -11.656 -19.75 -11.508 1 98.38 52 VAL B CA 1
ATOM 2775 C C . VAL B 1 52 ? -11.367 -20.703 -10.344 1 98.38 52 VAL B C 1
ATOM 2777 O O . VAL B 1 52 ? -12.219 -20.906 -9.477 1 98.38 52 VAL B O 1
ATOM 2780 N N . LEU B 1 53 ? -10.219 -21.266 -10.336 1 98.69 53 LEU B N 1
ATOM 2781 C CA . LEU B 1 53 ? -9.789 -22.156 -9.266 1 98.69 53 LEU B CA 1
ATOM 2782 C C . LEU B 1 53 ? -8.883 -21.422 -8.281 1 98.69 53 LEU B C 1
ATOM 2784 O O . LEU B 1 53 ? -8.039 -20.609 -8.688 1 98.69 53 LEU B O 1
ATOM 2788 N N . VAL B 1 54 ? -9.094 -21.672 -7.031 1 98.38 54 VAL B N 1
ATOM 2789 C CA . VAL B 1 54 ? -8.266 -21.062 -5.992 1 98.38 54 VAL B CA 1
ATOM 2790 C C . VAL B 1 54 ? -7.691 -22.156 -5.09 1 98.38 54 VAL B C 1
ATOM 2792 O O . VAL B 1 54 ? -8.375 -23.125 -4.762 1 98.38 54 VAL B O 1
ATOM 2795 N N . SER B 1 55 ? -6.441 -22.047 -4.812 1 96.88 55 SER B N 1
ATOM 2796 C CA . SER B 1 55 ? -5.789 -22.938 -3.855 1 96.88 55 SER B CA 1
ATOM 2797 C C . SER B 1 55 ? -5.984 -22.438 -2.424 1 96.88 55 SER B C 1
ATOM 2799 O O . SER B 1 55 ? -5.648 -21.297 -2.102 1 96.88 55 SER B O 1
ATOM 2801 N N . GLU B 1 56 ? -6.555 -23.234 -1.611 1 95.94 56 GLU B N 1
ATOM 2802 C CA . GLU B 1 56 ? -6.617 -22.984 -0.174 1 95.94 56 GLU B CA 1
ATOM 2803 C C . GLU B 1 56 ? -5.461 -23.656 0.553 1 95.94 56 GLU B C 1
ATOM 2805 O O . GLU B 1 56 ? -5.547 -24.828 0.909 1 95.94 56 GLU B O 1
ATOM 2810 N N . PHE B 1 57 ? -4.512 -22.875 0.767 1 92.06 57 PHE B N 1
ATOM 2811 C CA . PHE B 1 57 ? -3.297 -23.375 1.403 1 92.06 57 PHE B CA 1
ATOM 2812 C C . PHE B 1 57 ? -3.613 -24.016 2.75 1 92.06 57 PHE B C 1
ATOM 2814 O O . PHE B 1 57 ? -3.146 -25.109 3.043 1 92.06 57 PHE B O 1
ATOM 2821 N N . GLY B 1 58 ? -4.445 -23.391 3.498 1 90.5 58 GLY B N 1
ATOM 2822 C CA . GLY B 1 58 ? -4.73 -23.828 4.855 1 90.5 58 GLY B CA 1
ATOM 2823 C C . GLY B 1 58 ? -5.676 -25 4.914 1 90.5 58 GLY B C 1
ATOM 2824 O O . GLY B 1 58 ? -5.66 -25.766 5.883 1 90.5 58 GLY B O 1
ATOM 2825 N N . ALA B 1 59 ? -6.48 -25.219 3.873 1 94.5 59 ALA B N 1
ATOM 2826 C CA . ALA B 1 59 ? -7.488 -26.266 3.895 1 94.5 59 ALA B CA 1
ATOM 2827 C C . ALA B 1 59 ? -7 -27.516 3.154 1 94.5 59 ALA B C 1
ATOM 2829 O O . ALA B 1 59 ? -7.613 -28.578 3.242 1 94.5 59 ALA B O 1
ATOM 2830 N N . GLY B 1 60 ? -5.922 -27.344 2.377 1 96 60 GLY B N 1
ATOM 2831 C CA . GLY B 1 60 ? -5.445 -28.453 1.572 1 96 60 GLY B CA 1
ATOM 2832 C C . GLY B 1 60 ? -6.391 -28.828 0.446 1 96 60 GLY B C 1
ATOM 2833 O O . GLY B 1 60 ? -6.699 -30.016 0.25 1 96 60 GLY B O 1
ATOM 2834 N N . ALA B 1 61 ? -6.852 -27.859 -0.209 1 98.38 61 ALA B N 1
ATOM 2835 C CA . ALA B 1 61 ? -7.84 -28.109 -1.252 1 98.38 61 ALA B CA 1
ATOM 2836 C C . ALA B 1 61 ? -7.762 -27.062 -2.357 1 98.38 61 ALA B C 1
ATOM 2838 O O . ALA B 1 61 ? -7.191 -25.984 -2.162 1 98.38 61 ALA B O 1
ATOM 2839 N N . ILE B 1 62 ? -8.227 -27.422 -3.504 1 98.69 62 ILE B N 1
ATOM 2840 C CA . ILE B 1 62 ? -8.539 -26.5 -4.59 1 98.69 62 ILE B CA 1
ATOM 2841 C C . ILE B 1 62 ? -10.047 -26.297 -4.664 1 98.69 62 ILE B C 1
ATOM 2843 O O . ILE B 1 62 ? -10.82 -27.25 -4.652 1 98.69 62 ILE B O 1
ATOM 2847 N N . ARG B 1 63 ? -10.422 -25.047 -4.676 1 98.62 63 ARG B N 1
ATOM 2848 C CA . ARG B 1 63 ? -11.836 -24.703 -4.766 1 98.62 63 ARG B CA 1
ATOM 2849 C C . ARG B 1 63 ? -12.164 -24.078 -6.117 1 98.62 63 ARG B C 1
ATOM 2851 O O . ARG B 1 63 ? -11.383 -23.297 -6.652 1 98.62 63 ARG B O 1
ATOM 2858 N N . ASP B 1 64 ? -13.25 -24.5 -6.695 1 98.81 64 ASP B N 1
ATOM 2859 C CA . ASP B 1 64 ? -13.82 -23.812 -7.848 1 98.81 64 ASP B CA 1
ATOM 2860 C C . ASP B 1 64 ? -14.719 -22.656 -7.406 1 98.81 64 ASP B C 1
ATOM 2862 O O . ASP B 1 64 ? -15.836 -22.875 -6.941 1 98.81 64 ASP B O 1
ATOM 2866 N N . ILE B 1 65 ? -14.227 -21.453 -7.543 1 98.69 65 ILE B N 1
ATOM 2867 C CA . ILE B 1 65 ? -14.977 -20.281 -7.082 1 98.69 65 ILE B CA 1
ATOM 2868 C C . ILE B 1 65 ? -15.5 -19.5 -8.281 1 98.69 65 ILE B C 1
ATOM 2870 O O . ILE B 1 65 ? -15.594 -18.266 -8.234 1 98.69 65 ILE B O 1
ATOM 2874 N N . THR B 1 66 ? -15.742 -20.109 -9.383 1 98.56 66 THR B N 1
ATOM 2875 C CA . THR B 1 66 ? -16.312 -19.469 -10.555 1 98.56 66 THR B CA 1
ATOM 2876 C C . THR B 1 66 ? -17.562 -18.672 -10.188 1 98.56 66 THR B C 1
ATOM 2878 O O . THR B 1 66 ? -17.766 -17.562 -10.688 1 98.56 66 THR B O 1
ATOM 2881 N N . GLN B 1 67 ? -18.359 -19.219 -9.344 1 98 67 GLN B N 1
ATOM 2882 C CA . GLN B 1 67 ? -19.531 -18.516 -8.828 1 98 67 GLN B CA 1
ATOM 2883 C C . GLN B 1 67 ? -19.219 -17.766 -7.547 1 98 67 GLN B C 1
ATOM 2885 O O . GLN B 1 67 ? -18.453 -18.25 -6.703 1 98 67 GLN B O 1
ATOM 2890 N N . PRO B 1 68 ? -19.734 -16.547 -7.484 1 97.38 68 PRO B N 1
ATOM 2891 C CA . PRO B 1 68 ? -19.531 -15.82 -6.227 1 97.38 68 PRO B CA 1
ATOM 2892 C C . PRO B 1 68 ? -20.266 -16.469 -5.051 1 97.38 68 PRO B C 1
ATOM 2894 O O . PRO B 1 68 ? -21.266 -17.156 -5.246 1 97.38 68 PRO B O 1
ATOM 2897 N N . GLY B 1 69 ? -19.688 -16.266 -3.822 1 96.31 69 GLY B N 1
ATOM 2898 C CA . GLY B 1 69 ? -20.438 -16.781 -2.684 1 96.31 69 GLY B CA 1
ATOM 2899 C C . GLY B 1 69 ? -19.578 -17.031 -1.462 1 96.31 69 GLY B C 1
ATOM 2900 O O . GLY B 1 69 ? -18.438 -16.531 -1.389 1 96.31 69 GLY B O 1
ATOM 2901 N N . ASP B 1 70 ? -20.234 -17.688 -0.478 1 96.69 70 ASP B N 1
ATOM 2902 C CA . ASP B 1 70 ? -19.609 -18.109 0.775 1 96.69 70 ASP B CA 1
ATOM 2903 C C . ASP B 1 70 ? -19.078 -19.531 0.684 1 96.69 70 ASP B C 1
ATOM 2905 O O . ASP B 1 70 ? -19.859 -20.469 0.424 1 96.69 70 ASP B O 1
ATOM 2909 N N . TYR B 1 71 ? -17.859 -19.719 0.935 1 97.56 71 TYR B N 1
ATOM 2910 C CA . TYR B 1 71 ? -17.203 -21 0.771 1 97.56 71 TYR B CA 1
ATOM 2911 C C . TYR B 1 71 ? -16.734 -21.547 2.113 1 97.56 71 TYR B C 1
ATOM 2913 O O . TYR B 1 71 ? -15.812 -22.375 2.166 1 97.56 71 TYR B O 1
ATOM 2921 N N . ARG B 1 72 ? -17.359 -21.266 3.26 1 96.38 72 ARG B N 1
ATOM 2922 C CA . ARG B 1 72 ? -16.984 -21.703 4.598 1 96.38 72 ARG B CA 1
ATOM 2923 C C . ARG B 1 72 ? -17.203 -23.203 4.762 1 96.38 72 ARG B C 1
ATOM 2925 O O . ARG B 1 72 ? -16.484 -23.875 5.504 1 96.38 72 ARG B O 1
ATOM 2932 N N . ILE B 1 73 ? -18.266 -23.609 4 1 97.12 73 ILE B N 1
ATOM 2933 C CA . ILE B 1 73 ? -18.531 -25.047 4.004 1 97.12 73 ILE B CA 1
ATOM 2934 C C . ILE B 1 73 ? -17.562 -25.75 3.064 1 97.12 73 ILE B C 1
ATOM 2936 O O . ILE B 1 73 ? -17.547 -25.469 1.861 1 97.12 73 ILE B O 1
ATOM 2940 N N . PRO B 1 74 ? -16.797 -26.703 3.443 1 95.12 74 PRO B N 1
ATOM 2941 C CA . PRO B 1 74 ? -15.648 -27.266 2.715 1 95.12 74 PRO B CA 1
ATOM 2942 C C . PRO B 1 74 ? -16.062 -27.953 1.414 1 95.12 74 PRO B C 1
ATOM 2944 O O . PRO B 1 74 ? -15.258 -28.062 0.49 1 95.12 74 PRO B O 1
ATOM 2947 N N . THR B 1 75 ? -17.281 -28.375 1.347 1 96.44 75 THR B N 1
ATOM 2948 C CA . THR B 1 75 ? -17.672 -29.156 0.178 1 96.44 75 THR B CA 1
ATOM 2949 C C . THR B 1 75 ? -18.188 -28.25 -0.935 1 96.44 75 THR B C 1
ATOM 2951 O O . THR B 1 75 ? -18.328 -28.688 -2.08 1 96.44 75 THR B O 1
ATOM 2954 N N . VAL B 1 76 ? -18.5 -27.047 -0.615 1 97.25 76 VAL B N 1
ATOM 2955 C CA . VAL B 1 76 ? -18.969 -26.109 -1.632 1 97.25 76 VAL B CA 1
ATOM 2956 C C . VAL B 1 76 ? -17.844 -25.766 -2.588 1 97.25 76 VAL B C 1
ATOM 2958 O O . VAL B 1 76 ? -16.781 -25.297 -2.162 1 97.25 76 VAL B O 1
ATOM 2961 N N . GLY B 1 77 ? -18 -26.062 -3.871 1 97.75 77 GLY B N 1
ATOM 2962 C CA . GLY B 1 77 ? -17.031 -25.734 -4.906 1 97.75 77 GLY B CA 1
ATOM 2963 C C . GLY B 1 77 ? -15.75 -26.547 -4.816 1 97.75 77 GLY B C 1
ATOM 2964 O O . GLY B 1 77 ? -14.727 -26.188 -5.398 1 97.75 77 GLY B O 1
ATOM 2965 N N . ARG B 1 78 ? -15.75 -27.625 -4.031 1 98.19 78 ARG B N 1
ATOM 2966 C CA . ARG B 1 78 ? -14.539 -28.422 -3.869 1 98.19 78 ARG B CA 1
ATOM 2967 C C . ARG B 1 78 ? -14.148 -29.094 -5.184 1 98.19 78 ARG B C 1
ATOM 2969 O O . ARG B 1 78 ? -14.914 -29.875 -5.742 1 98.19 78 ARG B O 1
ATOM 2976 N N . TYR B 1 79 ? -13.055 -28.781 -5.672 1 98.62 79 TYR B N 1
ATOM 2977 C CA . TYR B 1 79 ? -12.555 -29.281 -6.945 1 98.62 79 TYR B CA 1
ATOM 2978 C C . TYR B 1 79 ? -11.562 -30.422 -6.734 1 98.62 79 TYR B C 1
ATOM 2980 O O . TYR B 1 79 ? -11.75 -31.516 -7.258 1 98.62 79 TYR B O 1
ATOM 2988 N N . ALA B 1 80 ? -10.555 -30.266 -5.934 1 98.81 80 ALA B N 1
ATOM 2989 C CA . ALA B 1 80 ? -9.586 -31.281 -5.508 1 98.81 80 ALA B CA 1
ATOM 2990 C C . ALA B 1 80 ? -9.289 -31.156 -4.016 1 98.81 80 ALA B C 1
ATOM 2992 O O . ALA B 1 80 ? -9.281 -30.047 -3.469 1 98.81 80 ALA B O 1
ATOM 2993 N N . TRP B 1 81 ? -9.07 -32.25 -3.35 1 98.62 81 TRP B N 1
ATOM 2994 C CA . TRP B 1 81 ? -8.852 -32.188 -1.909 1 98.62 81 TRP B CA 1
ATOM 2995 C C . TRP B 1 81 ? -7.883 -33.281 -1.455 1 98.62 81 TRP B C 1
ATOM 2997 O O . TRP B 1 81 ? -7.43 -34.094 -2.264 1 98.62 81 TRP B O 1
ATOM 3007 N N . ASP B 1 82 ? -7.473 -33.188 -0.174 1 98.44 82 ASP B N 1
ATOM 3008 C CA . ASP B 1 82 ? -6.48 -34.031 0.47 1 98.44 82 ASP B CA 1
ATOM 3009 C C . ASP B 1 82 ? -5.062 -33.656 0.054 1 98.44 82 ASP B C 1
ATOM 3011 O O . ASP B 1 82 ? -4.18 -34.5 -0.039 1 98.44 82 ASP B O 1
ATOM 3015 N N . LEU B 1 83 ? -4.891 -32.438 -0.329 1 97.88 83 LEU B N 1
ATOM 3016 C CA . LEU B 1 83 ? -3.576 -31.859 -0.558 1 97.88 83 LEU B CA 1
ATOM 3017 C C . LEU B 1 83 ? -2.961 -31.375 0.751 1 97.88 83 LEU B C 1
ATOM 3019 O O . LEU B 1 83 ? -3.652 -31.266 1.767 1 97.88 83 LEU B O 1
ATOM 3023 N N . LYS B 1 84 ? -1.661 -31.25 0.677 1 95.5 84 LYS B N 1
ATOM 3024 C CA . LYS B 1 84 ? -0.927 -30.719 1.822 1 95.5 84 LYS B CA 1
ATOM 3025 C C . LYS B 1 84 ? -0.317 -29.359 1.504 1 95.5 84 LYS B C 1
ATOM 3027 O O . LYS B 1 84 ? 0.781 -29.281 0.949 1 95.5 84 LYS B O 1
ATOM 3032 N N . TYR B 1 85 ? -0.991 -28.234 1.829 1 92.5 85 TYR B N 1
ATOM 3033 C CA . TYR B 1 85 ? -0.573 -26.859 1.637 1 92.5 85 TYR B CA 1
ATOM 3034 C C . TYR B 1 85 ? -0.33 -26.562 0.162 1 92.5 85 TYR B C 1
ATOM 3036 O O . TYR B 1 85 ? 0.78 -26.188 -0.229 1 92.5 85 TYR B O 1
ATOM 3044 N N . PRO B 1 86 ? -1.392 -26.703 -0.656 1 94.62 86 PRO B N 1
ATOM 3045 C CA . PRO B 1 86 ? -1.212 -26.453 -2.088 1 94.62 86 PRO B CA 1
ATOM 3046 C C . PRO B 1 86 ? -0.829 -25.016 -2.391 1 94.62 86 PRO B C 1
ATOM 3048 O O . PRO B 1 86 ? -1.465 -24.078 -1.888 1 94.62 86 PRO B O 1
ATOM 3051 N N . GLY B 1 87 ? 0.246 -24.859 -3.184 1 90.19 87 GLY B N 1
ATOM 3052 C CA . GLY B 1 87 ? 0.708 -23.562 -3.648 1 90.19 87 GLY B CA 1
ATOM 3053 C C . GLY B 1 87 ? 0.059 -23.141 -4.949 1 90.19 87 GLY B C 1
ATOM 3054 O O . GLY B 1 87 ? -1.154 -22.922 -5.004 1 90.19 87 GLY B O 1
ATOM 3055 N N . SER B 1 88 ? 0.756 -23.25 -6.066 1 92.62 88 SER B N 1
ATOM 3056 C CA . SER B 1 88 ? 0.26 -22.734 -7.336 1 92.62 88 SER B CA 1
ATOM 3057 C C . SER B 1 88 ? -0.565 -23.781 -8.078 1 92.62 88 SER B C 1
ATOM 3059 O O . SER B 1 88 ? -0.38 -24.969 -7.871 1 92.62 88 SER B O 1
ATOM 3061 N N . ILE B 1 89 ? -1.496 -23.344 -8.812 1 96.38 89 ILE B N 1
ATOM 3062 C CA . ILE B 1 89 ? -2.266 -24.094 -9.805 1 96.38 89 ILE B CA 1
ATOM 3063 C C . ILE B 1 89 ? -1.884 -23.625 -11.211 1 96.38 89 ILE B C 1
ATOM 3065 O O . ILE B 1 89 ? -1.793 -22.422 -11.469 1 96.38 89 ILE B O 1
ATOM 3069 N N . GLN B 1 90 ? -1.707 -24.594 -12.062 1 95.94 90 GLN B N 1
ATOM 3070 C CA . GLN B 1 90 ? -1.306 -24.172 -13.406 1 95.94 90 GLN B CA 1
ATOM 3071 C C . GLN B 1 90 ? -1.924 -25.094 -14.469 1 95.94 90 GLN B C 1
ATOM 3073 O O . GLN B 1 90 ? -1.521 -26.25 -14.609 1 95.94 90 GLN B O 1
ATOM 3078 N N . PRO B 1 91 ? -2.902 -24.594 -15.188 1 95.81 91 PRO B N 1
ATOM 3079 C CA . PRO B 1 91 ? -3.236 -25.297 -16.438 1 95.81 91 PRO B CA 1
ATOM 3080 C C . PRO B 1 91 ? -2.09 -25.266 -17.453 1 95.81 91 PRO B C 1
ATOM 3082 O O . PRO B 1 91 ? -1.483 -24.219 -17.672 1 95.81 91 PRO B O 1
ATOM 3085 N N . ILE B 1 92 ? -1.771 -26.359 -17.984 1 94.94 92 ILE B N 1
ATOM 3086 C CA . ILE B 1 92 ? -0.654 -26.391 -18.922 1 94.94 92 ILE B CA 1
ATOM 3087 C C . ILE B 1 92 ? -1.164 -26.719 -20.312 1 94.94 92 ILE B C 1
ATOM 3089 O O . ILE B 1 92 ? -2.332 -27.078 -20.5 1 94.94 92 ILE B O 1
ATOM 3093 N N . SER B 1 93 ? -0.358 -26.672 -21.359 1 93.75 93 SER B N 1
ATOM 3094 C CA . SER B 1 93 ? -0.738 -26.641 -22.766 1 93.75 93 SER B CA 1
ATOM 3095 C C . SER B 1 93 ? -1.285 -28 -23.219 1 93.75 93 SER B C 1
ATOM 3097 O O . SER B 1 93 ? -2.039 -28.078 -24.188 1 93.75 93 SER B O 1
ATOM 3099 N N . ASP B 1 94 ? -0.948 -29.078 -22.531 1 94.25 94 ASP B N 1
ATOM 3100 C CA . ASP B 1 94 ? -1.415 -30.391 -22.953 1 94.25 94 ASP B CA 1
ATOM 3101 C C . ASP B 1 94 ? -2.756 -30.734 -22.312 1 94.25 94 ASP B C 1
ATOM 3103 O O . ASP B 1 94 ? -3.223 -31.859 -22.406 1 94.25 94 ASP B O 1
ATOM 3107 N N . GLY B 1 95 ? -3.357 -29.734 -21.594 1 94.62 95 GLY B N 1
ATOM 3108 C CA . GLY B 1 95 ? -4.711 -29.875 -21.078 1 94.62 95 GLY B CA 1
ATOM 3109 C C . GLY B 1 95 ? -4.75 -30.234 -19.609 1 94.62 95 GLY B C 1
ATOM 3110 O O . GLY B 1 95 ? -5.816 -30.203 -18.984 1 94.62 95 GLY B O 1
ATOM 3111 N N . ARG B 1 96 ? -3.658 -30.578 -19.031 1 96.5 96 ARG B N 1
ATOM 3112 C CA . ARG B 1 96 ? -3.643 -30.953 -17.609 1 96.5 96 ARG B CA 1
ATOM 3113 C C . ARG B 1 96 ? -3.711 -29.703 -16.734 1 96.5 96 ARG B C 1
ATOM 3115 O O . ARG B 1 96 ? -3.41 -28.594 -17.188 1 96.5 96 ARG B O 1
ATOM 3122 N N . ILE B 1 97 ? -4.176 -29.859 -15.555 1 98.12 97 ILE B N 1
ATOM 3123 C CA . ILE B 1 97 ? -4.121 -28.891 -14.477 1 98.12 97 ILE B CA 1
ATOM 3124 C C . ILE B 1 97 ? -3.234 -29.406 -13.352 1 98.12 97 ILE B C 1
ATOM 3126 O O . ILE B 1 97 ? -3.559 -30.406 -12.711 1 98.12 97 ILE B O 1
ATOM 3130 N N . LEU B 1 98 ? -2.146 -28.781 -13.125 1 98.12 98 LEU B N 1
ATOM 3131 C CA . LEU B 1 98 ? -1.174 -29.234 -12.133 1 98.12 98 LEU B CA 1
ATOM 3132 C C . LEU B 1 98 ? -1.199 -28.344 -10.898 1 98.12 98 LEU B C 1
ATOM 3134 O O . LEU B 1 98 ? -1.557 -27.156 -10.984 1 98.12 98 LEU B O 1
ATOM 3138 N N . VAL B 1 99 ? -0.875 -28.922 -9.766 1 98 99 VAL B N 1
ATOM 3139 C CA . VAL B 1 99 ? -0.778 -28.203 -8.492 1 98 99 VAL B CA 1
ATOM 3140 C C . VAL B 1 99 ? 0.574 -28.484 -7.848 1 98 99 VAL B C 1
ATOM 3142 O O . VAL B 1 99 ? 1.026 -29.641 -7.816 1 98 99 VAL B O 1
ATOM 3145 N N . ALA B 1 100 ? 1.239 -27.438 -7.461 1 95.88 100 ALA B N 1
ATOM 3146 C CA . ALA B 1 100 ? 2.395 -27.594 -6.582 1 95.88 100 ALA B CA 1
ATOM 3147 C C . ALA B 1 100 ? 1.958 -27.797 -5.133 1 95.88 100 ALA B C 1
ATOM 3149 O O . ALA B 1 100 ? 1.522 -26.844 -4.477 1 95.88 100 ALA B O 1
ATOM 3150 N N . ASP B 1 101 ? 2.021 -28.984 -4.66 1 95.62 101 ASP B N 1
ATOM 3151 C CA . ASP B 1 101 ? 1.648 -29.312 -3.287 1 95.62 101 ASP B CA 1
ATOM 3152 C C . ASP B 1 101 ? 2.842 -29.156 -2.346 1 95.62 101 ASP B C 1
ATOM 3154 O O . ASP B 1 101 ? 3.576 -30.125 -2.113 1 95.62 101 ASP B O 1
ATOM 3158 N N . ALA B 1 102 ? 2.943 -28 -1.804 1 93.06 102 ALA B N 1
ATOM 3159 C CA . ALA B 1 102 ? 4.152 -27.594 -1.09 1 93.06 102 ALA B CA 1
ATOM 3160 C C . ALA B 1 102 ? 4.414 -28.5 0.11 1 93.06 102 ALA B C 1
ATOM 3162 O O . ALA B 1 102 ? 5.551 -28.922 0.346 1 93.06 102 ALA B O 1
ATOM 3163 N N . GLY B 1 103 ? 3.418 -28.797 0.814 1 92 103 GLY B N 1
ATOM 3164 C CA . GLY B 1 103 ? 3.588 -29.609 2.016 1 92 103 GLY B CA 1
ATOM 3165 C C . GLY B 1 103 ? 3.967 -31.047 1.724 1 92 103 GLY B C 1
ATOM 3166 O O . GLY B 1 103 ? 4.68 -31.672 2.506 1 92 103 GLY B O 1
ATOM 3167 N N . ALA B 1 104 ? 3.486 -31.531 0.611 1 95.19 104 ALA B N 1
ATOM 3168 C CA . ALA B 1 104 ? 3.799 -32.906 0.226 1 95.19 104 ALA B CA 1
ATOM 3169 C C . ALA B 1 104 ? 5.133 -32.969 -0.507 1 95.19 104 ALA B C 1
ATOM 3171 O O . ALA B 1 104 ? 5.684 -34.062 -0.705 1 95.19 104 ALA B O 1
ATOM 3172 N N . GLY B 1 105 ? 5.652 -31.812 -0.929 1 94.81 105 GLY B N 1
ATOM 3173 C CA . GLY B 1 105 ? 6.855 -31.812 -1.751 1 94.81 105 GLY B CA 1
ATOM 3174 C C . GLY B 1 105 ? 6.664 -32.5 -3.084 1 94.81 105 GLY B C 1
ATOM 3175 O O . GLY B 1 105 ? 7.484 -33.344 -3.479 1 94.81 105 GLY B O 1
ATOM 3176 N N . ALA B 1 106 ? 5.531 -32.188 -3.721 1 97.5 106 ALA B N 1
ATOM 3177 C CA . ALA B 1 106 ? 5.191 -32.938 -4.934 1 97.5 106 ALA B CA 1
ATOM 3178 C C . ALA B 1 106 ? 4.41 -32.062 -5.91 1 97.5 106 ALA B C 1
ATOM 3180 O O . ALA B 1 106 ? 3.855 -31.031 -5.52 1 97.5 106 ALA B O 1
ATOM 3181 N N . ILE B 1 107 ? 4.457 -32.406 -7.109 1 98.19 107 ILE B N 1
ATOM 3182 C CA . ILE B 1 107 ? 3.574 -31.891 -8.148 1 98.19 107 ILE B CA 1
ATOM 3183 C C . ILE B 1 107 ? 2.486 -32.906 -8.461 1 98.19 107 ILE B C 1
ATOM 3185 O O . ILE B 1 107 ? 2.781 -34.094 -8.742 1 98.19 107 ILE B O 1
ATOM 3189 N N . VAL B 1 108 ? 1.259 -32.5 -8.406 1 98.56 108 VAL B N 1
ATOM 3190 C CA . VAL B 1 108 ? 0.161 -33.438 -8.594 1 98.56 108 VAL B CA 1
ATOM 3191 C C . VAL B 1 108 ? -0.705 -33 -9.773 1 98.56 108 VAL B C 1
ATOM 3193 O O . VAL B 1 108 ? -0.843 -31.812 -10.039 1 98.56 108 VAL B O 1
ATOM 3196 N N . ASP B 1 109 ? -1.235 -33.938 -10.492 1 98.62 109 ASP B N 1
ATOM 3197 C CA . ASP B 1 109 ? -2.164 -33.719 -11.594 1 98.62 109 ASP B CA 1
ATOM 3198 C C . ASP B 1 109 ? -3.613 -33.812 -11.117 1 98.62 109 ASP B C 1
ATOM 3200 O O . ASP B 1 109 ? -4.082 -34.875 -10.711 1 98.62 109 ASP B O 1
ATOM 3204 N N . VAL B 1 110 ? -4.293 -32.656 -11.148 1 98.56 110 VAL B N 1
ATOM 3205 C CA . VAL B 1 110 ? -5.676 -32.656 -10.68 1 98.56 110 VAL B CA 1
ATOM 3206 C C . VAL B 1 110 ? -6.617 -32.406 -11.852 1 98.56 110 VAL B C 1
ATOM 3208 O O . VAL B 1 110 ? -7.66 -31.75 -11.695 1 98.56 110 VAL B O 1
ATOM 3211 N N . SER B 1 111 ? -6.281 -32.781 -13.047 1 97.94 111 SER B N 1
ATOM 3212 C CA . SER B 1 111 ? -7.102 -32.594 -14.242 1 97.94 111 SER B CA 1
ATOM 3213 C C . SER B 1 111 ? -8.484 -33.188 -14.055 1 97.94 111 SER B C 1
ATOM 3215 O O . SER B 1 111 ? -9.469 -32.719 -14.617 1 97.94 111 SER B O 1
ATOM 3217 N N . LYS B 1 112 ? -8.539 -34.281 -13.359 1 96.88 112 LYS B N 1
ATOM 3218 C CA . LYS B 1 112 ? -9.812 -34.875 -12.93 1 96.88 112 LYS B CA 1
ATOM 3219 C C . LYS B 1 112 ? -10.117 -34.5 -11.477 1 96.88 112 LYS B C 1
ATOM 3221 O O . LYS B 1 112 ? -9.391 -34.906 -10.562 1 96.88 112 LYS B O 1
ATOM 3226 N N . PRO B 1 113 ? -11.234 -33.719 -11.312 1 97.44 113 PRO B N 1
ATOM 3227 C CA . PRO B 1 113 ? -11.578 -33.344 -9.945 1 97.44 113 PRO B CA 1
ATOM 3228 C C . PRO B 1 113 ? -11.75 -34.531 -9.023 1 97.44 113 PRO B C 1
ATOM 3230 O O . PRO B 1 113 ? -12.211 -35.594 -9.461 1 97.44 113 PRO B O 1
ATOM 3233 N N . GLY B 1 114 ? -11.422 -34.375 -7.781 1 98.25 114 GLY B N 1
ATOM 3234 C CA . GLY B 1 114 ? -11.578 -35.469 -6.824 1 98.25 114 GLY B CA 1
ATOM 3235 C C . GLY B 1 114 ? -10.508 -35.469 -5.75 1 98.25 114 GLY B C 1
ATOM 3236 O O . GLY B 1 114 ? -9.75 -34.5 -5.617 1 98.25 114 GLY B O 1
ATOM 3237 N N . LYS B 1 115 ? -10.539 -36.531 -4.984 1 98.56 115 LYS B N 1
ATOM 3238 C CA . LYS B 1 115 ? -9.547 -36.719 -3.93 1 98.56 115 LYS B CA 1
ATOM 3239 C C . LYS B 1 115 ? -8.164 -36.969 -4.516 1 98.56 115 LYS B C 1
ATOM 3241 O O . LYS B 1 115 ? -8.016 -37.812 -5.406 1 98.56 115 LYS B O 1
ATOM 3246 N N . VAL B 1 116 ? -7.199 -36.281 -4.086 1 98.69 116 VAL B N 1
ATOM 3247 C CA . VAL B 1 116 ? -5.828 -36.469 -4.543 1 98.69 116 VAL B CA 1
ATOM 3248 C C . VAL B 1 116 ? -5.211 -37.688 -3.834 1 98.69 116 VAL B C 1
ATOM 3250 O O . VAL B 1 116 ? -5.305 -37.812 -2.609 1 98.69 116 VAL B O 1
ATOM 3253 N N . THR B 1 117 ? -4.66 -38.594 -4.559 1 98.06 117 THR B N 1
ATOM 3254 C CA . THR B 1 117 ? -3.967 -39.781 -4.07 1 98.06 117 THR B CA 1
ATOM 3255 C C . THR B 1 117 ? -2.576 -39.875 -4.688 1 98.06 117 THR B C 1
ATOM 3257 O O . THR B 1 117 ? -2.139 -38.969 -5.406 1 98.06 117 THR B O 1
ATOM 3260 N N . SER B 1 118 ? -1.886 -40.969 -4.395 1 96.69 118 SER B N 1
ATOM 3261 C CA . SER B 1 118 ? -0.549 -41.188 -4.934 1 96.69 118 SER B CA 1
ATOM 3262 C C . SER B 1 118 ? -0.579 -41.312 -6.457 1 96.69 118 SER B C 1
ATOM 3264 O O . SER B 1 118 ? 0.416 -41 -7.125 1 96.69 118 SER B O 1
ATOM 3266 N N . ASP B 1 119 ? -1.742 -41.719 -6.988 1 97 119 ASP B N 1
ATOM 3267 C CA . ASP B 1 119 ? -1.877 -41.875 -8.43 1 97 119 ASP B CA 1
ATOM 3268 C C . ASP B 1 119 ? -1.822 -40.531 -9.148 1 97 119 ASP B C 1
ATOM 3270 O O . ASP B 1 119 ? -1.59 -40.469 -10.352 1 97 119 ASP B O 1
ATOM 3274 N N . ASN B 1 120 ? -2.064 -39.438 -8.391 1 98.25 120 ASN B N 1
ATOM 3275 C CA . ASN B 1 120 ? -2.064 -38.094 -8.961 1 98.25 120 ASN B CA 1
ATOM 3276 C C . ASN B 1 120 ? -0.658 -37.5 -9.008 1 98.25 120 ASN B C 1
ATOM 3278 O O . ASN B 1 120 ? -0.428 -36.469 -9.656 1 98.25 120 ASN B O 1
ATOM 3282 N N . VAL B 1 121 ? 0.321 -38.125 -8.328 1 98.44 121 VAL B N 1
ATOM 3283 C CA . VAL B 1 121 ? 1.639 -37.531 -8.141 1 98.44 121 VAL B CA 1
ATOM 3284 C C . VAL B 1 121 ? 2.461 -37.688 -9.414 1 98.44 121 VAL B C 1
ATOM 3286 O O . VAL B 1 121 ? 2.668 -38.781 -9.898 1 98.44 121 VAL B O 1
ATOM 3289 N N . LEU B 1 122 ? 2.893 -36.656 -9.93 1 98.06 122 LEU B N 1
ATOM 3290 C CA . LEU B 1 122 ? 3.67 -36.594 -11.164 1 98.06 122 LEU B CA 1
ATOM 3291 C C . LEU B 1 122 ? 5.164 -36.531 -10.867 1 98.06 122 LEU B C 1
ATOM 3293 O O . LEU B 1 122 ? 5.984 -37 -11.648 1 98.06 122 LEU B O 1
ATOM 3297 N N . TYR B 1 123 ? 5.586 -35.906 -9.906 1 98.19 123 TYR B N 1
ATOM 3298 C CA . TYR B 1 123 ? 6.938 -35.562 -9.492 1 98.19 123 TYR B CA 1
ATOM 3299 C C . TYR B 1 123 ? 7 -35.312 -7.988 1 98.19 123 TYR B C 1
ATOM 3301 O O . TYR B 1 123 ? 6.098 -34.719 -7.406 1 98.19 123 TYR B O 1
ATOM 3309 N N . ASP B 1 124 ? 7.949 -35.875 -7.277 1 98 124 ASP B N 1
ATOM 3310 C CA . ASP B 1 124 ? 7.965 -35.75 -5.824 1 98 124 ASP B CA 1
ATOM 3311 C C . ASP B 1 124 ? 9.391 -35.531 -5.309 1 98 124 ASP B C 1
ATOM 3313 O O . ASP B 1 124 ? 10.328 -35.406 -6.094 1 98 124 ASP B O 1
ATOM 3317 N N . GLY B 1 125 ? 9.484 -35.281 -4 1 97.69 125 GLY B N 1
ATOM 3318 C CA . GLY B 1 125 ? 10.773 -35.125 -3.346 1 97.69 125 GLY B CA 1
ATOM 3319 C C . GLY B 1 125 ? 11.32 -33.719 -3.451 1 97.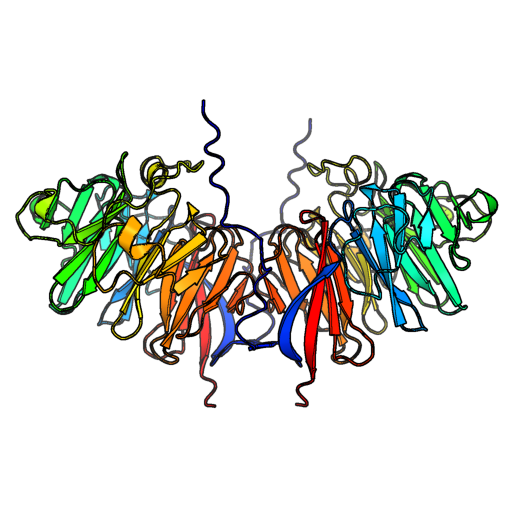69 125 GLY B C 1
ATOM 3320 O O . GLY B 1 125 ? 12.469 -33.469 -3.068 1 97.69 125 GLY B O 1
ATOM 3321 N N . ILE B 1 126 ? 10.586 -32.875 -4.027 1 94.69 126 ILE B N 1
ATOM 3322 C CA . ILE B 1 126 ? 11.055 -31.5 -4.18 1 94.69 126 ILE B CA 1
ATOM 3323 C C . ILE B 1 126 ? 10.555 -30.641 -3.014 1 94.69 126 ILE B C 1
ATOM 3325 O O . ILE B 1 126 ? 9.375 -30.688 -2.672 1 94.69 126 ILE B O 1
ATOM 3329 N N . SER B 1 127 ? 11.43 -29.859 -2.438 1 92.31 127 SER B N 1
ATOM 3330 C CA . SER B 1 127 ? 11.102 -29.125 -1.219 1 92.31 127 SER B CA 1
ATOM 3331 C C . SER B 1 127 ? 10.281 -27.875 -1.526 1 92.31 127 SER B C 1
ATOM 3333 O O . SER B 1 127 ? 10.68 -27.047 -2.35 1 92.31 127 SER B O 1
ATOM 3335 N N . HIS B 1 128 ? 9.102 -27.766 -0.926 1 90.19 128 HIS B N 1
ATOM 3336 C CA . HIS B 1 128 ? 8.234 -26.594 -0.912 1 90.19 128 HIS B CA 1
ATOM 3337 C C . HIS B 1 128 ? 8.031 -26.047 -2.318 1 90.19 128 HIS B C 1
ATOM 3339 O O . HIS B 1 128 ? 8.234 -24.844 -2.555 1 90.19 128 HIS B O 1
ATOM 3345 N N . PRO B 1 129 ? 7.609 -26.859 -3.238 1 92.56 129 PRO B N 1
ATOM 3346 C CA . PRO B 1 129 ? 7.309 -26.328 -4.566 1 92.56 129 PRO B CA 1
ATOM 3347 C C . PRO B 1 129 ? 6.195 -25.281 -4.547 1 92.56 129 PRO B C 1
ATOM 3349 O O . PRO B 1 129 ? 5.297 -25.359 -3.703 1 92.56 129 PRO B O 1
ATOM 3352 N N . TYR B 1 130 ? 6.258 -24.328 -5.523 1 90.19 130 TYR B N 1
ATOM 3353 C CA . TYR B 1 130 ? 5.25 -23.281 -5.547 1 90.19 130 TYR B CA 1
ATOM 3354 C C . TYR B 1 130 ? 4.836 -22.953 -6.973 1 90.19 130 TYR B C 1
ATOM 3356 O O . TYR B 1 130 ? 4.004 -23.641 -7.562 1 90.19 130 TYR B O 1
ATOM 3364 N N . SER B 1 131 ? 5.566 -22.125 -7.688 1 91.88 131 SER B N 1
ATOM 3365 C CA . SER B 1 131 ? 5.141 -21.641 -8.992 1 91.88 131 SER B CA 1
ATOM 3366 C C . SER B 1 131 ? 5.461 -22.656 -10.094 1 91.88 131 SER B C 1
ATOM 3368 O O . SER B 1 131 ? 6.578 -23.172 -10.156 1 91.88 131 SER B O 1
ATOM 3370 N N . LEU B 1 132 ? 4.539 -22.906 -10.898 1 94.44 132 LEU B N 1
ATOM 3371 C CA . LEU B 1 132 ? 4.66 -23.766 -12.062 1 94.44 132 LEU B CA 1
ATOM 3372 C C . LEU B 1 132 ? 4.613 -22.953 -13.352 1 94.44 132 LEU B C 1
ATOM 3374 O O . LEU B 1 132 ? 3.795 -22.047 -13.492 1 94.44 132 LEU B O 1
ATOM 3378 N N . VAL B 1 133 ? 5.508 -23.281 -14.312 1 93.81 133 VAL B N 1
ATOM 3379 C CA . VAL B 1 133 ? 5.547 -22.531 -15.57 1 93.81 133 VAL B CA 1
ATOM 3380 C C . VAL B 1 133 ? 5.969 -23.469 -16.703 1 93.81 133 VAL B C 1
ATOM 3382 O O . VAL B 1 133 ? 6.867 -24.297 -16.531 1 93.81 133 VAL B O 1
ATOM 3385 N N . GLU B 1 134 ? 5.316 -23.375 -17.797 1 93.38 134 GLU B N 1
ATOM 3386 C CA . GLU B 1 134 ? 5.809 -23.969 -19.047 1 93.38 134 GLU B CA 1
ATOM 3387 C C . GLU B 1 134 ? 6.738 -23 -19.781 1 93.38 134 GLU B C 1
ATOM 3389 O O . GLU B 1 134 ? 6.355 -21.875 -20.078 1 93.38 134 GLU B O 1
ATOM 3394 N N . PHE B 1 135 ? 7.914 -23.484 -20.016 1 94.38 135 PHE B N 1
ATOM 3395 C CA . PHE B 1 135 ? 8.906 -22.609 -20.656 1 94.38 135 PHE B CA 1
ATOM 3396 C C . PHE B 1 135 ? 9.734 -23.391 -21.656 1 94.38 135 PHE B C 1
ATOM 3398 O O . PHE B 1 135 ? 10.453 -24.328 -21.297 1 94.38 135 PHE B O 1
ATOM 3405 N N . GLN B 1 136 ? 9.57 -23.016 -22.969 1 92.19 136 GLN B N 1
ATOM 3406 C CA . GLN B 1 136 ? 10.352 -23.594 -24.047 1 92.19 136 GLN B CA 1
ATOM 3407 C C . GLN B 1 136 ? 10.273 -25.125 -24.031 1 92.19 136 GLN B C 1
ATOM 3409 O O . GLN B 1 136 ? 11.297 -25.797 -24.094 1 92.19 136 GLN B O 1
ATOM 3414 N N . GLY B 1 137 ? 9.094 -25.609 -23.875 1 90.31 137 GLY B N 1
ATOM 3415 C CA . GLY B 1 137 ? 8.828 -27.031 -23.953 1 90.31 137 GLY B CA 1
ATOM 3416 C C . GLY B 1 137 ? 9.117 -27.781 -22.672 1 90.31 137 GLY B C 1
ATOM 3417 O O . GLY B 1 137 ? 9.008 -29 -22.609 1 90.31 137 GLY B O 1
ATOM 3418 N N . ARG B 1 138 ? 9.523 -27.062 -21.625 1 93.44 138 ARG B N 1
ATOM 3419 C CA . ARG B 1 138 ? 9.789 -27.641 -20.312 1 93.44 138 ARG B CA 1
ATOM 3420 C C . ARG B 1 138 ? 8.734 -27.219 -19.297 1 93.44 138 ARG B C 1
ATOM 3422 O O . ARG B 1 138 ? 8.094 -26.172 -19.453 1 93.44 138 ARG B O 1
ATOM 3429 N N . LEU B 1 139 ? 8.508 -28.094 -18.344 1 95.94 139 LEU B N 1
ATOM 3430 C CA . LEU B 1 139 ? 7.734 -27.734 -17.172 1 95.94 139 LEU B CA 1
ATOM 3431 C C . LEU B 1 139 ? 8.648 -27.453 -15.984 1 95.94 139 LEU B C 1
ATOM 3433 O O . LEU B 1 139 ? 9.445 -28.312 -15.594 1 95.94 139 LEU B O 1
ATOM 3437 N N . LEU B 1 140 ? 8.586 -26.266 -15.508 1 96.5 140 LEU B N 1
ATOM 3438 C CA . LEU B 1 140 ? 9.445 -25.844 -14.406 1 96.5 140 LEU B CA 1
ATOM 3439 C C . LEU B 1 140 ? 8.625 -25.562 -13.148 1 96.5 140 LEU B C 1
ATOM 3441 O O . LEU B 1 140 ? 7.465 -25.156 -13.242 1 96.5 140 LEU B O 1
ATOM 3445 N N . VAL B 1 141 ? 9.234 -25.781 -12.008 1 95.56 141 VAL B N 1
ATOM 3446 C CA . VAL B 1 141 ? 8.633 -25.453 -10.719 1 95.56 141 VAL B CA 1
ATOM 3447 C C . VAL B 1 141 ? 9.656 -24.734 -9.836 1 95.56 141 VAL B C 1
ATOM 3449 O O . VAL B 1 141 ? 10.836 -25.109 -9.82 1 95.56 141 VAL B O 1
ATOM 3452 N N . SER B 1 142 ? 9.227 -23.641 -9.227 1 93.38 142 SER B N 1
ATOM 3453 C CA . SER B 1 142 ? 10.086 -23.031 -8.211 1 93.38 142 SER B CA 1
ATOM 3454 C C . SER B 1 142 ? 10.07 -23.844 -6.918 1 93.38 142 SER B C 1
ATOM 3456 O O . SER B 1 142 ? 9.109 -24.562 -6.641 1 93.38 142 SER B O 1
ATOM 3458 N N . PHE B 1 143 ? 11.156 -23.734 -6.141 1 91.69 143 PHE B N 1
ATOM 3459 C CA . PHE B 1 143 ? 11.266 -24.453 -4.875 1 91.69 143 PHE B CA 1
ATOM 3460 C C . PHE B 1 143 ? 12.148 -23.688 -3.896 1 91.69 143 PHE B C 1
ATOM 3462 O O . PHE B 1 143 ? 12.836 -22.734 -4.281 1 91.69 143 PHE B O 1
ATOM 3469 N N . SER B 1 144 ? 12.039 -24.047 -2.662 1 89.62 144 SER B N 1
ATOM 3470 C CA . SER B 1 144 ? 12.945 -23.562 -1.618 1 89.62 144 SER B CA 1
ATOM 3471 C C . SER B 1 144 ? 13.266 -24.672 -0.62 1 89.62 144 SER B C 1
ATOM 3473 O O . SER B 1 144 ? 12.391 -25.453 -0.25 1 89.62 144 SER B O 1
ATOM 3475 N N . ASP B 1 145 ? 14.445 -24.812 -0.332 1 87.88 145 ASP B N 1
ATOM 3476 C CA . ASP B 1 145 ? 14.883 -25.688 0.756 1 87.88 145 ASP B CA 1
ATOM 3477 C C . ASP B 1 145 ? 15.797 -24.938 1.726 1 87.88 145 ASP B C 1
ATOM 3479 O O . ASP B 1 145 ? 15.797 -23.703 1.763 1 87.88 145 ASP B O 1
ATOM 3483 N N . ASN B 1 146 ? 16.438 -25.594 2.598 1 84.62 146 ASN B N 1
ATOM 3484 C CA . ASN B 1 146 ? 17.234 -24.938 3.631 1 84.62 146 ASN B CA 1
ATOM 3485 C C . ASN B 1 146 ? 18.469 -24.266 3.045 1 84.62 146 ASN B C 1
ATOM 3487 O O . ASN B 1 146 ? 19.094 -23.422 3.697 1 84.62 146 ASN B O 1
ATOM 3491 N N . SER B 1 147 ? 18.781 -24.562 1.822 1 87.81 147 SER B N 1
ATOM 3492 C CA . SER B 1 147 ? 20.047 -24.109 1.291 1 87.81 147 SER B CA 1
ATOM 3493 C C . SER B 1 147 ? 19.859 -23.094 0.173 1 87.81 147 SER B C 1
ATOM 3495 O O . SER B 1 147 ? 20.703 -22.219 -0.044 1 87.81 147 SER B O 1
ATOM 3497 N N . MET B 1 148 ? 18.734 -23.25 -0.549 1 89.94 148 MET B N 1
ATOM 3498 C CA . MET B 1 148 ? 18.594 -22.359 -1.7 1 89.94 148 MET B CA 1
ATOM 3499 C C . MET B 1 148 ? 17.141 -22.234 -2.129 1 89.94 148 MET B C 1
ATOM 3501 O O . MET B 1 148 ? 16.297 -23.031 -1.711 1 89.94 148 MET B O 1
ATOM 3505 N N . VAL B 1 149 ? 16.906 -21.266 -2.961 1 90.81 149 VAL B N 1
ATOM 3506 C CA . VAL B 1 149 ? 15.719 -21.094 -3.795 1 90.81 149 VAL B CA 1
ATOM 3507 C C . VAL B 1 149 ? 16.094 -21.266 -5.266 1 90.81 149 VAL B C 1
ATOM 3509 O O . VAL B 1 149 ? 17.188 -20.891 -5.68 1 90.81 149 VAL B O 1
ATOM 3512 N N . GLY B 1 150 ? 15.219 -21.859 -6.023 1 93.31 150 GLY B N 1
ATOM 3513 C CA . GLY B 1 150 ? 15.492 -22.047 -7.441 1 93.31 150 GLY B CA 1
ATOM 3514 C C . GLY B 1 150 ? 14.297 -22.562 -8.211 1 93.31 150 GLY B C 1
ATOM 3515 O O . GLY B 1 150 ? 13.148 -22.391 -7.785 1 93.31 150 GLY B O 1
ATOM 3516 N N . MET B 1 151 ? 14.594 -23.031 -9.422 1 95.94 151 MET B N 1
ATOM 3517 C CA . MET B 1 151 ? 13.609 -23.703 -10.273 1 95.94 151 MET B CA 1
ATOM 3518 C C . MET B 1 151 ? 14.164 -25.031 -10.805 1 95.94 151 MET B C 1
ATOM 3520 O O . MET B 1 151 ? 15.344 -25.125 -11.148 1 95.94 151 MET B O 1
ATOM 3524 N N . ALA B 1 152 ? 13.32 -25.984 -10.812 1 97.06 152 ALA B N 1
ATOM 3525 C CA . ALA B 1 152 ? 13.688 -27.312 -11.312 1 97.06 152 ALA B CA 1
ATOM 3526 C C . ALA B 1 152 ? 12.758 -27.766 -12.43 1 97.06 152 ALA B C 1
ATOM 3528 O O . ALA B 1 152 ? 11.586 -27.391 -12.453 1 97.06 152 ALA B O 1
ATOM 3529 N N . GLU B 1 153 ? 13.297 -28.516 -13.32 1 97.94 153 GLU B N 1
ATOM 3530 C CA . GLU B 1 153 ? 12.492 -29.141 -14.367 1 97.94 153 GLU B CA 1
ATOM 3531 C C . GLU B 1 153 ? 11.734 -30.359 -13.836 1 97.94 153 GLU B C 1
ATOM 3533 O O . GLU B 1 153 ? 12.32 -31.219 -13.172 1 97.94 153 GLU B O 1
ATOM 3538 N N . ILE B 1 154 ? 10.516 -30.375 -14.062 1 97.88 154 ILE B N 1
ATOM 3539 C CA . ILE B 1 154 ? 9.672 -31.484 -13.656 1 97.88 154 ILE B CA 1
ATOM 3540 C C . ILE B 1 154 ? 9.828 -32.656 -14.648 1 97.88 154 ILE B C 1
ATOM 3542 O O . ILE B 1 154 ? 9.578 -32.469 -15.844 1 97.88 154 ILE B O 1
ATOM 3546 N N . ARG B 1 155 ? 10.211 -33.781 -14.18 1 96.31 155 ARG B N 1
ATOM 3547 C CA . ARG B 1 155 ? 10.273 -35.031 -14.93 1 96.31 155 ARG B CA 1
ATOM 3548 C C . ARG B 1 155 ? 9.227 -36.031 -14.438 1 96.31 155 ARG B C 1
ATOM 3550 O O . ARG B 1 155 ? 9.43 -36.688 -13.422 1 96.31 155 ARG B O 1
ATOM 3557 N N . PRO B 1 156 ? 8.18 -36.094 -15.188 1 93.81 156 PRO B N 1
ATOM 3558 C CA . PRO B 1 156 ? 7.082 -36.938 -14.703 1 93.81 156 PRO B CA 1
ATOM 3559 C C . PRO B 1 156 ? 7.527 -38.375 -14.375 1 93.81 156 PRO B C 1
ATOM 3561 O O . PRO B 1 156 ? 8.273 -38.969 -15.141 1 93.81 156 PRO B O 1
ATOM 3564 N N . GLY B 1 157 ? 7.094 -38.844 -13.266 1 94.38 157 GLY B N 1
ATOM 3565 C CA . GLY B 1 157 ? 7.379 -40.219 -12.844 1 94.38 157 GLY B CA 1
ATOM 3566 C C . GLY B 1 157 ? 8.688 -40.344 -12.086 1 94.38 157 GLY B C 1
ATOM 3567 O O . GLY B 1 157 ? 9.062 -41.438 -11.656 1 94.38 157 GLY B O 1
ATOM 3568 N N . SER B 1 158 ? 9.344 -39.188 -11.93 1 95.56 158 SER B N 1
ATOM 3569 C CA . SER B 1 158 ? 10.633 -39.25 -11.242 1 95.56 158 SER B CA 1
ATOM 3570 C C . SER B 1 158 ? 10.594 -38.438 -9.938 1 95.56 158 SER B C 1
ATOM 3572 O O . SER B 1 158 ? 9.648 -37.688 -9.688 1 95.56 158 SER B O 1
ATOM 3574 N N . ARG B 1 159 ? 11.609 -38.75 -9.164 1 97.81 159 ARG B N 1
ATOM 3575 C CA . ARG B 1 159 ? 11.859 -37.969 -7.965 1 97.81 159 ARG B CA 1
ATOM 3576 C C . ARG B 1 159 ? 12.891 -36.875 -8.234 1 97.81 159 ARG B C 1
ATOM 3578 O O . ARG B 1 159 ? 13.82 -37.062 -9.023 1 97.81 159 ARG B O 1
ATOM 3585 N N . TYR B 1 160 ? 12.695 -35.781 -7.566 1 98 160 TYR B N 1
ATOM 3586 C CA . TYR B 1 160 ? 13.594 -34.656 -7.699 1 98 160 TYR B CA 1
ATOM 3587 C C . TYR B 1 160 ? 15.047 -35.062 -7.477 1 98 160 TYR B C 1
ATOM 3589 O O . TYR B 1 160 ? 15.344 -35.844 -6.562 1 98 160 TYR B O 1
ATOM 3597 N N . SER B 1 161 ? 15.906 -34.594 -8.281 1 97.38 161 SER B N 1
ATOM 3598 C CA . SER B 1 161 ? 17.359 -34.688 -8.133 1 97.38 161 SER B CA 1
ATOM 3599 C C . SER B 1 161 ? 18.016 -33.375 -8.5 1 97.38 161 SER B C 1
ATOM 3601 O O . SER B 1 161 ? 17.438 -32.531 -9.195 1 97.38 161 SER B O 1
ATOM 3603 N N . LEU B 1 162 ? 19.219 -33.188 -8.117 1 96.31 162 LEU B N 1
ATOM 3604 C CA . LEU B 1 162 ? 19.953 -31.953 -8.398 1 96.31 162 LEU B CA 1
ATOM 3605 C C . LEU B 1 162 ? 20.156 -31.766 -9.898 1 96.31 162 LEU B C 1
ATOM 3607 O O . LEU B 1 162 ? 20.359 -30.656 -10.367 1 96.31 162 LEU B O 1
ATOM 3611 N N . ASP B 1 163 ? 20.094 -32.844 -10.664 1 97.19 163 ASP B N 1
ATOM 3612 C CA . ASP B 1 163 ? 20.234 -32.781 -12.109 1 97.19 163 ASP B CA 1
ATOM 3613 C C . ASP B 1 163 ? 19.047 -32.062 -12.75 1 97.19 163 ASP B C 1
ATOM 3615 O O . ASP B 1 163 ? 19.109 -31.656 -13.922 1 97.19 163 ASP B O 1
ATOM 3619 N N . ASP B 1 164 ? 17.938 -31.906 -11.977 1 98 164 ASP B N 1
ATOM 3620 C CA . ASP B 1 164 ? 16.734 -31.281 -12.484 1 98 164 ASP B CA 1
ATOM 3621 C C . ASP B 1 164 ? 16.812 -29.75 -12.391 1 98 164 ASP B C 1
ATOM 3623 O O . ASP B 1 164 ? 15.945 -29.047 -12.898 1 98 164 ASP B O 1
ATOM 3627 N N . LEU B 1 165 ? 17.906 -29.203 -11.781 1 97.44 165 LEU B N 1
ATOM 3628 C CA . LEU B 1 165 ? 18 -27.781 -11.5 1 97.44 165 LEU B CA 1
ATOM 3629 C C . LEU B 1 165 ? 18.156 -26.984 -12.797 1 97.44 165 LEU B C 1
ATOM 3631 O O . LEU B 1 165 ? 18.984 -27.328 -13.641 1 97.44 165 LEU B O 1
ATOM 3635 N N . PHE B 1 166 ? 17.328 -26.016 -12.969 1 97.19 166 PHE B N 1
ATOM 3636 C CA . PHE B 1 166 ? 17.438 -25.047 -14.055 1 97.19 166 PHE B CA 1
ATOM 3637 C C . PHE B 1 166 ? 18 -23.734 -13.547 1 97.19 166 PHE B C 1
ATOM 3639 O O . PHE B 1 166 ? 18.922 -23.172 -14.133 1 97.19 166 PHE B O 1
ATOM 3646 N N . VAL B 1 167 ? 17.453 -23.156 -12.484 1 96.31 167 VAL B N 1
ATOM 3647 C CA . VAL B 1 167 ? 17.922 -22 -11.719 1 96.31 167 VAL B CA 1
ATOM 3648 C C . VAL B 1 167 ? 18.25 -22.438 -10.289 1 96.31 167 VAL B C 1
ATOM 3650 O O . VAL B 1 167 ? 17.516 -23.203 -9.68 1 96.31 167 VAL B O 1
ATOM 3653 N N . TYR B 1 168 ? 19.375 -21.953 -9.734 1 95.19 168 TYR B N 1
ATOM 3654 C CA . TYR B 1 168 ? 19.734 -22.422 -8.398 1 95.19 168 TYR B CA 1
ATOM 3655 C C . TYR B 1 168 ? 20.594 -21.391 -7.68 1 95.19 168 TYR B C 1
ATOM 3657 O O . TYR B 1 168 ? 21.062 -20.422 -8.289 1 95.19 168 TYR B O 1
ATOM 3665 N N . GLY B 1 169 ? 20.594 -21.562 -6.371 1 94 169 GLY B N 1
ATOM 3666 C CA . GLY B 1 169 ? 21.562 -20.812 -5.57 1 94 169 GLY B CA 1
ATOM 3667 C C . GLY B 1 169 ? 21 -19.516 -5.035 1 94 169 GLY B C 1
ATOM 3668 O O . GLY B 1 169 ? 21.703 -18.766 -4.344 1 94 169 GLY B O 1
ATOM 3669 N N . PHE B 1 170 ? 19.781 -19.156 -5.336 1 92.19 170 PHE B N 1
ATOM 3670 C CA . PHE B 1 170 ? 19.219 -17.969 -4.719 1 92.19 170 PHE B CA 1
ATOM 3671 C C . PHE B 1 170 ? 19.156 -18.109 -3.203 1 92.19 170 PHE B C 1
ATOM 3673 O O . PHE B 1 170 ? 18.859 -19.188 -2.688 1 92.19 170 PHE B O 1
ATOM 3680 N N . PRO B 1 171 ? 19.406 -17.047 -2.467 1 88.38 171 PRO B N 1
ATOM 3681 C CA . PRO B 1 171 ? 19.531 -17.156 -1.012 1 88.38 171 PRO B CA 1
ATOM 3682 C C . PRO B 1 171 ? 18.188 -17.453 -0.328 1 88.38 171 PRO B C 1
ATOM 3684 O O . PRO B 1 171 ? 17.141 -16.984 -0.774 1 88.38 171 PRO B O 1
ATOM 3687 N N . VAL B 1 172 ? 18.297 -18.219 0.757 1 86.06 172 VAL B N 1
ATOM 3688 C CA . VAL B 1 172 ? 17.156 -18.438 1.643 1 86.06 172 VAL B CA 1
ATOM 3689 C C . VAL B 1 172 ? 17.141 -17.391 2.752 1 86.06 172 VAL B C 1
ATOM 3691 O O . VAL B 1 172 ? 18.156 -17.188 3.43 1 86.06 172 VAL B O 1
ATOM 3694 N N . VAL B 1 173 ? 16.125 -16.656 2.775 1 76.06 173 VAL B N 1
ATOM 3695 C CA . VAL B 1 173 ? 15.977 -15.664 3.836 1 76.06 173 VAL B CA 1
ATOM 3696 C C . VAL B 1 173 ? 14.789 -16.047 4.727 1 76.06 173 VAL B C 1
ATOM 3698 O O . VAL B 1 173 ? 13.656 -16.141 4.254 1 76.06 173 VAL B O 1
ATOM 3701 N N . LYS B 1 174 ? 15.102 -16.328 5.957 1 68.5 174 LYS B N 1
ATOM 3702 C CA . LYS B 1 174 ? 14.047 -16.75 6.887 1 68.5 174 LYS B CA 1
ATOM 3703 C C . LYS B 1 174 ? 13.219 -15.555 7.344 1 68.5 174 LYS B C 1
ATOM 3705 O O . LYS B 1 174 ? 13.766 -14.523 7.742 1 68.5 174 LYS B O 1
ATOM 3710 N N . THR B 1 175 ? 12.07 -15.555 6.824 1 62.81 175 THR B N 1
ATOM 3711 C CA . THR B 1 175 ? 11.141 -14.523 7.277 1 62.81 175 THR B CA 1
ATOM 3712 C C . THR B 1 175 ? 10.156 -15.086 8.305 1 62.81 175 THR B C 1
ATOM 3714 O O . THR B 1 175 ? 10.039 -16.312 8.445 1 62.81 175 THR B O 1
ATOM 3717 N N . MET B 1 176 ? 9.688 -14.211 9.156 1 56.75 176 MET B N 1
ATOM 3718 C CA . MET B 1 176 ? 8.68 -14.641 10.117 1 56.75 176 MET B CA 1
ATOM 3719 C C . MET B 1 176 ? 7.375 -15 9.422 1 56.75 176 MET B C 1
ATOM 3721 O O . MET B 1 176 ? 6.738 -14.141 8.805 1 56.75 176 MET B O 1
ATOM 3725 N N . GLU B 1 177 ? 7.312 -16.219 8.961 1 61.06 177 GLU B N 1
ATOM 3726 C CA . GLU B 1 177 ? 6.082 -16.734 8.367 1 61.06 177 GLU B CA 1
ATOM 3727 C C . GLU B 1 177 ? 5.379 -17.703 9.312 1 61.06 177 GLU B C 1
ATOM 3729 O O . GLU B 1 177 ? 6.02 -18.578 9.906 1 61.06 177 GLU B O 1
ATOM 3734 N N . PRO B 1 178 ? 4.176 -17.328 9.547 1 54.12 178 PRO B N 1
ATOM 3735 C CA . PRO B 1 178 ? 3.461 -18.203 10.469 1 54.12 178 PRO B CA 1
ATOM 3736 C C . PRO B 1 178 ? 3.387 -19.641 9.977 1 54.12 178 PRO B C 1
ATOM 3738 O O . PRO B 1 178 ? 3.148 -20.562 10.773 1 54.12 178 PRO B O 1
ATOM 3741 N N . TYR B 1 179 ? 3.561 -19.75 8.688 1 58.38 179 TYR B N 1
ATOM 3742 C CA . TYR B 1 179 ? 3.416 -21.109 8.164 1 58.38 179 TYR B CA 1
ATOM 3743 C C . TYR B 1 179 ? 4.766 -21.672 7.746 1 58.38 179 TYR B C 1
ATOM 3745 O O . TYR B 1 179 ? 5.449 -21.094 6.895 1 58.38 179 TYR B O 1
ATOM 3753 N N . PRO B 1 180 ? 5.188 -22.672 8.516 1 54.06 180 PRO B N 1
ATOM 3754 C CA . PRO B 1 180 ? 6.496 -23.266 8.25 1 54.06 180 PRO B CA 1
ATOM 3755 C C . PRO B 1 180 ? 6.727 -23.547 6.766 1 54.06 180 PRO B C 1
ATOM 3757 O O . PRO B 1 180 ? 7.848 -23.406 6.27 1 54.06 180 PRO B O 1
ATOM 3760 N N . ALA B 1 181 ? 5.691 -24.016 6.145 1 53.69 181 ALA B N 1
ATOM 3761 C CA . ALA B 1 181 ? 5.836 -24.375 4.738 1 53.69 181 ALA B CA 1
ATOM 3762 C C . ALA B 1 181 ? 6.188 -23.156 3.891 1 53.69 181 ALA B C 1
ATOM 3764 O O . ALA B 1 181 ? 6.66 -23.297 2.76 1 53.69 181 ALA B O 1
ATOM 3765 N N . LEU B 1 182 ? 5.918 -22.078 4.52 1 60.62 182 LEU B N 1
ATOM 3766 C CA . LEU B 1 182 ? 6.227 -20.844 3.812 1 60.62 182 LEU B CA 1
ATOM 3767 C C . LEU B 1 182 ? 7.512 -20.219 4.344 1 60.62 182 LEU B C 1
ATOM 3769 O O . LEU B 1 182 ? 7.961 -19.188 3.842 1 60.62 182 LEU B O 1
ATOM 3773 N N . LEU B 1 183 ? 7.969 -20.75 5.629 1 50.34 183 LEU B N 1
ATOM 3774 C CA . LEU B 1 183 ? 9.125 -20.203 6.332 1 50.34 183 LEU B CA 1
ATOM 3775 C C . LEU B 1 183 ? 10.305 -20.031 5.387 1 50.34 183 LEU B C 1
ATOM 3777 O O . LEU B 1 183 ? 11.023 -19.031 5.465 1 50.34 183 LEU B O 1
ATOM 3781 N N . GLY B 1 184 ? 10.734 -21.109 4.91 1 43.72 184 GLY B N 1
ATOM 3782 C CA . GLY B 1 184 ? 11.977 -21.078 4.152 1 43.72 184 GLY B CA 1
ATOM 3783 C C . GLY B 1 184 ? 11.898 -20.219 2.91 1 43.72 184 GLY B C 1
ATOM 3784 O O . GLY B 1 184 ? 12.883 -20.078 2.184 1 43.72 184 GLY B O 1
ATOM 3785 N N . CYS B 1 185 ? 10.703 -19.984 2.648 1 48.41 185 CYS B N 1
ATOM 3786 C CA . CYS B 1 185 ? 10.562 -19.375 1.329 1 48.41 185 CYS B CA 1
ATOM 3787 C C . CYS B 1 185 ? 10.82 -17.875 1.39 1 48.41 185 CYS B C 1
ATOM 3789 O O . CYS B 1 185 ? 10.891 -17.203 0.354 1 48.41 185 CYS B O 1
ATOM 3791 N N . GLY B 1 186 ? 11.492 -17.469 2.639 1 48.06 186 GLY B N 1
ATOM 3792 C CA . GLY B 1 186 ? 11.68 -16.031 2.701 1 48.06 186 GLY B CA 1
ATOM 3793 C C . GLY B 1 186 ? 10.656 -15.258 1.892 1 48.06 186 GLY B C 1
ATOM 3794 O O . GLY B 1 186 ? 10.906 -14.117 1.481 1 48.06 186 GLY B O 1
ATOM 3795 N N . GLY B 1 187 ? 9.648 -15.812 1.523 1 52.12 187 GLY B N 1
ATOM 3796 C CA . GLY B 1 187 ? 8.703 -15.164 0.628 1 52.12 187 GLY B CA 1
ATOM 3797 C C . GLY B 1 187 ? 8.492 -15.93 -0.667 1 52.12 187 GLY B C 1
ATOM 3798 O O . GLY B 1 187 ? 9.289 -16.797 -1.016 1 52.12 187 GLY B O 1
ATOM 3799 N N . SER B 1 188 ? 7.348 -16.094 -1.157 1 55.59 188 SER B N 1
ATOM 3800 C CA . SER B 1 188 ? 6.805 -16.766 -2.338 1 55.59 188 SER B CA 1
ATOM 3801 C C . SER B 1 188 ? 7.551 -16.344 -3.6 1 55.59 188 SER B C 1
ATOM 3803 O O . SER B 1 188 ? 8.008 -15.203 -3.703 1 55.59 188 SER B O 1
ATOM 3805 N N . TRP B 1 189 ? 8.203 -17.281 -4.18 1 59.75 189 TRP B N 1
ATOM 3806 C CA . TRP B 1 189 ? 8.797 -17.109 -5.504 1 59.75 189 TRP B CA 1
ATOM 3807 C C . TRP B 1 189 ? 7.805 -17.484 -6.598 1 59.75 189 TRP B C 1
ATOM 3809 O O . TRP B 1 189 ? 7.098 -18.484 -6.488 1 59.75 189 TRP B O 1
ATOM 3819 N N . SER B 1 190 ? 7.52 -16.484 -7.387 1 74.19 190 SER B N 1
ATOM 3820 C CA . SER B 1 190 ? 6.602 -16.688 -8.5 1 74.19 190 SER B CA 1
ATOM 3821 C C . SER B 1 190 ? 7.305 -16.516 -9.844 1 74.19 190 SER B C 1
ATOM 3823 O O . SER B 1 190 ? 8.055 -15.555 -10.031 1 74.19 190 SER B O 1
ATOM 3825 N N . GLY B 1 191 ? 7.25 -17.547 -10.57 1 78.88 191 GLY B N 1
ATOM 3826 C CA . GLY B 1 191 ? 7.754 -17.5 -11.93 1 78.88 191 GLY B CA 1
ATOM 3827 C C . GLY B 1 191 ? 6.656 -17.328 -12.969 1 78.88 191 GLY B C 1
ATOM 3828 O O . GLY B 1 191 ? 5.602 -17.953 -12.867 1 78.88 191 GLY B O 1
ATOM 3829 N N . VAL B 1 192 ? 6.855 -16.375 -13.859 1 84.69 192 VAL B N 1
ATOM 3830 C CA . VAL B 1 192 ? 5.895 -16.203 -14.938 1 84.69 192 VAL B CA 1
ATOM 3831 C C . VAL B 1 192 ? 6.629 -15.914 -16.25 1 84.69 192 VAL B C 1
ATOM 3833 O O . VAL B 1 192 ? 7.82 -15.602 -16.234 1 84.69 192 VAL B O 1
ATOM 3836 N N . LEU B 1 193 ? 5.914 -16.156 -17.25 1 83.06 193 LEU B N 1
ATOM 3837 C CA . LEU B 1 193 ? 6.445 -15.758 -18.562 1 83.06 193 LEU B CA 1
ATOM 3838 C C . LEU B 1 193 ? 6.074 -14.32 -18.891 1 83.06 193 LEU B C 1
ATOM 3840 O O . LEU B 1 193 ? 4.906 -13.93 -18.781 1 83.06 193 LEU B O 1
ATOM 3844 N N . LEU B 1 194 ? 7.07 -13.523 -19.141 1 85.88 194 LEU B N 1
ATOM 3845 C CA . LEU B 1 194 ? 6.934 -12.18 -19.672 1 85.88 194 LEU B CA 1
ATOM 3846 C C . LEU B 1 194 ? 7.43 -12.117 -21.125 1 85.88 194 LEU B C 1
ATOM 3848 O O . LEU B 1 194 ? 8.625 -11.914 -21.359 1 85.88 194 LEU B O 1
ATOM 3852 N N . ASN B 1 195 ? 6.477 -12.273 -22 1 83.88 195 ASN B N 1
ATOM 3853 C CA . ASN B 1 195 ? 6.828 -12.477 -23.406 1 83.88 195 ASN B CA 1
ATOM 3854 C C . ASN B 1 195 ? 7.723 -13.695 -23.578 1 83.88 195 ASN B C 1
ATOM 3856 O O . ASN B 1 195 ? 7.348 -14.812 -23.219 1 83.88 195 ASN B O 1
ATOM 3860 N N . ASP B 1 196 ? 8.953 -13.586 -24.031 1 87.25 196 ASP B N 1
ATOM 3861 C CA . ASP B 1 196 ? 9.836 -14.727 -24.266 1 87.25 196 ASP B CA 1
ATOM 3862 C C . ASP B 1 196 ? 10.836 -14.891 -23.125 1 87.25 196 ASP B C 1
ATOM 3864 O O . ASP B 1 196 ? 11.805 -15.641 -23.25 1 87.25 196 ASP B O 1
ATOM 3868 N N . ARG B 1 197 ? 10.477 -14.227 -22.031 1 93.06 197 ARG B N 1
ATOM 3869 C CA . ARG B 1 197 ? 11.383 -14.281 -20.891 1 93.06 197 ARG B CA 1
ATOM 3870 C C . ARG B 1 197 ? 10.75 -15.039 -19.734 1 93.06 197 ARG B C 1
ATOM 3872 O O . ARG B 1 197 ? 9.531 -15.008 -19.547 1 93.06 197 ARG B O 1
ATOM 3879 N N . LEU B 1 198 ? 11.617 -15.742 -19.016 1 95.12 198 LEU B N 1
ATOM 3880 C CA . LEU B 1 198 ? 11.25 -16.328 -17.734 1 95.12 198 LEU B CA 1
ATOM 3881 C C . LEU B 1 198 ? 11.719 -15.438 -16.578 1 95.12 198 LEU B C 1
ATOM 3883 O O . LEU B 1 198 ? 12.914 -15.133 -16.484 1 95.12 198 LEU B O 1
ATOM 3887 N N . ILE B 1 199 ? 10.766 -15.008 -15.758 1 94.81 199 ILE B N 1
ATOM 3888 C CA . ILE B 1 199 ? 11.156 -14.156 -14.648 1 94.81 199 ILE B CA 1
ATOM 3889 C C . ILE B 1 199 ? 10.781 -14.82 -13.328 1 94.81 199 ILE B C 1
ATOM 3891 O O . ILE B 1 199 ? 9.805 -15.578 -13.258 1 94.81 199 ILE B O 1
ATOM 3895 N N . LEU B 1 200 ? 11.578 -14.594 -12.305 1 93.69 200 LEU B N 1
ATOM 3896 C CA . LEU B 1 200 ? 11.43 -15.18 -10.977 1 93.69 200 LEU B CA 1
ATOM 3897 C C . LEU B 1 200 ? 11.484 -14.102 -9.898 1 93.69 200 LEU B C 1
ATOM 3899 O O . LEU B 1 200 ? 12.461 -13.352 -9.812 1 93.69 200 LEU B O 1
ATOM 3903 N N . ALA B 1 201 ? 10.438 -14 -9.164 1 92.69 201 ALA B N 1
ATOM 3904 C CA . ALA B 1 201 ? 10.406 -13.062 -8.047 1 92.69 201 ALA B CA 1
ATOM 3905 C C . ALA B 1 201 ? 11.016 -13.672 -6.793 1 92.69 201 ALA B C 1
ATOM 3907 O O . ALA B 1 201 ? 10.805 -14.852 -6.504 1 92.69 201 ALA B O 1
ATOM 3908 N N . HIS B 1 202 ? 11.812 -12.953 -6.109 1 89.62 202 HIS B N 1
ATOM 3909 C CA . HIS B 1 202 ? 12.344 -13.305 -4.801 1 89.62 202 HIS B CA 1
ATOM 3910 C C . HIS B 1 202 ? 11.898 -12.305 -3.738 1 89.62 202 HIS B C 1
ATOM 3912 O O . HIS B 1 202 ? 12.398 -11.18 -3.695 1 89.62 202 HIS B O 1
ATOM 3918 N N . ALA B 1 203 ? 11.031 -12.695 -2.842 1 87.5 203 ALA B N 1
ATOM 3919 C CA . ALA B 1 203 ? 10.336 -11.805 -1.924 1 87.5 203 ALA B CA 1
ATOM 3920 C C . ALA B 1 203 ? 11.32 -11.086 -1.005 1 87.5 203 ALA B C 1
ATOM 3922 O O . ALA B 1 203 ? 11.281 -9.859 -0.878 1 87.5 203 ALA B O 1
ATOM 3923 N N . ALA B 1 204 ? 12.203 -11.812 -0.449 1 84 204 ALA B N 1
ATOM 3924 C CA . ALA B 1 204 ? 13.109 -11.242 0.539 1 84 204 ALA B CA 1
ATOM 3925 C C . ALA B 1 204 ? 14.078 -10.258 -0.111 1 84 204 ALA B C 1
ATOM 3927 O O . ALA B 1 204 ? 14.492 -9.281 0.516 1 84 204 ALA B O 1
ATOM 3928 N N . LEU B 1 205 ? 14.406 -10.539 -1.367 1 86.56 205 LEU B N 1
ATOM 3929 C CA . LEU B 1 205 ? 15.312 -9.641 -2.07 1 86.56 205 LEU B CA 1
ATOM 3930 C C . LEU B 1 205 ? 14.562 -8.445 -2.639 1 86.56 205 LEU B C 1
ATOM 3932 O O . LEU B 1 205 ? 15.18 -7.477 -3.09 1 86.56 205 LEU B O 1
ATOM 3936 N N . GLY B 1 206 ? 13.234 -8.523 -2.658 1 89.06 206 GLY B N 1
ATOM 3937 C CA . GLY B 1 206 ? 12.43 -7.441 -3.197 1 89.06 206 GLY B CA 1
ATOM 3938 C C . GLY B 1 206 ? 12.68 -7.191 -4.672 1 89.06 206 GLY B C 1
ATOM 3939 O O . GLY B 1 206 ? 12.773 -6.043 -5.105 1 89.06 206 GLY B O 1
ATOM 3940 N N . ALA B 1 207 ? 12.859 -8.289 -5.383 1 91.94 207 ALA B N 1
ATOM 3941 C CA . ALA B 1 207 ? 13.258 -8.125 -6.777 1 91.94 207 ALA B CA 1
ATOM 3942 C C . ALA B 1 207 ? 12.719 -9.258 -7.641 1 91.94 207 ALA B C 1
ATOM 3944 O O . ALA B 1 207 ? 12.32 -10.305 -7.125 1 91.94 207 ALA B O 1
ATOM 3945 N N . VAL B 1 208 ? 12.625 -8.992 -8.859 1 93.81 208 VAL B N 1
ATOM 3946 C CA . VAL B 1 208 ? 12.297 -9.938 -9.914 1 93.81 208 VAL B CA 1
ATOM 3947 C C . VAL B 1 208 ? 13.492 -10.109 -10.852 1 93.81 208 VAL B C 1
ATOM 3949 O O . VAL B 1 208 ? 14.047 -9.125 -11.344 1 93.81 208 VAL B O 1
ATOM 3952 N N . PHE B 1 209 ? 13.844 -11.312 -11.117 1 94.12 209 PHE B N 1
ATOM 3953 C CA . PHE B 1 209 ? 15.031 -11.609 -11.914 1 94.12 209 PHE B CA 1
ATOM 3954 C C . PHE B 1 209 ? 14.648 -12.227 -13.25 1 94.12 209 PHE B C 1
ATOM 3956 O O . PHE B 1 209 ? 13.734 -13.055 -13.32 1 94.12 209 PHE B O 1
ATOM 3963 N N . ASP B 1 210 ? 15.305 -11.781 -14.297 1 95.56 210 ASP B N 1
ATOM 3964 C CA . ASP B 1 210 ? 15.258 -12.508 -15.57 1 95.56 210 ASP B CA 1
ATOM 3965 C C . ASP B 1 210 ? 16.125 -13.766 -15.516 1 95.56 210 ASP B C 1
ATOM 3967 O O . ASP B 1 210 ? 17.359 -13.68 -15.508 1 95.56 210 ASP B O 1
ATOM 3971 N N . VAL B 1 211 ? 15.492 -14.906 -15.5 1 96.06 211 VAL B N 1
ATOM 3972 C CA . VAL B 1 211 ? 16.219 -16.156 -15.328 1 96.06 211 VAL B CA 1
ATOM 3973 C C . VAL B 1 211 ? 16.094 -17 -16.594 1 96.06 211 VAL B C 1
ATOM 3975 O O . VAL B 1 211 ? 16.141 -18.234 -16.531 1 96.06 211 VAL B O 1
ATOM 3978 N N . THR B 1 212 ? 15.891 -16.406 -17.688 1 96.56 212 THR B N 1
ATOM 3979 C CA . THR B 1 212 ? 15.633 -17.031 -18.984 1 96.56 212 THR B CA 1
ATOM 3980 C C . THR B 1 212 ? 16.75 -18.016 -19.328 1 96.56 212 THR B C 1
ATOM 3982 O O . THR B 1 212 ? 16.5 -19.078 -19.891 1 96.56 212 THR B O 1
ATOM 3985 N N . THR B 1 213 ? 18 -17.703 -19.016 1 96.25 213 THR B N 1
ATOM 3986 C CA . THR B 1 213 ? 19.141 -18.484 -19.422 1 96.25 213 THR B CA 1
ATOM 3987 C C . THR B 1 213 ? 19.391 -19.625 -18.438 1 96.25 213 THR B C 1
ATOM 3989 O O . THR B 1 213 ? 20.172 -20.547 -18.734 1 96.25 213 THR B O 1
ATOM 3992 N N . GLY B 1 214 ? 18.672 -19.641 -17.344 1 96.56 214 GLY B N 1
ATOM 3993 C CA . GLY B 1 214 ? 19.047 -20.547 -16.266 1 96.56 214 GLY B CA 1
ATOM 3994 C C . GLY B 1 214 ? 20.406 -20.25 -15.672 1 96.56 214 GLY B C 1
ATOM 3995 O O . GLY B 1 214 ? 21.062 -19.297 -16.078 1 96.56 214 GLY B O 1
ATOM 3996 N N . GLY B 1 215 ? 20.688 -21.047 -14.586 1 97.12 215 GLY B N 1
ATOM 3997 C CA . GLY B 1 215 ? 21.984 -20.859 -13.977 1 97.12 215 GLY B CA 1
ATOM 3998 C C . GLY B 1 215 ? 21.922 -20.531 -12.5 1 97.12 215 GLY B C 1
ATOM 3999 O O . GLY B 1 215 ? 20.875 -20.719 -11.867 1 97.12 215 GLY B O 1
ATOM 4000 N N . SER B 1 216 ? 23.078 -20.094 -11.984 1 97.12 216 SER B N 1
ATOM 4001 C CA . SER B 1 216 ? 23.203 -19.797 -10.562 1 97.12 216 SER B CA 1
ATOM 4002 C C . SER B 1 216 ? 22.812 -18.359 -10.258 1 97.12 216 SER B C 1
ATOM 4004 O O . SER B 1 216 ? 22.844 -17.5 -11.141 1 97.12 216 SER B O 1
ATOM 4006 N N . PHE B 1 217 ? 22.531 -18.141 -9.008 1 94.5 217 PHE B N 1
ATOM 4007 C CA . PHE B 1 217 ? 22.266 -16.781 -8.555 1 94.5 217 PHE B CA 1
ATOM 4008 C C . PHE B 1 217 ? 23.422 -15.852 -8.898 1 94.5 217 PHE B C 1
ATOM 4010 O O . PHE B 1 217 ? 23.203 -14.719 -9.336 1 94.5 217 PHE B O 1
ATOM 4017 N N . ASP B 1 218 ? 24.625 -16.297 -8.734 1 94.62 218 ASP B N 1
ATOM 4018 C CA . ASP B 1 218 ? 25.797 -15.469 -9 1 94.62 218 ASP B CA 1
ATOM 4019 C C . ASP B 1 218 ? 25.812 -15 -10.453 1 94.62 218 ASP B C 1
ATOM 4021 O O . ASP B 1 218 ? 26.25 -13.883 -10.742 1 94.62 218 ASP B O 1
ATOM 4025 N N . GLU B 1 219 ? 25.328 -15.852 -11.32 1 95.62 219 GLU B N 1
ATOM 4026 C CA . GLU B 1 219 ? 25.297 -15.523 -12.742 1 95.62 219 GLU B CA 1
ATOM 4027 C C . GLU B 1 219 ? 24.109 -14.602 -13.062 1 95.62 219 GLU B C 1
ATOM 4029 O O . GLU B 1 219 ? 24.188 -13.797 -14 1 95.62 219 GLU B O 1
ATOM 4034 N N . LEU B 1 220 ? 23.078 -14.758 -12.203 1 94.19 220 LEU B N 1
ATOM 4035 C CA . LEU B 1 220 ? 21.812 -14.148 -12.578 1 94.19 220 LEU B CA 1
ATOM 4036 C C . LEU B 1 220 ? 21.562 -12.875 -11.773 1 94.19 220 LEU B C 1
ATOM 4038 O O . LEU B 1 220 ? 20.688 -12.078 -12.109 1 94.19 220 LEU B O 1
ATOM 4042 N N . ARG B 1 221 ? 22.312 -12.594 -10.75 1 90.12 221 ARG B N 1
ATOM 4043 C CA . ARG B 1 221 ? 22.016 -11.523 -9.812 1 90.12 221 ARG B CA 1
ATOM 4044 C C . ARG B 1 221 ? 22.078 -10.164 -10.5 1 90.12 221 ARG B C 1
ATOM 4046 O O . ARG B 1 221 ? 21.453 -9.203 -10.047 1 90.12 221 ARG B O 1
ATOM 4053 N N . SER B 1 222 ? 22.812 -10.078 -11.633 1 91.19 222 SER B N 1
ATOM 4054 C CA . SER B 1 222 ? 22.906 -8.82 -12.367 1 91.19 222 SER B CA 1
ATOM 4055 C C . SER B 1 222 ? 21.766 -8.695 -13.383 1 91.19 222 SER B C 1
ATOM 4057 O O . SER B 1 222 ? 21.578 -7.633 -13.984 1 91.19 222 SER B O 1
ATOM 4059 N N . SER B 1 223 ? 21.031 -9.758 -13.57 1 92.25 223 SER B N 1
ATOM 4060 C CA . SER B 1 223 ? 19.922 -9.742 -14.508 1 92.25 223 SER B CA 1
ATOM 4061 C C . SER B 1 223 ? 18.609 -9.453 -13.805 1 92.25 223 SER B C 1
ATOM 4063 O O . SER B 1 223 ? 17.625 -10.18 -13.977 1 92.25 223 SER B O 1
ATOM 4065 N N . ARG B 1 224 ? 18.609 -8.391 -13.078 1 92.25 224 ARG B N 1
ATOM 4066 C CA . ARG B 1 224 ? 17.375 -7.957 -12.43 1 92.25 224 ARG B CA 1
ATOM 4067 C C . ARG B 1 224 ? 16.422 -7.293 -13.43 1 92.25 224 ARG B C 1
ATOM 4069 O O . ARG B 1 224 ? 16.844 -6.414 -14.188 1 92.25 224 ARG B O 1
ATOM 4076 N N . TYR B 1 225 ? 15.25 -7.805 -13.477 1 92.81 225 TYR B N 1
ATOM 4077 C CA . TYR B 1 225 ? 14.211 -7.188 -14.289 1 92.81 225 TYR B CA 1
ATOM 4078 C C . TYR B 1 225 ? 13.586 -6 -13.57 1 92.81 225 TYR B C 1
ATOM 4080 O O . TYR B 1 225 ? 13.477 -4.91 -14.141 1 92.81 225 TYR B O 1
ATOM 4088 N N . ALA B 1 226 ? 13.195 -6.152 -12.312 1 93.25 226 ALA B N 1
ATOM 4089 C CA . ALA B 1 226 ? 12.625 -5.109 -11.469 1 93.25 226 ALA B CA 1
ATOM 4090 C C . ALA B 1 226 ? 13.102 -5.246 -10.023 1 93.25 226 ALA B C 1
ATOM 4092 O O . ALA B 1 226 ? 13.344 -6.355 -9.547 1 93.25 226 ALA B O 1
ATOM 4093 N N . TRP B 1 227 ? 13.211 -4.152 -9.289 1 92.56 227 TRP B N 1
ATOM 4094 C CA . TRP B 1 227 ? 13.672 -4.199 -7.906 1 92.56 227 TRP B CA 1
ATOM 4095 C C . TRP B 1 227 ? 13.086 -3.047 -7.098 1 92.56 227 TRP B C 1
ATOM 4097 O O . TRP B 1 227 ? 12.398 -2.184 -7.645 1 92.56 227 TRP B O 1
ATOM 4107 N N . GLY B 1 228 ? 13.281 -3.121 -5.77 1 90.38 228 GLY B N 1
ATOM 4108 C CA . GLY B 1 228 ? 12.703 -2.135 -4.871 1 90.38 228 GLY B CA 1
ATOM 4109 C C . GLY B 1 228 ? 11.281 -2.469 -4.449 1 90.38 228 GLY B C 1
ATOM 4110 O O . GLY B 1 228 ? 10.547 -1.595 -3.99 1 90.38 228 GLY B O 1
ATOM 4111 N N . LEU B 1 229 ? 10.875 -3.684 -4.672 1 91.19 229 LEU B N 1
ATOM 4112 C CA . LEU B 1 229 ? 9.523 -4.125 -4.336 1 91.19 229 LEU B CA 1
ATOM 4113 C C . LEU B 1 229 ? 9.43 -4.527 -2.867 1 91.19 229 LEU B C 1
ATOM 4115 O O . LEU B 1 229 ? 10.43 -4.906 -2.258 1 91.19 229 LEU B O 1
ATOM 4119 N N . THR B 1 230 ? 8.258 -4.391 -2.344 1 89.62 230 THR B N 1
ATOM 4120 C CA . THR B 1 230 ? 8.023 -4.762 -0.953 1 89.62 230 THR B CA 1
ATOM 4121 C C . THR B 1 230 ? 7.391 -6.148 -0.862 1 89.62 230 THR B C 1
ATOM 4123 O O . THR B 1 230 ? 6.172 -6.293 -0.984 1 89.62 230 THR B O 1
ATOM 4126 N N . LEU B 1 231 ? 8.234 -7.195 -0.664 1 87.75 231 LEU B N 1
ATOM 4127 C CA . LEU B 1 231 ? 7.836 -8.586 -0.493 1 87.75 231 LEU B CA 1
ATOM 4128 C C . LEU B 1 231 ? 6.922 -9.031 -1.631 1 87.75 231 LEU B C 1
ATOM 4130 O O . LEU B 1 231 ? 5.805 -9.492 -1.391 1 87.75 231 LEU B O 1
ATOM 4134 N N . PRO B 1 232 ? 7.426 -8.945 -2.861 1 90.69 232 PRO B N 1
ATOM 4135 C CA . PRO B 1 232 ? 6.613 -9.43 -3.979 1 90.69 232 PRO B CA 1
ATOM 4136 C C . PRO B 1 232 ? 6.266 -10.906 -3.857 1 90.69 232 PRO B C 1
ATOM 4138 O O . PRO B 1 232 ? 7.094 -11.703 -3.406 1 90.69 232 PRO B O 1
ATOM 4141 N N . LEU B 1 233 ? 5.047 -11.258 -4.141 1 88.5 233 LEU B N 1
ATOM 4142 C CA . LEU B 1 233 ? 4.574 -12.633 -4.031 1 88.5 233 LEU B CA 1
ATOM 4143 C C . LEU B 1 233 ? 4.059 -13.141 -5.371 1 88.5 233 LEU B C 1
ATOM 4145 O O . LEU B 1 233 ? 4.848 -13.445 -6.27 1 88.5 233 LEU B O 1
ATOM 4149 N N . GLY B 1 234 ? 2.748 -12.977 -5.656 1 90.5 234 GLY B N 1
ATOM 4150 C CA . GLY B 1 234 ? 2.178 -13.422 -6.918 1 90.5 234 GLY B CA 1
ATOM 4151 C C . GLY B 1 234 ? 2.34 -12.406 -8.031 1 90.5 234 GLY B C 1
ATOM 4152 O O . GLY B 1 234 ? 2.295 -11.203 -7.797 1 90.5 234 GLY B O 1
ATOM 4153 N N . MET B 1 235 ? 2.582 -12.938 -9.203 1 93.38 235 MET B N 1
ATOM 4154 C CA . MET B 1 235 ? 2.713 -12.094 -10.391 1 93.38 235 MET B CA 1
ATOM 4155 C C . MET B 1 235 ? 1.956 -12.695 -11.57 1 93.38 235 MET B C 1
ATOM 4157 O O . MET B 1 235 ? 1.747 -13.9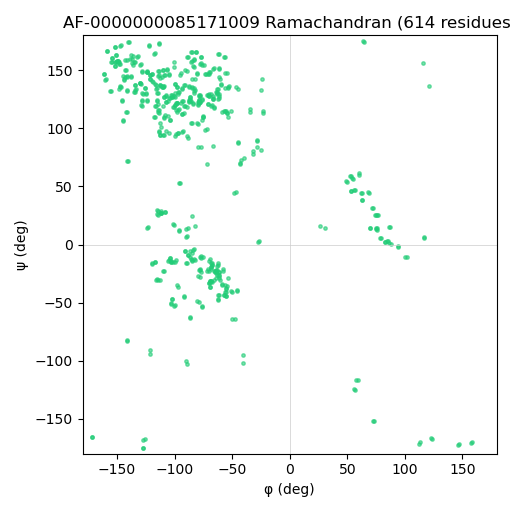14 -11.625 1 93.38 235 MET B O 1
ATOM 4161 N N . THR B 1 236 ? 1.563 -11.875 -12.469 1 94.25 236 THR B N 1
ATOM 4162 C CA . THR B 1 236 ? 1.004 -12.312 -13.742 1 94.25 236 THR B CA 1
ATOM 4163 C C . THR B 1 236 ? 1.21 -11.25 -14.82 1 94.25 236 THR B C 1
ATOM 4165 O O . THR B 1 236 ? 1.501 -10.094 -14.508 1 94.25 236 THR B O 1
ATOM 4168 N N . VAL B 1 237 ? 1.191 -11.648 -15.992 1 92.38 237 VAL B N 1
ATOM 4169 C CA . VAL B 1 237 ? 1.23 -10.727 -17.125 1 92.38 237 VAL B CA 1
ATOM 4170 C C . VAL B 1 237 ? -0.177 -10.539 -17.688 1 92.38 237 VAL B C 1
ATOM 4172 O O . VAL B 1 237 ? -0.895 -11.516 -17.922 1 92.38 237 VAL B O 1
ATOM 4175 N N . ASP B 1 238 ? -0.537 -9.32 -17.797 1 88.62 238 ASP B N 1
ATOM 4176 C CA . ASP B 1 238 ? -1.811 -9.047 -18.453 1 88.62 238 ASP B CA 1
ATOM 4177 C C . ASP B 1 238 ? -1.76 -9.422 -19.938 1 88.62 238 ASP B C 1
ATOM 4179 O O . ASP B 1 238 ? -0.915 -8.922 -20.672 1 88.62 238 ASP B O 1
ATOM 4183 N N . PRO B 1 239 ? -2.688 -10.227 -20.328 1 85.5 239 PRO B N 1
ATOM 4184 C CA . PRO B 1 239 ? -2.635 -10.672 -21.734 1 85.5 239 PRO B CA 1
ATOM 4185 C C . PRO B 1 239 ? -2.914 -9.539 -22.719 1 85.5 239 PRO B C 1
ATOM 4187 O O . PRO B 1 239 ? -2.572 -9.641 -23.891 1 85.5 239 PRO B O 1
ATOM 4190 N N . LEU B 1 240 ? -3.49 -8.477 -22.281 1 86.94 240 LEU B N 1
ATOM 4191 C CA . LEU B 1 240 ? -3.887 -7.414 -23.203 1 86.94 240 LEU B CA 1
ATOM 4192 C C . LEU B 1 240 ? -2.781 -6.375 -23.344 1 86.94 240 LEU B C 1
ATOM 4194 O O . LEU B 1 240 ? -2.465 -5.945 -24.453 1 86.94 240 LEU B O 1
ATOM 4198 N N . ASP B 1 241 ? -2.154 -5.945 -22.234 1 85.81 241 ASP B N 1
ATOM 4199 C CA . ASP B 1 241 ? -1.187 -4.859 -22.359 1 85.81 241 ASP B CA 1
ATOM 4200 C C . ASP B 1 241 ? 0.243 -5.383 -22.234 1 85.81 241 ASP B C 1
ATOM 4202 O O . ASP B 1 241 ? 1.199 -4.672 -22.562 1 85.81 241 ASP B O 1
ATOM 4206 N N . GLY B 1 242 ? 0.371 -6.668 -21.734 1 88.62 242 GLY B N 1
ATOM 4207 C CA . GLY B 1 242 ? 1.674 -7.316 -21.703 1 88.62 242 GLY B CA 1
ATOM 4208 C C . GLY B 1 242 ? 2.533 -6.852 -20.531 1 88.62 242 GLY B C 1
ATOM 4209 O O . GLY B 1 242 ? 3.709 -7.219 -20.453 1 88.62 242 GLY B O 1
ATOM 4210 N N . ASN B 1 243 ? 2.029 -6.059 -19.641 1 91.12 243 ASN B N 1
ATOM 4211 C CA . ASN B 1 243 ? 2.777 -5.598 -18.484 1 91.12 243 ASN B CA 1
ATOM 4212 C C . ASN B 1 243 ? 2.703 -6.598 -17.328 1 91.12 243 ASN B C 1
ATOM 4214 O O . ASN B 1 243 ? 1.823 -7.461 -17.312 1 91.12 243 ASN B O 1
ATOM 4218 N N . LEU B 1 244 ? 3.662 -6.508 -16.484 1 94 244 LEU B N 1
ATOM 4219 C CA . LEU B 1 244 ? 3.727 -7.371 -15.305 1 94 244 LEU B CA 1
ATOM 4220 C C . LEU B 1 244 ? 2.945 -6.766 -14.141 1 94 244 LEU B C 1
ATOM 4222 O O . LEU B 1 244 ? 3.105 -5.586 -13.828 1 94 244 LEU B O 1
ATOM 4226 N N . TYR B 1 245 ? 2.07 -7.477 -13.617 1 94.81 245 TYR B N 1
ATOM 4227 C CA . TYR B 1 245 ? 1.385 -7.113 -12.383 1 94.81 245 TYR B CA 1
ATOM 4228 C C . TYR B 1 245 ? 1.906 -7.934 -11.211 1 94.81 245 TYR B C 1
ATOM 4230 O O . TYR B 1 245 ? 1.973 -9.164 -11.281 1 94.81 245 TYR B O 1
ATOM 4238 N N . VAL B 1 246 ? 2.324 -7.258 -10.172 1 95.12 246 VAL B N 1
ATOM 4239 C CA . VAL B 1 246 ? 2.961 -7.895 -9.023 1 95.12 246 VAL B CA 1
ATOM 4240 C C . VAL B 1 246 ? 2.215 -7.52 -7.746 1 95.12 246 VAL B C 1
ATOM 4242 O O . VAL B 1 246 ? 1.93 -6.344 -7.508 1 95.12 246 VAL B O 1
ATOM 4245 N N . THR B 1 247 ? 1.864 -8.516 -6.93 1 95 247 THR B N 1
ATOM 4246 C CA . THR B 1 247 ? 1.312 -8.25 -5.605 1 95 247 THR B CA 1
ATOM 4247 C C . THR B 1 247 ? 2.428 -8.008 -4.594 1 95 247 THR B C 1
ATOM 4249 O O . THR B 1 247 ? 3.432 -8.719 -4.586 1 95 247 THR B O 1
ATOM 4252 N N . GLU B 1 248 ? 2.295 -6.984 -3.852 1 92.38 248 GLU B N 1
ATOM 4253 C CA . GLU B 1 248 ? 3.17 -6.711 -2.715 1 92.38 248 GLU B CA 1
ATOM 4254 C C . GLU B 1 248 ? 2.445 -6.945 -1.392 1 92.38 248 GLU B C 1
ATOM 4256 O O . GLU B 1 248 ? 1.742 -6.062 -0.896 1 92.38 248 GLU B O 1
ATOM 4261 N N . ARG B 1 249 ? 2.645 -8.078 -0.826 1 84.94 249 ARG B N 1
ATOM 4262 C CA . ARG B 1 249 ? 1.886 -8.453 0.365 1 84.94 249 ARG B CA 1
ATOM 4263 C C . ARG B 1 249 ? 2.232 -7.539 1.539 1 84.94 249 ARG B C 1
ATOM 4265 O O . ARG B 1 249 ? 1.386 -7.273 2.395 1 84.94 249 ARG B O 1
ATOM 4272 N N . GLY B 1 250 ? 3.438 -7.039 1.602 1 78.75 250 GLY B N 1
ATOM 4273 C CA . GLY B 1 250 ? 3.854 -6.164 2.686 1 78.75 250 GLY B CA 1
ATOM 4274 C C . GLY B 1 250 ? 3.17 -4.812 2.656 1 78.75 250 GLY B C 1
ATOM 4275 O O . GLY B 1 250 ? 3.004 -4.172 3.695 1 78.75 250 GLY B O 1
ATOM 4276 N N . ALA B 1 251 ? 2.678 -4.469 1.492 1 87.19 251 ALA B N 1
ATOM 4277 C CA . ALA B 1 251 ? 2.119 -3.131 1.319 1 87.19 251 ALA B CA 1
ATOM 4278 C C . ALA B 1 251 ? 0.629 -3.193 0.998 1 87.19 251 ALA B C 1
ATOM 4280 O O . ALA B 1 251 ? -0.071 -2.182 1.069 1 87.19 251 ALA B O 1
ATOM 4281 N N . GLY B 1 252 ? 0.133 -4.34 0.633 1 94.12 252 GLY B N 1
ATOM 4282 C CA . GLY B 1 252 ? -1.266 -4.477 0.26 1 94.12 252 GLY B CA 1
ATOM 4283 C C . GLY B 1 252 ? -1.593 -3.83 -1.073 1 94.12 252 GLY B C 1
ATOM 4284 O O . GLY B 1 252 ? -2.674 -3.262 -1.245 1 94.12 252 GLY B O 1
ATOM 4285 N N . VAL B 1 253 ? -0.644 -3.836 -1.938 1 95.81 253 VAL B N 1
ATOM 4286 C CA . VAL B 1 253 ? -0.777 -3.135 -3.211 1 95.81 253 VAL B CA 1
ATOM 4287 C C . VAL B 1 253 ? -0.444 -4.086 -4.359 1 95.81 253 VAL B C 1
ATOM 4289 O O . VAL B 1 253 ? 0.293 -5.059 -4.176 1 95.81 253 VAL B O 1
ATOM 4292 N N . ILE B 1 254 ? -1.059 -3.881 -5.465 1 96.12 254 ILE B N 1
ATOM 4293 C CA . ILE B 1 254 ? -0.677 -4.496 -6.734 1 96.12 254 ILE B CA 1
ATOM 4294 C C . ILE B 1 254 ? -0.072 -3.439 -7.656 1 96.12 254 ILE B C 1
ATOM 4296 O O . ILE B 1 254 ? -0.687 -2.4 -7.91 1 96.12 254 ILE B O 1
ATOM 4300 N N . LYS B 1 255 ? 1.084 -3.717 -8.148 1 95.25 255 LYS B N 1
ATOM 4301 C CA . LYS B 1 255 ? 1.779 -2.77 -9.016 1 95.25 255 LYS B CA 1
ATOM 4302 C C . LYS B 1 255 ? 1.803 -3.262 -10.461 1 95.25 255 LYS B C 1
ATOM 4304 O O . LYS B 1 255 ? 1.84 -4.469 -10.711 1 95.25 255 LYS B O 1
ATOM 4309 N N . ARG B 1 256 ? 1.737 -2.342 -11.312 1 94.69 256 ARG B N 1
ATOM 4310 C CA . ARG B 1 256 ? 1.96 -2.564 -12.742 1 94.69 256 ARG B CA 1
ATOM 4311 C C . ARG B 1 256 ? 3.373 -2.158 -13.141 1 94.69 256 ARG B C 1
ATOM 4313 O O . ARG B 1 256 ? 3.77 -1.005 -12.961 1 94.69 256 ARG B O 1
ATOM 4320 N N . ILE B 1 257 ? 4.102 -3.076 -13.641 1 92.94 257 ILE B N 1
ATOM 4321 C CA . ILE B 1 257 ? 5.484 -2.848 -14.047 1 92.94 257 ILE B CA 1
ATOM 4322 C C . ILE B 1 257 ? 5.609 -3.025 -15.562 1 92.94 257 ILE B C 1
ATOM 4324 O O . ILE B 1 257 ? 5.297 -4.09 -16.094 1 92.94 257 ILE B O 1
ATOM 4328 N N . PRO B 1 258 ? 6.082 -2.031 -16.234 1 89.56 258 PRO B N 1
ATOM 4329 C CA . PRO B 1 258 ? 6.23 -2.154 -17.688 1 89.56 258 PRO B CA 1
ATOM 4330 C C . PRO B 1 258 ? 7.184 -3.275 -18.094 1 89.56 258 PRO B C 1
ATOM 4332 O O . PRO B 1 258 ? 8.016 -3.705 -17.281 1 89.56 258 PRO B O 1
ATOM 4335 N N . LYS B 1 259 ? 7.094 -3.625 -19.328 1 88.75 259 LYS B N 1
ATOM 4336 C CA . LYS B 1 259 ? 7.891 -4.715 -19.891 1 88.75 259 LYS B CA 1
ATOM 4337 C C . LYS B 1 259 ? 9.383 -4.406 -19.797 1 88.75 259 LYS B C 1
ATOM 4339 O O . LYS B 1 259 ? 10.211 -5.316 -19.781 1 88.75 259 LYS B O 1
ATOM 4344 N N . THR B 1 260 ? 9.711 -3.154 -19.719 1 88.06 260 THR B N 1
ATOM 4345 C CA . THR B 1 260 ? 11.109 -2.746 -19.672 1 88.06 260 THR B CA 1
ATOM 4346 C C . THR B 1 260 ? 11.695 -2.963 -18.281 1 88.06 260 THR B C 1
ATOM 4348 O O . THR B 1 260 ? 12.922 -3.049 -18.125 1 88.06 260 THR B O 1
ATOM 4351 N N . GLY B 1 261 ? 10.836 -3.027 -17.281 1 91.44 261 GLY B N 1
ATOM 4352 C CA . GLY B 1 261 ? 11.281 -3.227 -15.914 1 91.44 261 GLY B CA 1
ATOM 4353 C C . GLY B 1 261 ? 11.938 -1.998 -15.312 1 91.44 261 GLY B C 1
ATOM 4354 O O . GLY B 1 261 ? 11.547 -0.869 -15.617 1 91.44 261 GLY B O 1
ATOM 4355 N N . GLY B 1 262 ? 12.883 -2.281 -14.328 1 90.69 262 GLY B N 1
ATOM 4356 C CA . GLY B 1 262 ? 13.578 -1.193 -13.656 1 90.69 262 GLY B CA 1
ATOM 4357 C C . GLY B 1 262 ? 13.219 -1.062 -12.188 1 90.69 262 GLY B C 1
ATOM 4358 O O . GLY B 1 262 ? 12.633 -1.979 -11.609 1 90.69 262 GLY B O 1
ATOM 4359 N N . TYR B 1 263 ? 13.719 0.082 -11.672 1 91.5 263 TYR B N 1
ATOM 4360 C CA . TYR B 1 263 ? 13.383 0.366 -10.281 1 91.5 263 TYR B CA 1
ATOM 4361 C C . TYR B 1 263 ? 11.875 0.531 -10.109 1 91.5 263 TYR B C 1
ATOM 4363 O O . TYR B 1 263 ? 11.25 1.354 -10.789 1 91.5 263 TYR B O 1
ATOM 4371 N N . ALA B 1 264 ? 11.289 -0.265 -9.172 1 93 264 ALA B N 1
ATOM 4372 C CA . ALA B 1 264 ? 9.836 -0.385 -9.156 1 93 264 ALA B CA 1
ATOM 4373 C C . ALA B 1 264 ? 9.266 0.004 -7.793 1 93 264 ALA B C 1
ATOM 4375 O O . ALA B 1 264 ? 8.102 -0.275 -7.496 1 93 264 ALA B O 1
ATOM 4376 N N . ARG B 1 265 ? 10 0.65 -6.941 1 93.12 265 ARG B N 1
ATOM 4377 C CA . ARG B 1 265 ? 9.492 1.06 -5.637 1 93.12 265 ARG B CA 1
ATOM 4378 C C . ARG B 1 265 ? 8.227 1.907 -5.789 1 93.12 265 ARG B C 1
ATOM 4380 O O . ARG B 1 265 ? 7.238 1.683 -5.09 1 93.12 265 ARG B O 1
ATOM 4387 N N . PHE B 1 266 ? 8.312 2.822 -6.734 1 93.62 266 PHE B N 1
ATOM 4388 C CA . PHE B 1 266 ? 7.191 3.73 -6.957 1 93.62 266 PHE B CA 1
ATOM 4389 C C . PHE B 1 266 ? 6.527 3.453 -8.297 1 93.62 266 PHE B C 1
ATOM 4391 O O . PHE B 1 266 ? 6.004 4.367 -8.938 1 93.62 266 PHE B O 1
ATOM 4398 N N . ALA B 1 267 ? 6.641 2.158 -8.75 1 92.94 267 ALA B N 1
ATOM 4399 C CA . ALA B 1 267 ? 5.902 1.782 -9.953 1 92.94 267 ALA B CA 1
ATOM 4400 C C . ALA B 1 267 ? 4.41 2.053 -9.789 1 92.94 267 ALA B C 1
ATOM 4402 O O . ALA B 1 267 ? 3.914 2.168 -8.664 1 92.94 267 ALA B O 1
ATOM 4403 N N . GLU B 1 268 ? 3.688 2.129 -10.891 1 93.69 268 GLU B N 1
ATOM 4404 C CA . GLU B 1 268 ? 2.266 2.457 -10.906 1 93.69 268 GLU B CA 1
ATOM 4405 C C . GLU B 1 268 ? 1.466 1.484 -10.039 1 93.69 268 GLU B C 1
ATOM 4407 O O . GLU B 1 268 ? 1.449 0.281 -10.305 1 93.69 268 GLU B O 1
ATOM 4412 N N . PRO B 1 269 ? 0.889 2.045 -8.969 1 94.88 269 PRO B N 1
ATOM 4413 C CA . PRO B 1 269 ? -0.039 1.167 -8.25 1 94.88 269 PRO B CA 1
ATOM 4414 C C . PRO B 1 269 ? -1.33 0.914 -9.023 1 94.88 269 PRO B C 1
ATOM 4416 O O . PRO B 1 269 ? -2.008 1.861 -9.43 1 94.88 269 PRO B O 1
ATOM 4419 N N . PHE B 1 270 ? -1.622 -0.292 -9.312 1 94.94 270 PHE B N 1
ATOM 4420 C CA . PHE B 1 270 ? -2.85 -0.674 -10 1 94.94 270 PHE B CA 1
ATOM 4421 C C . PHE B 1 270 ? -4.039 -0.63 -9.047 1 94.94 270 PHE B C 1
ATOM 4423 O O . PHE B 1 270 ? -5.012 0.085 -9.297 1 94.94 270 PHE B O 1
ATOM 4430 N N . ILE B 1 271 ? -3.965 -1.287 -7.949 1 95 271 ILE B N 1
ATOM 4431 C CA . ILE B 1 271 ? -4.957 -1.284 -6.879 1 95 271 ILE B CA 1
ATOM 4432 C C . ILE B 1 271 ? -4.254 -1.35 -5.523 1 95 271 ILE B C 1
ATOM 4434 O O . ILE B 1 271 ? -3.223 -2.01 -5.383 1 95 271 ILE B O 1
ATOM 4438 N N . ALA B 1 272 ? -4.781 -0.696 -4.551 1 94.94 272 ALA B N 1
ATOM 4439 C CA . ALA B 1 272 ? -4.312 -0.751 -3.17 1 94.94 272 ALA B CA 1
ATOM 4440 C C . ALA B 1 272 ? -5.473 -0.965 -2.203 1 94.94 272 ALA B C 1
ATOM 4442 O O . ALA B 1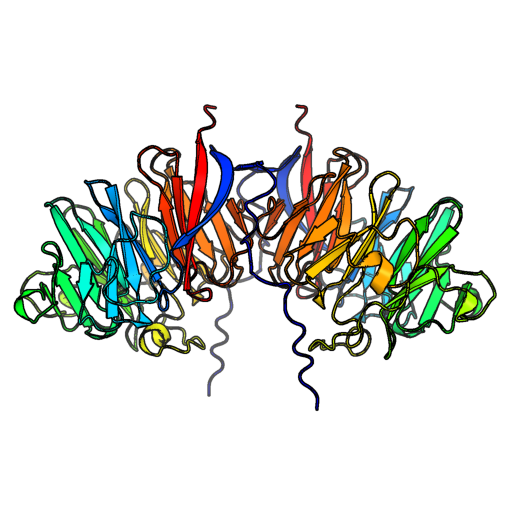 272 ? -6.633 -0.758 -2.564 1 94.94 272 ALA B O 1
ATOM 4443 N N . GLY B 1 273 ? -5.117 -1.396 -0.991 1 93.69 273 GLY B N 1
ATOM 4444 C CA . GLY B 1 273 ? -6.133 -1.521 0.041 1 93.69 273 GLY B CA 1
ATOM 4445 C C . GLY B 1 273 ? -6.336 -2.951 0.506 1 93.69 273 GLY B C 1
ATOM 4446 O O . GLY B 1 273 ? -7.234 -3.227 1.304 1 93.69 273 GLY B O 1
ATOM 4447 N N . PHE B 1 274 ? -5.488 -3.818 -0.002 1 93.94 274 PHE B N 1
A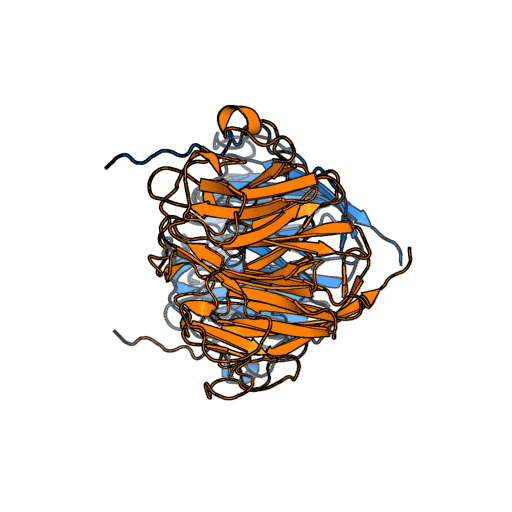TOM 4448 C CA . PHE B 1 274 ? -5.562 -5.203 0.444 1 93.94 274 PHE B CA 1
ATOM 4449 C C . PHE B 1 274 ? -4.77 -5.402 1.729 1 93.94 274 PHE B C 1
ATOM 4451 O O . PHE B 1 274 ? -3.998 -4.527 2.131 1 93.94 274 PHE B O 1
ATOM 4458 N N . ALA B 1 275 ? -5.004 -6.531 2.385 1 91.25 275 ALA B N 1
ATOM 4459 C CA . ALA B 1 275 ? -4.203 -6.902 3.551 1 91.25 275 ALA B CA 1
ATOM 4460 C C . ALA B 1 275 ? -2.941 -7.648 3.135 1 91.25 275 ALA B C 1
ATOM 4462 O O . ALA B 1 275 ? -1.828 -7.148 3.312 1 91.25 275 ALA B O 1
ATOM 4463 N N . GLU B 1 276 ? -3.117 -8.781 2.516 1 90.31 276 GLU B N 1
ATOM 4464 C CA . GLU B 1 276 ? -2.018 -9.594 1.994 1 90.31 276 GLU B CA 1
ATOM 4465 C C . GLU B 1 276 ? -2.381 -10.211 0.648 1 90.31 276 GLU B C 1
ATOM 4467 O O . GLU B 1 276 ? -2.545 -11.43 0.546 1 90.31 276 GLU B O 1
ATOM 4472 N N . PRO B 1 277 ? -2.42 -9.312 -0.4 1 93.69 277 PRO B N 1
ATOM 4473 C CA . PRO B 1 277 ? -2.693 -9.914 -1.704 1 93.69 277 PRO B CA 1
ATOM 4474 C C . PRO B 1 277 ? -1.608 -10.898 -2.135 1 93.69 277 PRO B C 1
ATOM 4476 O O . PRO B 1 277 ? -0.417 -10.617 -1.985 1 93.69 277 PRO B O 1
ATOM 4479 N N . SER B 1 278 ? -2.049 -12.062 -2.607 1 92.31 278 SER B N 1
ATOM 4480 C CA . SER B 1 278 ? -1.068 -13.094 -2.92 1 92.31 278 SER B CA 1
ATOM 4481 C C . SER B 1 278 ? -1.124 -13.484 -4.395 1 92.31 278 SER B C 1
ATOM 4483 O O . SER B 1 278 ? -0.216 -14.141 -4.902 1 92.31 278 SER B O 1
ATOM 4485 N N . CYS B 1 279 ? -2.178 -13.133 -5.074 1 94.62 279 CYS B N 1
ATOM 4486 C CA . CYS B 1 279 ? -2.324 -13.539 -6.465 1 94.62 279 CYS B CA 1
ATOM 4487 C C . CYS B 1 279 ? -3.328 -12.648 -7.191 1 94.62 279 CYS B C 1
ATOM 4489 O O . CYS B 1 279 ? -4.344 -12.258 -6.617 1 94.62 279 CYS B O 1
ATOM 4491 N N . ILE B 1 280 ? -3.066 -12.344 -8.406 1 96.25 280 ILE B N 1
ATOM 4492 C CA . ILE B 1 280 ? -4.008 -11.688 -9.312 1 96.25 280 ILE B CA 1
ATOM 4493 C C . ILE B 1 280 ? -4.074 -12.461 -10.633 1 96.25 280 ILE B C 1
ATOM 4495 O O . ILE B 1 280 ? -3.051 -12.922 -11.141 1 96.25 280 ILE B O 1
ATOM 4499 N N . ARG B 1 281 ? -5.238 -12.609 -11.148 1 96.75 281 ARG B N 1
ATOM 4500 C CA . ARG B 1 281 ? -5.453 -13.203 -12.461 1 96.75 281 ARG B CA 1
ATOM 4501 C C . ARG B 1 281 ? -6.445 -12.383 -13.281 1 96.75 281 ARG B C 1
ATOM 4503 O O . ARG B 1 281 ? -7.469 -11.938 -12.758 1 96.75 281 ARG B O 1
ATOM 4510 N N . PHE B 1 282 ? -6.102 -12.219 -14.516 1 94.94 282 PHE B N 1
ATOM 4511 C CA . PHE B 1 282 ? -6.992 -11.547 -15.453 1 94.94 282 PHE B CA 1
ATOM 4512 C C . PHE B 1 282 ? -7.785 -12.57 -16.266 1 94.94 282 PHE B C 1
ATOM 4514 O O . PHE B 1 282 ? -7.23 -13.555 -16.75 1 94.94 282 PHE B O 1
ATOM 4521 N N . MET B 1 283 ? -9.039 -12.289 -16.391 1 94.81 283 MET B N 1
ATOM 4522 C CA . MET B 1 283 ? -9.805 -13.055 -17.359 1 94.81 283 MET B CA 1
ATOM 4523 C C . MET B 1 283 ? -9.398 -12.695 -18.781 1 94.81 283 MET B C 1
ATOM 4525 O O . MET B 1 283 ? -9.047 -11.547 -19.062 1 94.81 283 MET B O 1
ATOM 4529 N N . PRO B 1 284 ? -9.5 -13.68 -19.656 1 90.56 284 PRO B N 1
ATOM 4530 C CA . PRO B 1 284 ? -9.023 -13.453 -21.031 1 90.56 284 PRO B CA 1
ATOM 4531 C C . PRO B 1 284 ? -9.781 -12.336 -21.734 1 90.56 284 PRO B C 1
ATOM 4533 O O . PRO B 1 284 ? -9.234 -11.672 -22.625 1 90.56 284 PRO B O 1
ATOM 4536 N N . ASN B 1 285 ? -11.008 -12.047 -21.391 1 86.19 285 ASN B N 1
ATOM 4537 C CA . ASN B 1 285 ? -11.812 -11.031 -22.062 1 86.19 285 ASN B CA 1
ATOM 4538 C C . ASN B 1 285 ? -11.414 -9.625 -21.625 1 86.19 285 ASN B C 1
ATOM 4540 O O . ASN B 1 285 ? -11.867 -8.641 -22.219 1 86.19 285 ASN B O 1
ATOM 4544 N N . GLY B 1 286 ? -10.594 -9.57 -20.609 1 87.75 286 GLY B N 1
ATOM 4545 C CA . GLY B 1 286 ? -10.102 -8.281 -20.156 1 87.75 286 GLY B CA 1
ATOM 4546 C C . GLY B 1 286 ? -11.141 -7.48 -19.391 1 87.75 286 GLY B C 1
ATOM 4547 O O . GLY B 1 286 ? -10.969 -6.281 -19.156 1 87.75 286 GLY B O 1
ATOM 4548 N N . GLN B 1 287 ? -12.195 -8.109 -19 1 92.62 287 GLN B N 1
ATOM 4549 C CA . GLN B 1 287 ? -13.289 -7.387 -18.344 1 92.62 287 GLN B CA 1
ATOM 4550 C C . GLN B 1 287 ? -13.281 -7.609 -16.844 1 92.62 287 GLN B C 1
ATOM 4552 O O . GLN B 1 287 ? -13.945 -6.883 -16.094 1 92.62 287 GLN B O 1
ATOM 4557 N N . THR B 1 288 ? -12.508 -8.656 -16.469 1 95.31 288 THR B N 1
ATOM 4558 C CA . THR B 1 288 ? -12.516 -9.039 -15.062 1 95.31 288 THR B CA 1
ATOM 4559 C C . THR B 1 288 ? -11.133 -9.5 -14.617 1 95.31 288 THR B C 1
ATOM 4561 O O . THR B 1 288 ? -10.414 -10.141 -15.383 1 95.31 288 THR B O 1
ATOM 4564 N N . ALA B 1 289 ? -10.797 -9.141 -13.43 1 96.19 289 ALA B N 1
ATOM 4565 C CA . ALA B 1 289 ? -9.664 -9.742 -12.727 1 96.19 289 ALA B CA 1
ATOM 4566 C C . ALA B 1 289 ? -10.062 -10.203 -11.328 1 96.19 289 ALA B C 1
ATOM 4568 O O . ALA B 1 289 ? -11.062 -9.742 -10.781 1 96.19 289 ALA B O 1
ATOM 4569 N N . TYR B 1 290 ? -9.352 -11.141 -10.805 1 97.44 290 TYR B N 1
ATOM 4570 C CA . TYR B 1 290 ? -9.531 -11.625 -9.438 1 97.44 290 TYR B CA 1
ATOM 4571 C C . TYR B 1 290 ? -8.266 -11.422 -8.617 1 97.44 290 TYR B C 1
ATOM 4573 O O . TYR B 1 290 ? -7.152 -11.578 -9.133 1 97.44 290 TYR B O 1
ATOM 4581 N N . VAL B 1 291 ? -8.453 -11.039 -7.391 1 96.75 291 VAL B N 1
ATOM 4582 C CA . VAL B 1 291 ? -7.348 -10.906 -6.445 1 96.75 291 VAL B CA 1
ATOM 4583 C C . VAL B 1 291 ? -7.629 -11.758 -5.203 1 96.75 291 VAL B C 1
ATOM 4585 O O . VAL B 1 291 ? -8.703 -11.648 -4.605 1 96.75 291 VAL B O 1
ATOM 4588 N N . CYS B 1 292 ? -6.809 -12.602 -4.844 1 95.38 292 CYS B N 1
ATOM 4589 C CA . CYS B 1 292 ? -6.988 -13.32 -3.588 1 95.38 292 CYS B CA 1
ATOM 4590 C C . CYS B 1 292 ? -6.172 -12.68 -2.471 1 95.38 292 CYS B C 1
ATOM 4592 O O . CYS B 1 292 ? -5.016 -12.305 -2.678 1 95.38 292 CYS B O 1
ATOM 4594 N N . ASP B 1 293 ? -6.758 -12.445 -1.393 1 93.31 293 ASP B N 1
ATOM 4595 C CA . ASP B 1 293 ? -6.164 -11.938 -0.162 1 93.31 293 ASP B CA 1
ATOM 4596 C C . ASP B 1 293 ? -6.125 -13.016 0.919 1 93.31 293 ASP B C 1
ATOM 4598 O O . ASP B 1 293 ? -7.16 -13.375 1.479 1 93.31 293 ASP B O 1
ATOM 4602 N N . ARG B 1 294 ? -4.941 -13.461 1.206 1 89.88 294 ARG B N 1
ATOM 4603 C CA . ARG B 1 294 ? -4.805 -14.609 2.09 1 89.88 294 ARG B CA 1
ATOM 4604 C C . ARG B 1 294 ? -5.191 -14.258 3.521 1 89.88 294 ARG B C 1
ATOM 4606 O O . ARG B 1 294 ? -5.742 -15.086 4.246 1 89.88 294 ARG B O 1
ATOM 4613 N N . SER B 1 295 ? -4.867 -13.047 3.953 1 88.44 295 SER B N 1
ATOM 4614 C CA . SER B 1 295 ? -5.168 -12.641 5.32 1 88.44 295 SER B CA 1
ATOM 4615 C C . SER B 1 295 ? -6.668 -12.461 5.531 1 88.44 295 SER B C 1
ATOM 4617 O O . SER B 1 295 ? -7.188 -12.742 6.613 1 88.44 295 SER B O 1
ATOM 4619 N N . TRP B 1 296 ? -7.324 -12.031 4.527 1 92.31 296 TRP B N 1
ATOM 4620 C CA . TRP B 1 296 ? -8.758 -11.789 4.656 1 92.31 296 TRP B CA 1
ATOM 4621 C C . TRP B 1 296 ? -9.555 -13.031 4.277 1 92.31 296 TRP B C 1
ATOM 4623 O O . TRP B 1 296 ? -10.789 -13.031 4.367 1 92.31 296 TRP B O 1
ATOM 4633 N N . ASN B 1 297 ? -8.867 -14.078 3.793 1 95.06 297 ASN B N 1
ATOM 4634 C CA . ASN B 1 297 ? -9.5 -15.344 3.43 1 95.06 297 ASN B CA 1
ATOM 4635 C C . ASN B 1 297 ? -10.617 -15.133 2.404 1 95.06 297 ASN B C 1
ATOM 4637 O O . ASN B 1 297 ? -11.711 -15.672 2.557 1 95.06 297 ASN B O 1
ATOM 4641 N N . ALA B 1 298 ? -10.266 -14.344 1.383 1 96.5 298 ALA B N 1
ATOM 4642 C CA . ALA B 1 298 ? -11.273 -13.961 0.4 1 96.5 298 ALA B CA 1
ATOM 4643 C C . ALA B 1 298 ? -10.648 -13.727 -0.971 1 96.5 298 ALA B C 1
ATOM 4645 O O . ALA B 1 298 ? -9.43 -13.539 -1.08 1 96.5 298 ALA B O 1
ATOM 4646 N N . VAL B 1 299 ? -11.469 -13.836 -1.965 1 97.56 299 VAL B N 1
ATOM 4647 C CA . VAL B 1 299 ? -11.125 -13.43 -3.324 1 97.56 299 VAL B CA 1
ATOM 4648 C C . VAL B 1 299 ? -12.016 -12.266 -3.758 1 97.56 299 VAL B C 1
ATOM 4650 O O . VAL B 1 299 ? -13.227 -12.281 -3.529 1 97.56 299 VAL B O 1
ATOM 4653 N N . TYR B 1 300 ? -11.398 -11.312 -4.324 1 96.75 300 TYR B N 1
ATOM 4654 C CA . TYR B 1 300 ? -12.094 -10.141 -4.828 1 96.75 300 TYR B CA 1
ATOM 4655 C C . TYR B 1 300 ? -12.195 -10.172 -6.348 1 96.75 300 TYR B C 1
ATOM 4657 O O . TYR B 1 300 ? -11.312 -10.703 -7.023 1 96.75 300 TYR B O 1
ATOM 4665 N N . ARG B 1 301 ? -13.25 -9.656 -6.82 1 96.81 301 ARG B N 1
ATOM 4666 C CA . ARG B 1 301 ? -13.469 -9.484 -8.25 1 96.81 301 ARG B CA 1
ATOM 4667 C C . ARG B 1 301 ? -13.352 -8.016 -8.641 1 96.81 301 ARG B C 1
ATOM 4669 O O . ARG B 1 301 ? -13.953 -7.145 -8.008 1 96.81 301 ARG B O 1
ATOM 4676 N N . ILE B 1 302 ? -12.562 -7.738 -9.617 1 95.75 302 ILE B N 1
ATOM 4677 C CA . ILE B 1 302 ? -12.367 -6.402 -10.164 1 95.75 302 ILE B CA 1
ATOM 4678 C C . ILE B 1 302 ? -13.031 -6.309 -11.539 1 95.75 302 ILE B C 1
ATOM 4680 O O . ILE B 1 302 ? -12.711 -7.086 -12.445 1 95.75 302 ILE B O 1
ATOM 4684 N N . ASN B 1 303 ? -13.938 -5.383 -11.688 1 95 303 ASN B N 1
ATOM 4685 C CA . ASN B 1 303 ? -14.516 -5.105 -13 1 95 303 ASN B CA 1
ATOM 4686 C C . ASN B 1 303 ? -13.68 -4.098 -13.781 1 95 303 ASN B C 1
ATOM 4688 O O . ASN B 1 303 ? -13.344 -3.029 -13.266 1 95 303 ASN B O 1
ATOM 4692 N N . LEU B 1 304 ? -13.352 -4.492 -14.961 1 93.75 304 LEU B N 1
ATOM 4693 C CA . LEU B 1 304 ? -12.445 -3.709 -15.805 1 93.75 304 LEU B CA 1
ATOM 4694 C C . LEU B 1 304 ? -13.117 -3.326 -17.109 1 93.75 304 LEU B C 1
ATOM 4696 O O . LEU B 1 304 ? -13.93 -4.086 -17.641 1 93.75 304 LEU B O 1
ATOM 4700 N N . GLU B 1 305 ? -12.852 -2.131 -17.609 1 91.19 305 GLU B N 1
ATOM 4701 C CA . GLU B 1 305 ? -13.141 -1.698 -18.969 1 91.19 305 GLU B CA 1
ATOM 4702 C C . GLU B 1 305 ? -11.852 -1.355 -19.719 1 91.19 305 GLU B C 1
ATOM 4704 O O . GLU B 1 305 ? -11.062 -0.532 -19.25 1 91.19 305 GLU B O 1
ATOM 4709 N N . HIS B 1 306 ? -11.633 -2.051 -20.75 1 84.62 306 HIS B N 1
ATOM 4710 C CA . HIS B 1 306 ? -10.438 -1.775 -21.531 1 84.62 306 HIS B CA 1
ATOM 4711 C C . HIS B 1 306 ? -10.508 -0.402 -22.188 1 84.62 306 HIS B C 1
ATOM 4713 O O . HIS B 1 306 ? -11.531 -0.05 -22.781 1 84.62 306 HIS B O 1
ATOM 4719 N N . ARG B 1 307 ? -9.422 0.345 -21.859 1 77.56 307 ARG B N 1
ATOM 4720 C CA . ARG B 1 307 ? -9.367 1.672 -22.469 1 77.56 307 ARG B CA 1
ATOM 4721 C C . ARG B 1 307 ? -8.5 1.67 -23.719 1 77.56 307 ARG B C 1
ATOM 4723 O O . ARG B 1 307 ? -7.434 1.057 -23.734 1 77.56 307 ARG B O 1
ATOM 4730 N N . HIS B 1 308 ? -9.023 1.532 -24.938 1 58.16 308 HIS B N 1
ATOM 4731 C CA . HIS B 1 308 ? -8.258 1.618 -26.172 1 58.16 308 HIS B CA 1
ATOM 4732 C C . HIS B 1 308 ? -7.488 2.932 -26.25 1 58.16 308 HIS B C 1
ATOM 4734 O O . HIS B 1 308 ? -8.008 3.986 -25.891 1 58.16 308 HIS B O 1
ATOM 4740 N N . ALA B 1 309 ? -6.172 2.795 -26.203 1 45.12 309 ALA B N 1
ATOM 4741 C CA . ALA B 1 309 ? -5.418 3.996 -26.562 1 45.12 309 ALA B CA 1
ATOM 4742 C C . ALA B 1 309 ? -5.965 4.629 -27.828 1 45.12 309 ALA B C 1
ATOM 4744 O O . ALA B 1 309 ? -6.422 3.926 -28.734 1 45.12 309 ALA B O 1
#

Secondary structure (DSSP, 8-state):
--------S---S----S--EEETTEEEEEEEEEEES-SSEEEEEE-TT--EEEEETTTTEEEE-SS-EE--STTTTEEEES-SSEEEEEE-TTS-EEEEETTTTEEEE-SS-EE--GGGEEEE--SS---EEEETTEEEEEEE-SS-EEEEE--TTEE--GGGEEEEEEPP-----SSHHHHTTTS---EEEETTEEEEEETTTTEEEE-TT-EEHHHHTT-EEEE--SSEEEEEE-TTT-PEEEEETTTTEEEEE-TT-EE-TT-EEEEE--SSEEEEEE-TTSSEEEEEETTTTEEEEEEEEE---/--------S---S----S--EEETTEEEEEEEEEEES-SSEEEEEE-TT--EEEEETTTTEEEE-SS-EE--STTTTEEEES-SSEEEEEE-TTS-EEEEETTTTEEEE-SS-EE--GGGEEEE--SS---EEEETTEEEEEEE-SS-EEEEE--TTEE--GGGEEEEEEPP-----SSHHHHTTTS---EEEETTEEEEEETTTTEEEE-TT-EEHHHHTT-EEEE--SSEEEEEE-TTT--EEEEETTTTEEEEE-TT-EE-TT-EEEEE--SSEEEEEE-TTSSEEEEEETTTTEEEEEEEEE---

Foldseek 3Di:
DDPPPPVPPDPPAVDWDPDWDDDDQWIWGTKHFFEFLAAQFFEWDQAPVGWIWTDRQRQAFIFGSSGGDYCNDPVHRTFEGPAHRWAYWDQDDVQWIWICRQRQQFIFTSSDGDYGDPVRTFEGDFHLWHAWDDAPNFIKIWHFDPFWTFIFTGHGPDYDDPVRTFEIAHDFDADPDPDPSQGRQCAAWYWDDQPNWIWIDRQNQQFIWGCRRGDYCVVTVVRTQAGLHHRWAEWDADPPQSWIWTFRQRFQFIATAGSSYYYPNPGGTRDGDANGWNYKDADPVRQWMWTDHSVRSTIMIIGIDGRDD/DDPPPPVPPDPPAVDWDPDWDDDDQWIWGTKHFFEFLAAQWFEWDQAPVGWIWTDRQRQAFIFGSSGGDYCNDPVHRTFEGPAHRWAYWDQDDVQWIWICRQRQQFIFTSSDGDYGDPVRTFEGDFHRWHAWDDAPNWIKIWHFDPFWTAIFTGDGPDYDDPVRTQAIAHDFDADPDPDPSCRRLCAAWYWDDQPNWIWIDRQNQQFIWGCRRGDYCVVTVVRTQAGLHHRWAEWDADPPQSWIWTFRQRFQFIATAGSSYYYPNPGGTRDGDANGWNYKDADPVRQWMWTDHSVRSTIMIIGIDRRDD

pLDDT: mean 87.48, std 16.89, range [17.14, 98.81]

Nearest PDB structures (foldseek):
  3u4y-assembly2_B  TM=5.964E-01  e=1.845E-05  Desulfofarcimen acetoxidans DSM 771
  8x7w-assembly1_F  TM=5.391E-01  e=5.879E-06  Escherichia coli K-12
  8kg3-assembly9_I  TM=5.292E-01  e=5.708E-04  Oryza sativa Japonica Group
  8afy-assembly1_B  TM=4.818E-01  e=2.969E-04  Saccharomyces cerevisiae
  8afx-assembly1_A  TM=5.087E-01  e=6.365E-04  Saccharomyces cerevisiae